Protein AF-0000000083552993 (afdb_homodimer)

Secondary structure (DSSP, 8-state):
--HHHHHHHHHHHHHHHHHHHHS-SB-TTS-BHHHHHHHHHHHHHHHHHHT--HHHHHHHHHHH---HHHHHHHHHHHHHHHHHHHHHHHH-S-GGG----TT-----BSHHHHHHHHHHHHHHHHHTS-HHHHHHHHHHTBTHHHHHHHHHHHHHHHHHHHHHHHHHHTGGG-B--BHHHHHHHHHHHHHHHHHHHHHHHHHHHH----PPPTTSPPHHHHHHHHHHHHHHHHHHT-S--SHHHHHHHHHHHHHHTT-S-S--TTTTTSTT-------SSS-HHHHHHHHHHHHHHHHHHHHT----BPPPGGGHHHHHHHHHHHHHHHHHTTS-IIIIIIIIHHTTBHHHHHHHHHHHHHHHHHHHHHHHHHH-/--HHHHHHHHHHHHHHHHHHHHS-SB-TTS-BHHHHHHHHHHHHHHHHHHT--HHHHHHHHHHH---HHHHHHHHHHHHHHHHHHHHHHHH-S-GGG----TT----EE-HHHHHHHHHHHHHHHHHTS-HHHHHHHHHHTBTHHHHHHHHHHHHHHHHHHHHHHHHHHTGGG-EE-BHHHHHHHHHHHHHHHHHHHHHHHHHHHH----PPPTTSPPHHHHHHHHHHHHHHHHHHT-S--SHHHHHHHHHHHHHHTT-S-S--TTTTTSGGG------SSS-HHHHHHHHHHHHHHHHHHHHT----BPPPGGGHHHHHHHHHHHHHHHHHTTS-IIIIIIIIHHTTBHHHHHHHHHHHHHHHHHHHHHHHHHH-

Foldseek 3Di:
DPPQLQVVLVVLVVVLVVCLVPDDQADPVRFGQSLLLVLLLLLLLLCLQAVQFPLVQLVCCVPALANQNVLLQLLLLLLLLVLLLVVCCVVPVDVQVVDDPFQFQFAFDKVLLLVLLLLLLLLCLLQVGALLSLLLVVLLQECLSVLLLVLLLLLLLVLQACQQVCCVVMRVPTDGDFPCNPLNSVGLSVVLVVVSVVVVVVSVVRGDDHDRPPLGDRSNVSSNSSSVSQSVCCVRPHGDAQCLVSSLVSVLVCVVVVNHDPDRPCQCVPRNLPSPNPPDPRDSNVSSSVSSSSSSNSSSSNSVSRDNDDDDPVSSVSSSNSSSSNNNSQNSSSGTLRRQQRSVSSSRHPSNVSSVVSSSNSNSVSSVVVVVVVVD/DDPQLQVQLVVLVVVLVVCLVPDDQADPVRFGQSLLLVLLLLLLLLCLQAVQFPLVQLVCCVPALANQNVLLQLLLLLLLLVLLLVVCCVVPVDVQVVDDPFQFQFAFDKPLLLVLLLLLLLLCLLQVGALLSLLLVVLLQECLSVLLLVLLLLLLLVLQACQQVCCVPMRVPTDGDFPCNPQNSVGLSVVLVVVSVVVVVVSVVRGDDHDRPPLGDRSNVSSNSSSVSQSVCCVRPHGDAQCLVSSLVSVLVCVVVVNHDPDRPCQCVSRHLNSDNDPDPRDSNVSSSVSSSSSSNSSSSNSVSRDNDDDDPVSSVSSSNSSSSNNNSQNSSSGTLRRQQRSVSSSRHPSNVSSVVSSSNSNSVSSVVVVVVVVD

pLDDT: mean 86.7, std 13.78, range [40.47, 98.44]

Structure (mmCIF, N/CA/C/O backbone):
data_AF-0000000083552993-model_v1
#
loop_
_entity.id
_entity.type
_entity.pdbx_description
1 polymer 'YeeE/YedE family protein'
#
loop_
_atom_site.group_PDB
_atom_site.id
_atom_site.type_symbol
_atom_site.label_atom_id
_atom_site.label_alt_id
_atom_site.label_comp_id
_atom_site.label_asym_id
_atom_site.label_entity_id
_atom_site.label_seq_id
_atom_site.pdbx_PDB_ins_code
_atom_site.Cartn_x
_atom_site.Cartn_y
_atom_site.Cartn_z
_atom_site.occupancy
_atom_site.B_iso_or_equiv
_atom_site.auth_seq_id
_atom_site.auth_comp_id
_atom_site.auth_asym_id
_atom_site.auth_atom_id
_atom_site.pdbx_PDB_model_num
ATOM 1 N N . MET A 1 1 ? 22.203 -5.152 15.93 1 49.41 1 MET A N 1
ATOM 2 C CA . MET A 1 1 ? 21.5 -4.219 16.812 1 49.41 1 MET A CA 1
ATOM 3 C C . MET A 1 1 ? 21.891 -4.441 18.266 1 49.41 1 MET A C 1
ATOM 5 O O . MET A 1 1 ? 21.844 -5.57 18.75 1 49.41 1 MET A O 1
ATOM 9 N N . THR A 1 2 ? 22.656 -3.592 18.859 1 56.62 2 THR A N 1
ATOM 10 C CA . THR A 1 2 ? 23.156 -3.744 20.219 1 56.62 2 THR A CA 1
ATOM 11 C C . THR A 1 2 ? 22 -3.754 21.219 1 56.62 2 THR A C 1
ATOM 13 O O . THR A 1 2 ? 20.922 -3.207 20.953 1 56.62 2 THR A O 1
ATOM 16 N N . PHE A 1 3 ? 22 -4.641 22.172 1 57.53 3 PHE A N 1
ATOM 17 C CA . PHE A 1 3 ? 21.062 -4.836 23.266 1 57.53 3 PHE A CA 1
ATOM 18 C C . PHE A 1 3 ? 20.5 -3.498 23.734 1 57.53 3 PHE A C 1
ATOM 20 O O . PHE A 1 3 ? 19.328 -3.393 24.078 1 57.53 3 PHE A O 1
ATOM 27 N N . ASN A 1 4 ? 21.297 -2.412 23.688 1 67.12 4 ASN A N 1
ATOM 28 C CA . ASN A 1 4 ? 20.922 -1.107 24.219 1 67.12 4 ASN A CA 1
ATOM 29 C C . ASN A 1 4 ? 19.891 -0.41 23.328 1 67.12 4 ASN A C 1
ATOM 31 O O . ASN A 1 4 ? 19.109 0.415 23.812 1 67.12 4 ASN A O 1
ATOM 35 N N . ARG A 1 5 ? 19.812 -0.873 22.141 1 77.5 5 ARG A N 1
ATOM 36 C CA . ARG A 1 5 ? 18.875 -0.252 21.203 1 77.5 5 ARG A CA 1
ATOM 37 C C . ARG A 1 5 ? 17.562 -1.022 21.156 1 77.5 5 ARG A C 1
ATOM 39 O O . ARG A 1 5 ? 16.5 -0.428 21 1 77.5 5 ARG A O 1
ATOM 46 N N . ILE A 1 6 ? 17.625 -2.229 21.547 1 80.38 6 ILE A N 1
ATOM 47 C CA . ILE A 1 6 ? 16.484 -3.121 21.344 1 80.38 6 ILE A CA 1
ATOM 48 C C . ILE A 1 6 ? 15.523 -2.994 22.516 1 80.38 6 ILE A C 1
ATOM 50 O O . ILE A 1 6 ? 14.305 -3.039 22.328 1 80.38 6 ILE A O 1
ATOM 54 N N . LEU A 1 7 ? 16.031 -2.682 23.672 1 84.44 7 LEU A N 1
ATOM 55 C CA . LEU A 1 7 ? 15.18 -2.682 24.859 1 84.44 7 LEU A CA 1
ATOM 56 C C . LEU A 1 7 ? 14.195 -1.518 24.828 1 84.44 7 LEU A C 1
ATOM 58 O O . LEU A 1 7 ? 12.984 -1.721 24.953 1 84.44 7 LEU A O 1
ATOM 62 N N . PRO A 1 8 ? 14.703 -0.339 24.609 1 87.62 8 PRO A N 1
ATOM 63 C CA . PRO A 1 8 ? 13.727 0.751 24.578 1 87.62 8 PRO A CA 1
ATOM 64 C C . PRO A 1 8 ? 12.727 0.599 23.422 1 87.62 8 PRO A C 1
ATOM 66 O O . PRO A 1 8 ? 11.547 0.928 23.594 1 87.62 8 PRO A O 1
ATOM 69 N N . ALA A 1 9 ? 13.156 0.231 22.344 1 90.69 9 ALA A N 1
ATOM 70 C CA . ALA A 1 9 ? 12.242 -0.012 21.219 1 90.69 9 ALA A CA 1
ATOM 71 C C . ALA A 1 9 ? 11.156 -1.012 21.609 1 90.69 9 ALA A C 1
ATOM 73 O O . ALA A 1 9 ? 9.984 -0.819 21.281 1 90.69 9 ALA A O 1
ATOM 74 N N . ALA A 1 10 ? 11.562 -2.043 22.359 1 89.69 10 ALA A N 1
ATOM 75 C CA . ALA A 1 10 ? 10.625 -3.066 22.828 1 89.69 10 ALA A CA 1
ATOM 76 C C . ALA A 1 10 ? 9.633 -2.492 23.828 1 89.69 10 ALA A C 1
ATOM 78 O O . ALA A 1 10 ? 8.469 -2.889 23.859 1 89.69 10 ALA A O 1
ATOM 79 N N . VAL A 1 11 ? 10.109 -1.596 24.609 1 90.94 11 VAL A N 1
ATOM 80 C CA . VAL A 1 11 ? 9.258 -0.967 25.609 1 90.94 11 VAL A CA 1
ATOM 81 C C . VAL A 1 11 ? 8.172 -0.148 24.922 1 90.94 11 VAL A C 1
ATOM 83 O O . VAL A 1 11 ? 6.996 -0.224 25.297 1 90.94 11 VAL A O 1
ATOM 86 N N . PHE A 1 12 ? 8.555 0.623 23.953 1 92.5 12 PHE A N 1
ATOM 87 C CA . PHE A 1 12 ? 7.574 1.43 23.234 1 92.5 12 PHE A CA 1
ATOM 88 C C . PHE A 1 12 ? 6.598 0.544 22.469 1 92.5 12 PHE A C 1
ATOM 90 O O . PHE A 1 12 ? 5.402 0.832 22.406 1 92.5 12 PHE A O 1
ATOM 97 N N . LEU A 1 13 ? 7.094 -0.48 21.891 1 89.88 13 LEU A N 1
ATOM 98 C CA . LEU A 1 13 ? 6.223 -1.424 21.203 1 89.88 13 LEU A CA 1
ATOM 99 C C . LEU A 1 13 ? 5.285 -2.119 22.172 1 89.88 13 LEU A C 1
ATOM 101 O O . LEU A 1 13 ? 4.117 -2.348 21.875 1 89.88 13 LEU A O 1
ATOM 105 N N . GLY A 1 14 ? 5.879 -2.504 23.344 1 89.62 14 GLY A N 1
ATOM 106 C CA . GLY A 1 14 ? 5.051 -3.07 24.406 1 89.62 14 GLY A CA 1
ATOM 107 C C . GLY A 1 14 ? 3.951 -2.133 24.875 1 89.62 14 GLY A C 1
ATOM 108 O O . GLY A 1 14 ? 2.812 -2.557 25.078 1 89.62 14 GLY A O 1
ATOM 109 N N . ALA A 1 15 ? 4.297 -0.86 24.984 1 91.5 15 ALA A N 1
ATOM 110 C CA . ALA A 1 15 ? 3.309 0.146 25.375 1 91.5 15 ALA A CA 1
ATOM 111 C C . ALA A 1 15 ? 2.197 0.248 24.328 1 91.5 15 ALA A C 1
ATOM 113 O O . ALA A 1 15 ? 1.023 0.399 24.672 1 91.5 15 ALA A O 1
ATOM 114 N N . LEU A 1 16 ? 2.557 0.187 23.125 1 91.94 16 LEU A N 1
ATOM 115 C CA . LEU A 1 16 ? 1.582 0.237 22.031 1 91.94 16 LEU A CA 1
ATOM 116 C C . LEU A 1 16 ? 0.647 -0.966 22.094 1 91.94 16 LEU A C 1
ATOM 118 O O . LEU A 1 16 ? -0.562 -0.828 21.891 1 91.94 16 LEU A O 1
ATOM 122 N N . ILE A 1 17 ? 1.209 -2.086 22.406 1 89.69 17 ILE A N 1
ATOM 123 C CA . ILE A 1 17 ? 0.422 -3.312 22.484 1 89.69 17 ILE A CA 1
ATOM 124 C C . ILE A 1 17 ? -0.546 -3.236 23.656 1 89.69 17 ILE A C 1
ATOM 126 O O . ILE A 1 17 ? -1.725 -3.574 23.531 1 89.69 17 ILE A O 1
ATOM 130 N N . VAL A 1 18 ? -0.042 -2.762 24.781 1 90.62 18 VAL A N 1
ATOM 131 C CA . VAL A 1 18 ? -0.875 -2.629 25.969 1 90.62 18 VAL A CA 1
ATOM 132 C C . VAL A 1 18 ? -2.006 -1.639 25.703 1 90.62 18 VAL A C 1
ATOM 134 O O . VAL A 1 18 ? -3.16 -1.896 26.062 1 90.62 18 VAL A O 1
ATOM 137 N N . LEU A 1 19 ? -1.648 -0.551 25.078 1 90.56 19 LEU A N 1
ATOM 138 C CA . LEU A 1 19 ? -2.656 0.451 24.75 1 90.56 19 LEU A CA 1
ATOM 139 C C . LEU A 1 19 ? -3.682 -0.111 23.766 1 90.56 19 LEU A C 1
ATOM 141 O O . LEU A 1 19 ? -4.879 0.158 23.891 1 90.56 19 LEU A O 1
ATOM 145 N N . PHE A 1 20 ? -3.213 -0.885 22.859 1 90.31 20 PHE A N 1
ATOM 146 C CA . PHE A 1 20 ? -4.07 -1.515 21.859 1 90.31 20 PHE A CA 1
ATOM 147 C C . PHE A 1 20 ? -5.086 -2.436 22.516 1 90.31 20 PHE A C 1
ATOM 149 O O . PHE A 1 20 ? -6.266 -2.428 22.156 1 90.31 20 PHE A O 1
ATOM 156 N N . LEU A 1 21 ? -4.648 -3.158 23.516 1 88.88 21 LEU A N 1
ATOM 157 C CA . LEU A 1 21 ? -5.504 -4.125 24.188 1 88.88 21 LEU A CA 1
ATOM 158 C C . LEU A 1 21 ? -6.418 -3.436 25.203 1 88.88 21 LEU A C 1
ATOM 160 O O . LEU A 1 21 ? -7.52 -3.918 25.484 1 88.88 21 LEU A O 1
ATOM 164 N N . ALA A 1 22 ? -6.02 -2.279 25.688 1 89 22 ALA A N 1
ATOM 165 C CA . ALA A 1 22 ? -6.75 -1.594 26.75 1 89 22 ALA A CA 1
ATOM 166 C C . ALA A 1 22 ? -7.809 -0.661 26.172 1 89 22 ALA A C 1
ATOM 168 O O . ALA A 1 22 ? -8.773 -0.309 26.844 1 89 22 ALA A O 1
ATOM 169 N N . LEU A 1 23 ? -7.676 -0.293 24.938 1 88.69 23 LEU A N 1
ATOM 170 C CA . LEU A 1 23 ? -8.586 0.675 24.328 1 88.69 23 LEU A CA 1
ATOM 171 C C . LEU A 1 23 ? -9.938 0.039 24.031 1 88.69 23 LEU A C 1
ATOM 173 O O . LEU A 1 23 ? -10.008 -1.124 23.625 1 88.69 23 LEU A O 1
ATOM 177 N N . PRO A 1 24 ? -10.961 0.871 24.328 1 83.62 24 PRO A N 1
ATOM 178 C CA . PRO A 1 24 ? -12.273 0.393 23.875 1 83.62 24 PRO A CA 1
ATOM 179 C C . PRO A 1 24 ? -12.328 0.165 22.375 1 83.62 24 PRO A C 1
ATOM 181 O O . PRO A 1 24 ? -11.617 0.835 21.609 1 83.62 24 PRO A O 1
ATOM 184 N N . ALA A 1 25 ? -13.195 -0.701 21.953 1 78.62 25 ALA A N 1
ATOM 185 C CA . ALA A 1 25 ? -13.258 -1.134 20.547 1 78.62 25 ALA A CA 1
ATOM 186 C C . ALA A 1 25 ? -13.688 0.014 19.641 1 78.62 25 ALA A C 1
ATOM 188 O O . ALA A 1 25 ? -13.227 0.114 18.5 1 78.62 25 ALA A O 1
ATOM 189 N N . ARG A 1 26 ? -14.578 0.811 20.234 1 79.81 26 ARG A N 1
ATOM 190 C CA . ARG A 1 26 ? -15.109 1.887 19.406 1 79.81 26 ARG A CA 1
ATOM 191 C C . ARG A 1 26 ? -15.266 3.172 20.203 1 79.81 26 ARG A C 1
ATOM 193 O O . ARG A 1 26 ? -15.438 3.129 21.422 1 79.81 26 ARG A O 1
ATOM 200 N N . ASP A 1 27 ? -15.031 4.254 19.453 1 76.19 27 ASP A N 1
ATOM 201 C CA . ASP A 1 27 ? -15.312 5.543 20.078 1 76.19 27 ASP A CA 1
ATOM 202 C C . ASP A 1 27 ? -16.812 5.859 20.016 1 76.19 27 ASP A C 1
ATOM 204 O O . ASP A 1 27 ? -17.609 5.051 19.547 1 76.19 27 ASP A O 1
ATOM 208 N N . PRO A 1 28 ? -17.188 6.934 20.641 1 69.12 28 PRO A N 1
ATOM 209 C CA . PRO A 1 28 ? -18.609 7.266 20.656 1 69.12 28 PRO A CA 1
ATOM 210 C C . PRO A 1 28 ? -19.188 7.41 19.25 1 69.12 28 PRO A C 1
ATOM 212 O O . PRO A 1 28 ? -20.406 7.246 19.062 1 69.12 28 PRO A O 1
ATOM 215 N N . LEU A 1 29 ? -18.328 7.668 18.266 1 68.75 29 LEU A N 1
ATOM 216 C CA . LEU A 1 29 ? -18.797 7.816 16.891 1 68.75 29 LEU A CA 1
ATOM 217 C C . LEU A 1 29 ? -18.703 6.488 16.156 1 68.75 29 LEU A C 1
ATOM 219 O O . LEU A 1 29 ? -18.938 6.438 14.938 1 68.75 29 LEU A O 1
ATOM 223 N N . GLY A 1 30 ? -18.328 5.418 16.859 1 72.75 30 GLY A N 1
ATOM 224 C CA . GLY A 1 30 ? -18.312 4.082 16.281 1 72.75 30 GLY A CA 1
ATOM 225 C C . GLY A 1 30 ? -17.016 3.754 15.562 1 72.75 30 GLY A C 1
ATOM 226 O O . GLY A 1 30 ? -16.922 2.734 14.875 1 72.75 30 GLY A O 1
ATOM 227 N N . ARG A 1 31 ? -16.062 4.59 15.664 1 78.94 31 ARG A N 1
ATOM 228 C CA . ARG A 1 31 ? -14.789 4.359 14.977 1 78.94 31 ARG A CA 1
ATOM 229 C C . ARG A 1 31 ? -13.875 3.463 15.812 1 78.94 31 ARG A C 1
ATOM 231 O O . ARG A 1 31 ? -13.797 3.604 17.031 1 78.94 31 ARG A O 1
ATOM 238 N N . PRO A 1 32 ? -13.25 2.523 15.164 1 87.88 32 PRO A N 1
ATOM 239 C CA . PRO A 1 32 ? -12.406 1.586 15.906 1 87.88 32 PRO A CA 1
ATOM 240 C C . PRO A 1 32 ? -11.117 2.23 16.422 1 87.88 32 PRO A C 1
ATOM 242 O O . PRO A 1 32 ? -10.195 2.484 15.648 1 87.88 32 PRO A O 1
ATOM 245 N N . LEU A 1 33 ? -11.016 2.402 17.703 1 90.25 33 LEU A N 1
ATOM 246 C CA . LEU A 1 33 ? -9.906 3.113 18.328 1 90.25 33 LEU A CA 1
ATOM 247 C C . LEU A 1 33 ? -8.609 2.32 18.203 1 90.25 33 LEU A C 1
ATOM 249 O O . LEU A 1 33 ? -7.559 2.889 17.922 1 90.25 33 LEU A O 1
ATOM 253 N N . PRO A 1 34 ? -8.695 0.976 18.375 1 91.12 34 PRO A N 1
ATOM 254 C CA . PRO A 1 34 ? -7.445 0.22 18.234 1 91.12 34 PRO A CA 1
ATOM 255 C C . PRO A 1 34 ? -6.855 0.3 16.828 1 91.12 34 PRO A C 1
ATOM 257 O O . PRO A 1 34 ? -5.633 0.342 16.672 1 91.12 34 PRO A O 1
ATOM 260 N N . VAL A 1 35 ? -7.727 0.372 15.867 1 91.31 35 VAL A N 1
ATOM 261 C CA . VAL A 1 35 ? -7.262 0.488 14.492 1 91.31 35 VAL A CA 1
ATOM 262 C C . VAL A 1 35 ? -6.613 1.854 14.281 1 91.31 35 VAL A C 1
ATOM 264 O O . VAL A 1 35 ? -5.598 1.966 13.594 1 91.31 35 VAL A O 1
ATOM 267 N N . ALA A 1 36 ? -7.219 2.867 14.883 1 92 36 ALA A N 1
ATOM 268 C CA . ALA A 1 36 ? -6.648 4.207 14.789 1 92 36 ALA A CA 1
ATOM 269 C C . ALA A 1 36 ? -5.258 4.258 15.414 1 92 36 ALA A C 1
ATOM 271 O O . ALA A 1 36 ? -4.34 4.863 14.859 1 92 36 ALA A O 1
ATOM 272 N N . LEU A 1 37 ? -5.102 3.623 16.516 1 93.75 37 LEU A N 1
ATOM 273 C CA . LEU A 1 37 ? -3.814 3.561 17.188 1 93.75 37 LEU A CA 1
ATOM 274 C C . LEU A 1 37 ? -2.781 2.836 16.328 1 93.75 37 LEU A C 1
ATOM 276 O O . LEU A 1 37 ? -1.645 3.295 16.203 1 93.75 37 LEU A O 1
ATOM 280 N N . ALA A 1 38 ? -3.188 1.698 15.766 1 94.19 38 ALA A N 1
ATOM 281 C CA . ALA A 1 38 ? -2.283 0.888 14.953 1 94.19 38 ALA A CA 1
ATOM 282 C C . ALA A 1 38 ? -1.846 1.643 13.703 1 94.19 38 ALA A C 1
ATOM 284 O O . ALA A 1 38 ? -0.672 1.602 13.32 1 94.19 38 ALA A O 1
ATOM 285 N N . LEU A 1 39 ? -2.768 2.287 13.086 1 94.44 39 LEU A N 1
ATOM 286 C CA . LEU A 1 39 ? -2.455 3.049 11.883 1 94.44 39 LEU A CA 1
ATOM 287 C C . LEU A 1 39 ? -1.597 4.266 12.211 1 94.44 39 LEU A C 1
ATOM 289 O O . LEU A 1 39 ? -0.705 4.629 11.445 1 94.44 39 LEU A O 1
ATOM 293 N N . GLY A 1 40 ? -1.871 4.879 13.359 1 95.25 40 GLY A N 1
ATOM 294 C CA . GLY A 1 40 ? -1.015 5.961 13.812 1 95.25 40 GLY A CA 1
ATOM 295 C C . GLY A 1 40 ? 0.413 5.523 14.086 1 95.25 40 GLY A C 1
ATOM 296 O O . GLY A 1 40 ? 1.361 6.211 13.703 1 95.25 40 GLY A O 1
ATOM 297 N N . ALA A 1 41 ? 0.521 4.398 14.703 1 96.19 41 ALA A N 1
ATOM 298 C CA . ALA A 1 41 ? 1.845 3.848 14.977 1 96.19 41 ALA A CA 1
ATOM 299 C C . ALA A 1 41 ? 2.594 3.541 13.688 1 96.19 41 ALA A C 1
ATOM 301 O O . ALA A 1 41 ? 3.779 3.857 13.555 1 96.19 41 ALA A O 1
ATOM 302 N N . ALA A 1 42 ? 1.885 2.938 12.766 1 96.19 42 ALA A N 1
ATOM 303 C CA . ALA A 1 42 ? 2.492 2.639 11.469 1 96.19 42 ALA A CA 1
ATOM 304 C C . ALA A 1 42 ? 2.918 3.916 10.758 1 96.19 42 ALA A C 1
ATOM 306 O O . ALA A 1 42 ? 3.996 3.973 10.156 1 96.19 42 ALA A O 1
ATOM 307 N N . PHE A 1 43 ? 2.072 4.895 10.828 1 96.38 43 PHE A N 1
ATOM 308 C CA . PHE A 1 43 ? 2.363 6.188 10.211 1 96.38 43 PHE A CA 1
ATOM 309 C C . PHE A 1 43 ? 3.613 6.805 10.82 1 96.38 43 PHE A C 1
ATOM 311 O O . PHE A 1 43 ? 4.5 7.27 10.102 1 96.38 43 PHE A O 1
ATOM 318 N N . GLY A 1 44 ? 3.695 6.754 12.102 1 96.94 44 GLY A N 1
ATOM 319 C CA . GLY A 1 44 ? 4.852 7.289 12.805 1 96.94 44 GLY A CA 1
ATOM 320 C C . GLY A 1 44 ? 6.141 6.566 12.461 1 96.94 44 GLY A C 1
ATOM 321 O O . GLY A 1 44 ? 7.184 7.199 12.281 1 96.94 44 GLY A O 1
ATOM 322 N N . ILE A 1 45 ? 6.078 5.281 12.367 1 96.38 45 ILE A N 1
ATOM 323 C CA . ILE A 1 45 ? 7.242 4.477 12.016 1 96.38 45 ILE A CA 1
ATOM 324 C C . ILE A 1 45 ? 7.727 4.855 10.617 1 96.38 45 ILE A C 1
ATOM 326 O O . ILE A 1 45 ? 8.922 5.07 10.406 1 96.38 45 ILE A O 1
ATOM 330 N N . VAL A 1 46 ? 6.801 4.996 9.695 1 96.62 46 VAL A N 1
ATOM 331 C CA . VAL A 1 46 ? 7.156 5.277 8.312 1 96.62 46 VAL A CA 1
ATOM 332 C C . VAL A 1 46 ? 7.73 6.688 8.203 1 96.62 46 VAL A C 1
ATOM 334 O O . VAL A 1 46 ? 8.727 6.906 7.508 1 96.62 46 VAL A O 1
ATOM 337 N N . LEU A 1 47 ? 7.059 7.625 8.883 1 95.94 47 LEU A N 1
ATOM 338 C CA . LEU A 1 47 ? 7.574 8.992 8.852 1 95.94 47 LEU A CA 1
ATOM 339 C C . LEU A 1 47 ? 9.008 9.039 9.375 1 95.94 47 LEU A C 1
ATOM 341 O O . LEU A 1 47 ? 9.875 9.672 8.766 1 95.94 47 LEU A O 1
ATOM 345 N N . GLN A 1 48 ? 9.25 8.359 10.469 1 94.75 48 GLN A N 1
ATOM 346 C CA . GLN A 1 48 ? 10.562 8.375 11.109 1 94.75 48 GLN A CA 1
ATOM 347 C C . GLN A 1 48 ? 11.609 7.676 10.242 1 94.75 48 GLN A C 1
ATOM 349 O O . GLN A 1 48 ? 12.711 8.188 10.047 1 94.75 48 GLN A O 1
ATOM 354 N N . ARG A 1 49 ? 11.25 6.586 9.664 1 94.12 49 ARG A N 1
ATOM 355 C CA . ARG A 1 49 ? 12.211 5.773 8.938 1 94.12 49 ARG A CA 1
ATOM 356 C C . ARG A 1 49 ? 12.508 6.371 7.566 1 94.12 49 ARG A C 1
ATOM 358 O O . ARG A 1 49 ? 13.578 6.137 7 1 94.12 49 ARG A O 1
ATOM 365 N N . SER A 1 50 ? 11.664 7.145 7.031 1 93.38 50 SER A N 1
ATOM 366 C CA . SER A 1 50 ? 11.867 7.715 5.699 1 93.38 50 SER A CA 1
ATOM 367 C C . SER A 1 50 ? 12.188 9.203 5.777 1 93.38 50 SER A C 1
ATOM 369 O O . SER A 1 50 ? 12.398 9.852 4.75 1 93.38 50 SER A O 1
ATOM 371 N N . ARG A 1 51 ? 12.188 9.766 6.949 1 91.06 51 ARG A N 1
ATOM 372 C CA . ARG A 1 51 ? 12.375 11.203 7.129 1 91.06 51 ARG A CA 1
ATOM 373 C C . ARG A 1 51 ? 11.383 11.992 6.285 1 91.06 51 ARG A C 1
ATOM 375 O O . ARG A 1 51 ? 11.781 12.859 5.504 1 91.06 51 ARG A O 1
ATOM 382 N N . PHE A 1 52 ? 10.125 11.508 6.395 1 92.81 52 PHE A N 1
ATOM 383 C CA . PHE A 1 52 ? 9.07 12.156 5.621 1 92.81 52 PHE A CA 1
ATOM 384 C C . PHE A 1 52 ? 8.617 13.445 6.293 1 92.81 52 PHE A C 1
ATOM 386 O O . PHE A 1 52 ? 7.859 13.414 7.266 1 92.81 52 PHE A O 1
ATOM 393 N N . CYS A 1 53 ? 9.047 14.523 5.875 1 93.44 53 CYS A N 1
ATOM 394 C CA . CYS A 1 53 ? 8.797 15.875 6.355 1 93.44 53 CYS A CA 1
ATOM 395 C C . CYS A 1 53 ? 8.672 16.844 5.191 1 93.44 53 CYS A C 1
ATOM 397 O O . CYS A 1 53 ? 9.602 17 4.395 1 93.44 53 CYS A O 1
ATOM 399 N N . PHE A 1 54 ? 7.551 17.516 5.137 1 95.12 54 PHE A N 1
ATOM 400 C CA . PHE A 1 54 ? 7.266 18.359 3.988 1 95.12 54 PHE A CA 1
ATOM 401 C C . PHE A 1 54 ? 8.281 19.484 3.887 1 95.12 54 PHE A C 1
ATOM 403 O O . PHE A 1 54 ? 8.727 19.828 2.789 1 95.12 54 PHE A O 1
ATOM 410 N N . TRP A 1 55 ? 8.656 20.016 5.02 1 95.19 55 TRP A N 1
ATOM 411 C CA . TRP A 1 55 ? 9.656 21.078 4.984 1 95.19 55 TRP A CA 1
ATOM 412 C C . TRP A 1 55 ? 11.016 20.516 4.566 1 95.19 55 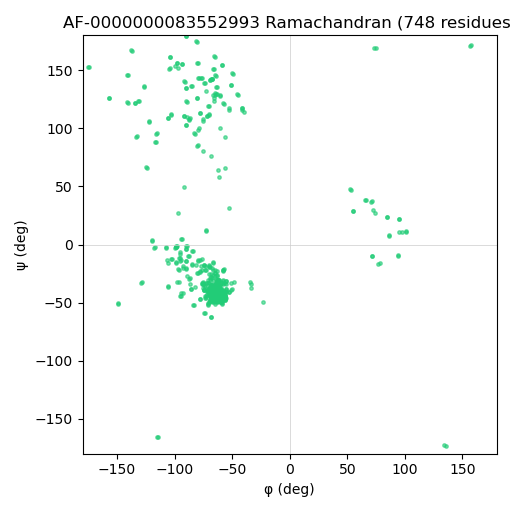TRP A C 1
ATOM 414 O O . TRP A 1 55 ? 11.672 21.078 3.682 1 95.19 55 TRP A O 1
ATOM 424 N N . CYS A 1 56 ? 11.43 19.422 5.199 1 93.5 56 CYS A N 1
ATOM 425 C CA . CYS A 1 56 ? 12.742 18.859 4.906 1 93.5 56 CYS A CA 1
ATOM 426 C C . CYS A 1 56 ? 12.859 18.5 3.428 1 93.5 56 CYS A C 1
ATOM 428 O O . CYS A 1 56 ? 13.898 18.75 2.807 1 93.5 56 CYS A O 1
ATOM 430 N N . ASN A 1 57 ? 11.867 17.969 2.932 1 93.5 57 ASN A N 1
ATOM 431 C CA . ASN A 1 57 ? 11.875 17.578 1.527 1 93.5 57 ASN A CA 1
ATOM 432 C C . ASN A 1 57 ? 11.906 18.781 0.602 1 93.5 57 ASN A C 1
ATOM 434 O O . ASN A 1 57 ? 12.617 18.781 -0.405 1 93.5 57 ASN A O 1
ATOM 438 N N . ALA A 1 58 ? 11.117 19.828 0.957 1 95.19 58 ALA A N 1
ATOM 439 C CA . ALA A 1 58 ? 11.141 21.047 0.168 1 95.19 58 ALA A CA 1
ATOM 440 C C . ALA A 1 58 ? 12.492 21.75 0.27 1 95.19 58 ALA A C 1
ATOM 442 O O . ALA A 1 58 ? 13.031 22.234 -0.733 1 95.19 58 ALA A O 1
ATOM 443 N N . ALA A 1 59 ? 13.008 21.797 1.444 1 94.62 59 ALA A N 1
ATOM 444 C CA . ALA A 1 59 ? 14.289 22.453 1.685 1 94.62 59 ALA A CA 1
ATOM 445 C C . ALA A 1 59 ? 15.414 21.766 0.901 1 94.62 59 ALA A C 1
ATOM 447 O O . ALA A 1 59 ? 16.312 22.438 0.386 1 94.62 59 ALA A O 1
ATOM 448 N N . ASP A 1 60 ? 15.383 20.438 0.874 1 92.88 60 ASP A N 1
ATOM 449 C CA . ASP A 1 60 ? 16.375 19.688 0.098 1 92.88 60 ASP A CA 1
ATOM 450 C C . ASP A 1 60 ? 16.312 20.094 -1.376 1 92.88 60 ASP A C 1
ATOM 452 O O . ASP A 1 60 ? 17.359 20.141 -2.045 1 92.88 60 ASP A O 1
ATOM 456 N N . TRP A 1 61 ? 15.125 20.281 -1.806 1 93.5 61 TRP A N 1
ATOM 457 C CA . TRP A 1 61 ? 14.961 20.719 -3.189 1 93.5 61 TRP A CA 1
ATOM 458 C C . TRP A 1 61 ? 15.469 22.141 -3.377 1 93.5 61 TRP A C 1
ATOM 460 O O . TRP A 1 61 ? 16.172 22.438 -4.348 1 93.5 61 TRP A O 1
ATOM 470 N N . PHE A 1 62 ? 15.164 23.062 -2.43 1 94.12 62 PHE A N 1
ATOM 471 C CA . PHE A 1 62 ? 15.57 24.453 -2.527 1 94.12 62 PHE A CA 1
ATOM 472 C C . PHE A 1 62 ? 17.078 24.594 -2.445 1 94.12 62 PHE A C 1
ATOM 474 O O . PHE A 1 62 ? 17.688 25.375 -3.18 1 94.12 62 PHE A O 1
ATOM 481 N N . ARG A 1 63 ? 17.641 23.828 -1.629 1 91.12 63 ARG A N 1
ATOM 482 C CA . ARG A 1 63 ? 19.062 23.969 -1.344 1 91.12 63 ARG A CA 1
ATOM 483 C C . ARG A 1 63 ? 19.906 23.234 -2.387 1 91.12 63 ARG A C 1
ATOM 485 O O . ARG A 1 63 ? 20.859 23.797 -2.922 1 91.12 63 ARG A O 1
ATOM 492 N N . ASP A 1 64 ? 19.594 21.938 -2.623 1 91.88 64 ASP A N 1
ATOM 493 C CA . ASP A 1 64 ? 20.484 21.078 -3.393 1 91.88 64 ASP A CA 1
ATOM 494 C C . ASP A 1 64 ? 19.797 20.547 -4.652 1 91.88 64 ASP A C 1
ATOM 496 O O . ASP A 1 64 ? 20.359 19.734 -5.375 1 91.88 64 ASP A O 1
ATOM 500 N N . ARG A 1 65 ? 18.594 20.984 -4.879 1 93.81 65 ARG A N 1
ATOM 501 C CA . ARG A 1 65 ? 17.812 20.469 -6 1 93.81 65 ARG A CA 1
ATOM 502 C C . ARG A 1 65 ? 17.703 18.953 -5.941 1 93.81 65 ARG A C 1
ATOM 504 O O . ARG A 1 65 ? 17.75 18.281 -6.973 1 93.81 65 ARG A O 1
ATOM 511 N N . ASN A 1 66 ? 17.75 18.516 -4.758 1 93.25 66 ASN A N 1
ATOM 512 C CA . ASN A 1 66 ? 17.516 17.094 -4.555 1 93.25 66 ASN A CA 1
ATOM 513 C C . ASN A 1 66 ? 16.016 16.766 -4.625 1 93.25 66 ASN A C 1
ATOM 515 O O . ASN A 1 66 ? 15.258 17.109 -3.727 1 93.25 66 ASN A O 1
ATOM 519 N N . PRO A 1 67 ? 15.562 16.031 -5.605 1 94.06 67 PRO A N 1
ATOM 520 C CA . PRO A 1 67 ? 14.125 15.828 -5.785 1 94.06 67 PRO A CA 1
ATOM 521 C C . PRO A 1 67 ? 13.609 14.609 -5.023 1 94.06 67 PRO A C 1
ATOM 523 O O . PRO A 1 67 ? 12.406 14.328 -5.043 1 94.06 67 PRO A O 1
ATOM 526 N N . SER A 1 68 ? 14.453 13.844 -4.312 1 92.25 68 SER A N 1
ATOM 527 C CA . SER A 1 68 ? 14.094 12.562 -3.715 1 92.25 68 SER A CA 1
ATOM 528 C C . SER A 1 68 ? 12.898 12.703 -2.781 1 92.25 68 SER A C 1
ATOM 530 O O . SER A 1 68 ? 11.969 11.898 -2.832 1 92.25 68 SER A O 1
ATOM 532 N N . GLY A 1 69 ? 12.922 13.742 -1.972 1 93.5 69 GLY A N 1
ATOM 533 C CA . GLY A 1 69 ? 11.828 13.945 -1.027 1 93.5 69 GLY A CA 1
ATOM 534 C C . GLY A 1 69 ? 10.523 14.32 -1.696 1 93.5 69 GLY A C 1
ATOM 535 O O . GLY A 1 69 ? 9.461 13.836 -1.305 1 93.5 69 GLY A O 1
ATOM 536 N N . LEU A 1 70 ? 10.578 15.148 -2.658 1 95.56 70 LEU A N 1
ATOM 537 C CA . LEU A 1 70 ? 9.383 15.555 -3.383 1 95.56 70 LEU A CA 1
ATOM 538 C C . LEU A 1 70 ? 8.797 14.391 -4.168 1 95.56 70 LEU A C 1
ATOM 540 O O . LEU A 1 70 ? 7.57 14.258 -4.277 1 95.56 70 LEU A O 1
ATOM 544 N N . ILE A 1 71 ? 9.672 13.586 -4.699 1 95.12 71 ILE A N 1
ATOM 545 C CA . ILE A 1 71 ? 9.219 12.398 -5.418 1 95.12 71 ILE A CA 1
ATOM 546 C C . ILE A 1 71 ? 8.539 11.438 -4.449 1 95.12 71 ILE A C 1
ATOM 548 O O . ILE A 1 71 ? 7.555 10.781 -4.805 1 95.12 71 ILE A O 1
ATOM 552 N N . ALA A 1 72 ? 9.031 11.367 -3.238 1 95.44 72 ALA A N 1
ATOM 553 C CA . ALA A 1 72 ? 8.391 10.555 -2.209 1 95.44 72 ALA A CA 1
ATOM 554 C C . ALA A 1 72 ? 6.961 11.023 -1.95 1 95.44 72 ALA A C 1
ATOM 556 O O . ALA A 1 72 ? 6.051 10.211 -1.789 1 95.44 72 ALA A O 1
ATOM 557 N N . ILE A 1 73 ? 6.746 12.305 -1.933 1 97.06 73 ILE A N 1
ATOM 558 C CA . ILE A 1 73 ? 5.426 12.875 -1.715 1 97.06 73 ILE A CA 1
ATOM 559 C C . ILE A 1 73 ? 4.512 12.531 -2.889 1 97.06 73 ILE A C 1
ATOM 561 O O . ILE A 1 73 ? 3.355 12.148 -2.693 1 97.06 73 ILE A O 1
ATOM 565 N N . LEU A 1 74 ? 5.07 12.648 -4.098 1 97.75 74 LEU A N 1
ATOM 566 C CA . LEU A 1 74 ? 4.297 12.297 -5.285 1 97.75 74 LEU A CA 1
ATOM 567 C C . LEU A 1 74 ? 3.906 10.828 -5.262 1 97.75 74 LEU A C 1
ATOM 569 O O . LEU A 1 74 ? 2.795 10.469 -5.66 1 97.75 74 LEU A O 1
ATOM 573 N N . ALA A 1 75 ? 4.828 9.992 -4.797 1 96.75 75 ALA A N 1
ATOM 574 C CA . ALA A 1 75 ? 4.539 8.57 -4.688 1 96.75 75 ALA A CA 1
ATOM 575 C C . ALA A 1 75 ? 3.408 8.312 -3.695 1 96.75 75 ALA A C 1
ATOM 577 O O . ALA A 1 75 ? 2.545 7.461 -3.93 1 96.75 75 ALA A O 1
ATOM 578 N N . ALA A 1 76 ? 3.428 9.008 -2.609 1 97.81 76 ALA A N 1
ATOM 579 C CA . ALA A 1 76 ? 2.355 8.906 -1.622 1 97.81 76 ALA A CA 1
ATOM 580 C C . ALA A 1 76 ? 1.012 9.297 -2.227 1 97.81 76 ALA A C 1
ATOM 582 O O . ALA A 1 76 ? 0.009 8.609 -2.035 1 97.81 76 ALA A O 1
ATOM 583 N N . LEU A 1 77 ? 1.03 10.391 -2.953 1 98 77 LEU A N 1
ATOM 584 C CA . LEU A 1 77 ? -0.189 10.906 -3.566 1 98 77 LEU A CA 1
ATOM 585 C C . LEU A 1 77 ? -0.731 9.922 -4.605 1 98 77 LEU A C 1
ATOM 587 O O . LEU A 1 77 ? -1.938 9.672 -4.656 1 98 77 LEU A O 1
ATOM 591 N N . ALA A 1 78 ? 0.155 9.367 -5.391 1 97.38 78 ALA A N 1
ATOM 592 C CA . ALA A 1 78 ? -0.257 8.43 -6.43 1 97.38 78 ALA A CA 1
ATOM 593 C C . ALA A 1 78 ? -0.867 7.168 -5.82 1 97.38 78 ALA A C 1
ATOM 595 O O . ALA A 1 78 ? -1.949 6.734 -6.223 1 97.38 78 ALA A O 1
ATOM 596 N N . ALA A 1 79 ? -0.154 6.621 -4.859 1 96.75 79 ALA A N 1
ATOM 597 C CA . ALA A 1 79 ? -0.64 5.41 -4.203 1 96.75 79 ALA A CA 1
ATOM 598 C C . ALA A 1 79 ? -1.968 5.668 -3.496 1 96.75 79 ALA A C 1
ATOM 600 O O . ALA A 1 79 ? -2.898 4.863 -3.602 1 96.75 79 ALA A O 1
ATOM 601 N N . GLY A 1 80 ? -2.031 6.762 -2.816 1 96.75 80 GLY A N 1
ATOM 602 C CA . GLY A 1 80 ? -3.262 7.094 -2.117 1 96.75 80 GLY A CA 1
ATOM 603 C C . GLY A 1 80 ? -4.422 7.375 -3.053 1 96.75 80 GLY A C 1
ATOM 604 O O . GLY A 1 80 ? -5.566 7.012 -2.758 1 96.75 80 GLY A O 1
ATOM 605 N N . ALA A 1 81 ? -4.125 8.055 -4.148 1 96.38 81 ALA A N 1
ATOM 606 C CA . ALA A 1 81 ? -5.168 8.359 -5.125 1 96.38 81 ALA A CA 1
ATOM 607 C C . ALA A 1 81 ? -5.762 7.082 -5.711 1 96.38 81 ALA A C 1
ATOM 609 O O . ALA A 1 81 ? -6.977 6.969 -5.875 1 96.38 81 ALA A O 1
ATOM 610 N N . VAL A 1 82 ? -4.918 6.148 -5.992 1 94.81 82 VAL A N 1
ATOM 611 C CA . VAL A 1 82 ? -5.375 4.867 -6.531 1 94.81 82 VAL A CA 1
ATOM 612 C C . VAL A 1 82 ? -6.211 4.137 -5.484 1 94.81 82 VAL A C 1
ATOM 614 O O . VAL A 1 82 ? -7.27 3.592 -5.797 1 94.81 82 VAL A O 1
ATOM 617 N N . GLY A 1 83 ? -5.695 4.09 -4.301 1 94 83 GLY A N 1
ATOM 618 C CA . GLY A 1 83 ? -6.449 3.463 -3.227 1 94 83 GLY A CA 1
ATOM 619 C C . GLY A 1 83 ? -7.828 4.066 -3.031 1 94 83 GLY A C 1
ATOM 620 O O . GLY A 1 83 ? -8.812 3.34 -2.891 1 94 83 GLY A O 1
ATOM 621 N N . HIS A 1 84 ? -7.863 5.367 -3.025 1 91.38 84 HIS A N 1
ATOM 622 C CA . HIS A 1 84 ? -9.141 6.043 -2.842 1 91.38 84 HIS A CA 1
ATOM 623 C C . HIS A 1 84 ? -10.078 5.773 -4.012 1 91.38 84 HIS A C 1
ATOM 625 O O . HIS A 1 84 ? -11.289 5.645 -3.824 1 91.38 84 HIS A O 1
ATOM 631 N N . TRP A 1 85 ? -9.531 5.766 -5.199 1 91.44 85 TRP A N 1
ATOM 632 C CA . TRP A 1 85 ? -10.328 5.469 -6.387 1 91.44 85 TRP A CA 1
ATOM 633 C C . TRP A 1 85 ? -10.984 4.098 -6.273 1 91.44 85 TRP A C 1
ATOM 635 O O . TRP A 1 85 ? -12.172 3.951 -6.559 1 91.44 85 TRP A O 1
ATOM 645 N N . VAL A 1 86 ? -10.289 3.131 -5.805 1 89.56 86 VAL A N 1
ATOM 646 C CA . VAL A 1 86 ? -10.797 1.768 -5.699 1 89.56 86 VAL A CA 1
ATOM 647 C C . VAL A 1 86 ? -11.891 1.701 -4.629 1 89.56 86 VAL A C 1
ATOM 649 O O . VAL A 1 86 ? -12.922 1.056 -4.824 1 89.56 86 VAL A O 1
ATOM 652 N N . ILE A 1 87 ? -11.703 2.375 -3.543 1 85.12 87 ILE A N 1
ATOM 653 C CA . ILE A 1 87 ? -12.656 2.35 -2.439 1 85.12 87 ILE A CA 1
ATOM 654 C C . ILE A 1 87 ? -13.898 3.146 -2.816 1 85.12 87 ILE A C 1
ATOM 656 O O . ILE A 1 87 ? -15.023 2.691 -2.6 1 85.12 87 ILE A O 1
ATOM 660 N N . ALA A 1 88 ? -13.688 4.305 -3.396 1 82.12 88 ALA A N 1
ATOM 661 C CA . ALA A 1 88 ? -14.797 5.184 -3.756 1 82.12 88 ALA A CA 1
ATOM 662 C C . ALA A 1 88 ? -15.703 4.52 -4.789 1 82.12 88 ALA A C 1
ATOM 664 O O . ALA A 1 88 ? -16.922 4.703 -4.762 1 82.12 88 ALA A O 1
ATOM 665 N N . GLY A 1 89 ? -15.109 3.734 -5.68 1 76.25 89 GLY A N 1
ATOM 666 C CA . GLY A 1 89 ? -15.906 3.039 -6.68 1 76.25 89 GLY A CA 1
ATOM 667 C C . GLY A 1 89 ? -16.875 2.035 -6.078 1 76.25 89 GLY A C 1
ATOM 668 O O . GLY A 1 89 ? -17.906 1.716 -6.684 1 76.25 89 GLY A O 1
ATOM 669 N N . ALA A 1 90 ? -16.5 1.549 -4.922 1 73.56 90 ALA A N 1
ATOM 670 C CA . ALA A 1 90 ? -17.359 0.581 -4.258 1 73.56 90 ALA A CA 1
ATOM 671 C C . ALA A 1 90 ? -18.422 1.282 -3.422 1 73.56 90 ALA A C 1
ATOM 673 O O . ALA A 1 90 ? -19.578 0.821 -3.346 1 73.56 90 ALA A O 1
ATOM 674 N N . TRP A 1 91 ? -18.109 2.326 -2.801 1 65.19 91 TRP A N 1
ATOM 675 C CA . TRP A 1 91 ? -18.984 2.951 -1.816 1 65.19 91 TRP A CA 1
ATOM 676 C C . TRP A 1 91 ? -19.828 4.043 -2.459 1 65.19 91 TRP A C 1
ATOM 678 O O . TRP A 1 91 ? -20.984 4.266 -2.057 1 65.19 91 TRP A O 1
ATOM 688 N N . LEU A 1 92 ? -19.281 4.879 -3.352 1 61.09 92 LEU A N 1
ATOM 689 C CA . LEU A 1 92 ? -19.984 6.039 -3.891 1 61.09 92 LEU A CA 1
ATOM 690 C C . LEU A 1 92 ? -20.031 5.984 -5.414 1 61.09 92 LEU A C 1
ATOM 692 O O . LEU A 1 92 ? -19.375 6.781 -6.09 1 61.09 92 LEU A O 1
ATOM 696 N N . PRO A 1 93 ? -20.703 5.039 -5.938 1 52.59 93 PRO A N 1
ATOM 697 C CA . PRO A 1 93 ? -20.578 4.852 -7.383 1 52.59 93 PRO A CA 1
ATOM 698 C C . PRO A 1 93 ? -21.078 6.051 -8.18 1 52.59 93 PRO A C 1
ATOM 700 O O . PRO A 1 93 ? -20.625 6.289 -9.305 1 52.59 93 PRO A O 1
ATOM 703 N N . ASP A 1 94 ? -21.938 6.832 -7.559 1 52.09 94 ASP A N 1
ATOM 704 C CA . ASP A 1 94 ? -22.438 7.945 -8.359 1 52.09 94 ASP A CA 1
ATOM 705 C C . ASP A 1 94 ? -22.031 9.289 -7.75 1 52.09 94 ASP A C 1
ATOM 707 O O . ASP A 1 94 ? -22.703 9.797 -6.848 1 52.09 94 ASP A O 1
ATOM 711 N N . PRO A 1 95 ? -20.844 9.75 -8.156 1 52.25 95 PRO A N 1
ATOM 712 C CA . PRO A 1 95 ? -20.344 11 -7.594 1 52.25 95 PRO A CA 1
ATOM 713 C C . PRO A 1 95 ? -21.188 12.211 -7.996 1 52.25 95 PRO A C 1
ATOM 715 O O . PRO A 1 95 ? -21.031 13.297 -7.43 1 52.25 95 PRO A O 1
ATOM 718 N N . SER A 1 96 ? -22.078 12.07 -9.047 1 44.94 96 SER A N 1
ATOM 719 C CA . SER A 1 96 ? -22.812 13.219 -9.562 1 44.94 96 SER A CA 1
ATOM 720 C C . SER A 1 96 ? -23.859 13.703 -8.562 1 44.94 96 SER A C 1
ATOM 722 O O . SER A 1 96 ? -24.422 14.781 -8.719 1 44.94 96 SER A O 1
ATOM 724 N N . THR A 1 97 ? -24.172 12.844 -7.695 1 41.66 97 THR A N 1
ATOM 725 C CA . THR A 1 97 ? -25.297 13.266 -6.887 1 41.66 97 THR A CA 1
ATOM 726 C C . THR A 1 97 ? -24.891 14.375 -5.914 1 41.66 97 THR A C 1
ATOM 728 O O . THR A 1 97 ? -25.734 14.945 -5.223 1 41.66 97 THR A O 1
ATOM 731 N N . GLY A 1 98 ? -23.781 14.922 -6.098 1 44.41 98 GLY A N 1
ATOM 732 C CA . GLY A 1 98 ? -23.344 16.016 -5.242 1 44.41 98 GLY A CA 1
ATOM 733 C C . GLY A 1 98 ? -22.984 15.562 -3.838 1 44.41 98 GLY A C 1
ATOM 734 O O . GLY A 1 98 ? -22.578 16.375 -3.008 1 44.41 98 GLY A O 1
ATOM 735 N N . ARG A 1 99 ? -23.344 14.211 -3.562 1 41.88 99 ARG A N 1
ATOM 736 C CA . ARG A 1 99 ? -23.094 13.75 -2.199 1 41.88 99 ARG A CA 1
ATOM 737 C C . ARG A 1 99 ? -21.609 13.5 -1.972 1 41.88 99 ARG A C 1
ATOM 739 O O . ARG A 1 99 ? -20.984 12.719 -2.695 1 41.88 99 ARG A O 1
ATOM 746 N N . LEU A 1 100 ? -21.016 14.445 -1.216 1 43.38 100 LEU A N 1
ATOM 747 C CA . LEU A 1 100 ? -19.609 14.297 -0.856 1 43.38 100 LEU A CA 1
ATOM 748 C C . LEU A 1 100 ? -19.406 13.086 0.043 1 43.38 100 LEU A C 1
ATOM 750 O O . LEU A 1 100 ? -20.281 12.75 0.85 1 43.38 100 LEU A O 1
ATOM 754 N N . PRO A 1 101 ? -18.422 12.141 -0.314 1 49.06 101 PRO A N 1
ATOM 755 C CA . PRO A 1 101 ? -18.188 11.031 0.618 1 49.06 101 PRO A CA 1
ATOM 756 C C . PRO A 1 101 ? -18.094 11.492 2.07 1 49.06 101 PRO A C 1
ATOM 758 O O . PRO A 1 101 ? -17.531 12.555 2.35 1 49.06 101 PRO A O 1
ATOM 761 N N . PRO A 1 102 ? -18.891 10.828 2.949 1 46.16 102 PRO A N 1
ATOM 762 C CA . PRO A 1 102 ? -18.766 11.156 4.371 1 46.16 102 PRO A CA 1
ATOM 763 C C . PRO A 1 102 ? -17.328 11.07 4.867 1 46.16 102 PRO A C 1
ATOM 765 O O . PRO A 1 102 ? -16.578 10.195 4.43 1 46.16 102 PRO A O 1
ATOM 768 N N . ASP A 1 103 ? -16.688 12.242 5.312 1 54.59 103 ASP A N 1
ATOM 769 C CA . ASP A 1 103 ? -15.445 12.297 6.082 1 54.59 103 ASP A CA 1
ATOM 770 C C . ASP A 1 103 ? -14.242 12.547 5.172 1 54.59 103 ASP A C 1
ATOM 772 O O . ASP A 1 103 ? -13.102 12.281 5.555 1 54.59 103 ASP A O 1
ATOM 776 N N . ALA A 1 104 ? -14.656 12.914 3.848 1 53.34 104 ALA A N 1
ATOM 777 C CA . ALA A 1 104 ? -13.531 13.258 2.977 1 53.34 104 ALA A CA 1
ATOM 778 C C . ALA A 1 104 ? -13.047 14.68 3.236 1 53.34 104 ALA A C 1
ATOM 780 O O . ALA A 1 104 ? -13.836 15.555 3.594 1 53.34 104 ALA A O 1
ATOM 781 N N . HIS A 1 105 ? -11.805 14.828 3.148 1 64.5 105 HIS A N 1
ATOM 782 C CA . HIS A 1 105 ? -11.219 16.156 3.32 1 64.5 105 HIS A CA 1
ATOM 783 C C . HIS A 1 105 ? -11.352 16.984 2.053 1 64.5 105 HIS A C 1
ATOM 785 O O . HIS A 1 105 ? -10.5 16.922 1.164 1 64.5 105 HIS A O 1
ATOM 791 N N . ILE A 1 106 ? -12.508 17.641 1.908 1 65.69 106 ILE A N 1
ATOM 792 C CA . ILE A 1 106 ? -12.773 18.531 0.778 1 65.69 106 ILE A CA 1
ATOM 793 C C . ILE A 1 106 ? -13.102 19.922 1.287 1 65.69 106 ILE A C 1
ATOM 795 O O . ILE A 1 106 ? -14.133 20.141 1.93 1 65.69 106 ILE A O 1
ATOM 799 N N . GLY A 1 107 ? -12.109 20.812 1.114 1 71.12 107 GLY A N 1
ATOM 800 C CA . GLY A 1 107 ? -12.289 22.156 1.627 1 71.12 107 GLY A CA 1
ATOM 801 C C . GLY A 1 107 ? -12.602 23.172 0.543 1 71.12 107 GLY A C 1
ATOM 802 O O . GLY A 1 107 ? -12.438 22.891 -0.646 1 71.12 107 GLY A O 1
ATOM 803 N N . PRO A 1 108 ? -13.125 24.266 0.938 1 79.44 108 PRO A N 1
ATOM 804 C CA . PRO A 1 108 ? -13.406 25.359 -0.002 1 79.44 108 PRO A CA 1
ATOM 805 C C . PRO A 1 108 ? -12.141 25.984 -0.572 1 79.44 108 PRO A C 1
ATOM 807 O O . PRO A 1 108 ? -11.141 26.125 0.136 1 79.44 108 PRO A O 1
ATOM 810 N N . VAL A 1 109 ? -12.219 26.328 -1.832 1 89.44 109 VAL A N 1
ATOM 811 C CA . VAL A 1 109 ? -11.117 27.031 -2.473 1 89.44 109 VAL A CA 1
ATOM 812 C C . VAL A 1 109 ? -11.312 28.531 -2.322 1 89.44 109 VAL A C 1
ATOM 814 O O . VAL A 1 109 ? -12.148 29.141 -3.006 1 89.44 109 VAL A O 1
ATOM 817 N N . SER A 1 110 ? -10.617 29.156 -1.451 1 92.56 110 SER A N 1
ATOM 818 C CA . SER A 1 110 ? -10.766 30.562 -1.124 1 92.56 110 SER A CA 1
ATOM 819 C C . SER A 1 110 ? -9.406 31.234 -0.959 1 92.56 110 SER A C 1
ATOM 821 O O . SER A 1 110 ? -8.367 30.562 -0.984 1 92.56 110 SER A O 1
ATOM 823 N N . LEU A 1 111 ? -9.461 32.5 -0.919 1 94.56 111 LEU A N 1
ATOM 824 C CA . LEU A 1 111 ? -8.242 33.25 -0.61 1 94.56 111 LEU A CA 1
ATOM 825 C C . LEU A 1 111 ? -7.746 32.906 0.793 1 94.56 111 LEU A C 1
ATOM 827 O O . LEU A 1 111 ? -6.539 32.906 1.043 1 94.56 111 LEU A O 1
ATOM 831 N N . THR A 1 112 ? -8.711 32.594 1.644 1 94.81 112 THR A N 1
ATOM 832 C CA . THR A 1 112 ? -8.375 32.188 3.004 1 94.81 112 THR A CA 1
ATOM 833 C C . THR A 1 112 ? -7.562 30.906 2.996 1 94.81 112 THR A C 1
ATOM 835 O O . THR A 1 112 ? -6.598 30.766 3.752 1 94.81 112 THR A O 1
ATOM 838 N N . LEU A 1 113 ? -7.941 29.969 2.145 1 94.69 113 LEU A N 1
ATOM 839 C CA . LEU A 1 113 ? -7.191 28.734 1.991 1 94.69 113 LEU A CA 1
ATOM 840 C C . LEU A 1 113 ? -5.766 29 1.529 1 94.69 113 LEU A C 1
ATOM 842 O O . LEU A 1 113 ? -4.809 28.484 2.104 1 94.69 113 LEU A O 1
ATOM 846 N N . ALA A 1 114 ? -5.66 29.844 0.524 1 97.12 114 ALA A N 1
ATOM 847 C CA . ALA A 1 114 ? -4.348 30.172 -0.035 1 97.12 114 ALA A CA 1
ATOM 848 C C . ALA A 1 114 ? -3.48 30.906 0.981 1 97.12 114 ALA A C 1
ATOM 850 O O . ALA A 1 114 ? -2.293 30.609 1.125 1 97.12 114 ALA A O 1
ATOM 851 N N . ALA A 1 115 ? -4.094 31.828 1.657 1 97.12 115 ALA A N 1
ATOM 852 C CA . ALA A 1 115 ? -3.369 32.594 2.664 1 97.12 115 ALA A CA 1
ATOM 853 C C . ALA A 1 115 ? -2.936 31.719 3.828 1 97.12 115 ALA A C 1
ATOM 855 O O . ALA A 1 115 ? -1.804 31.828 4.305 1 97.12 115 ALA A O 1
ATOM 856 N N . GLY A 1 116 ? -3.91 30.922 4.312 1 97 116 GLY A N 1
ATOM 857 C CA . GLY A 1 116 ? -3.57 29.984 5.367 1 97 116 GLY A CA 1
ATOM 858 C C . GLY A 1 116 ? -2.457 29.016 4.98 1 97 116 GLY A C 1
ATOM 859 O O . GLY A 1 116 ? -1.541 28.781 5.77 1 97 116 GLY A O 1
ATOM 860 N N . ALA A 1 117 ? -2.535 28.5 3.768 1 97.75 117 ALA A N 1
ATOM 861 C CA . ALA A 1 117 ? -1.52 27.578 3.266 1 97.75 117 ALA A CA 1
ATOM 862 C C . ALA A 1 117 ? -0.162 28.266 3.148 1 97.75 117 ALA A C 1
ATOM 864 O O . ALA A 1 117 ? 0.871 27.672 3.465 1 97.75 117 ALA A O 1
ATOM 865 N N . PHE A 1 118 ? -0.18 29.469 2.668 1 98.31 118 PHE A N 1
ATOM 866 C CA . PHE A 1 118 ? 1.045 30.25 2.537 1 98.31 118 PHE A CA 1
ATOM 867 C C . PHE A 1 118 ? 1.699 30.453 3.896 1 98.31 118 PHE A C 1
ATOM 869 O O . PHE A 1 118 ? 2.906 30.266 4.047 1 98.31 118 PHE A O 1
ATOM 876 N N . VAL A 1 119 ? 0.914 30.844 4.879 1 98.38 119 VAL A N 1
ATOM 877 C CA . VAL A 1 119 ? 1.418 31.078 6.23 1 98.38 119 VAL A CA 1
ATOM 878 C C . VAL A 1 119 ? 1.91 29.766 6.836 1 98.38 119 VAL A C 1
ATOM 880 O O . VAL A 1 119 ? 2.916 29.75 7.547 1 98.38 119 VAL A O 1
ATOM 883 N N . PHE A 1 120 ? 1.172 28.719 6.582 1 97.81 120 PHE A N 1
ATOM 884 C CA . PHE A 1 120 ? 1.612 27.406 7.027 1 97.81 120 PHE A CA 1
ATOM 885 C C . PHE A 1 120 ? 2.998 27.094 6.48 1 97.81 120 PHE A C 1
ATOM 887 O O . PHE A 1 120 ? 3.869 26.625 7.219 1 97.81 120 PHE A O 1
ATOM 894 N N . GLY A 1 121 ? 3.203 27.328 5.152 1 98.12 121 GLY A N 1
ATOM 895 C CA . GLY A 1 121 ? 4.5 27.109 4.527 1 98.12 121 GLY A CA 1
ATOM 896 C C . GLY A 1 121 ? 5.605 27.953 5.141 1 98.12 121 GLY A C 1
ATOM 897 O O . GLY A 1 121 ? 6.719 27.469 5.344 1 98.12 121 GLY A O 1
ATOM 898 N N . LEU A 1 122 ? 5.258 29.234 5.422 1 97.69 122 LEU A N 1
ATOM 899 C CA . LEU A 1 122 ? 6.207 30.109 6.105 1 97.69 122 LEU A CA 1
ATOM 900 C C . LEU A 1 122 ? 6.566 29.547 7.477 1 97.69 122 LEU A C 1
ATOM 902 O O . LEU A 1 122 ? 7.73 29.594 7.883 1 97.69 122 LEU A O 1
ATOM 906 N N . GLY A 1 123 ? 5.527 29.094 8.164 1 97.88 123 GLY A N 1
ATOM 907 C CA . GLY A 1 123 ? 5.754 28.484 9.469 1 97.88 123 GLY A CA 1
ATOM 908 C C . GLY A 1 123 ? 6.652 27.266 9.414 1 97.88 123 GLY A C 1
ATOM 909 O O . GLY A 1 123 ? 7.465 27.047 10.312 1 97.88 123 GLY A O 1
ATOM 910 N N . MET A 1 124 ? 6.488 26.453 8.359 1 97.06 124 MET A N 1
ATOM 911 C CA . MET A 1 124 ? 7.367 25.312 8.164 1 97.06 124 MET A CA 1
ATOM 912 C C . MET A 1 124 ? 8.828 25.75 8.078 1 97.06 124 MET A C 1
ATOM 914 O O . MET A 1 124 ? 9.695 25.141 8.695 1 97.06 124 MET A O 1
ATOM 918 N N . ALA A 1 125 ? 9.047 26.766 7.34 1 96.88 125 ALA A N 1
ATOM 919 C CA . ALA A 1 125 ? 10.406 27.25 7.141 1 96.88 125 ALA A CA 1
ATOM 920 C C . ALA A 1 125 ? 10.992 27.797 8.445 1 96.88 125 ALA A C 1
ATOM 922 O O . ALA A 1 125 ? 12.164 27.578 8.742 1 96.88 125 ALA A O 1
ATOM 923 N N . VAL A 1 126 ? 10.164 28.469 9.203 1 96.19 126 VAL A N 1
ATOM 924 C CA . VAL A 1 126 ? 10.617 29.109 10.43 1 96.19 126 VAL A CA 1
ATOM 925 C C . VAL A 1 126 ? 10.883 28.047 11.5 1 96.19 126 VAL A C 1
ATOM 927 O O . VAL A 1 126 ? 11.922 28.094 12.172 1 96.19 126 VAL A O 1
ATOM 930 N N . SER A 1 127 ? 10 27.156 11.648 1 95.44 127 SER A N 1
ATOM 931 C CA . SER A 1 127 ? 10.156 26.125 12.672 1 95.44 127 SER A CA 1
ATOM 932 C C . SER A 1 127 ? 11 24.953 12.172 1 95.44 127 SER A C 1
ATOM 934 O O . SER A 1 127 ? 11.43 24.109 12.953 1 95.44 127 SER A O 1
ATOM 936 N N . ARG A 1 128 ? 11.18 24.812 10.891 1 94.62 128 ARG A N 1
ATOM 937 C CA . ARG A 1 128 ? 12 23.812 10.211 1 94.62 128 ARG A CA 1
ATOM 938 C C . ARG A 1 128 ? 11.367 22.438 10.305 1 94.62 128 ARG A C 1
ATOM 940 O O . ARG A 1 128 ? 12.062 21.438 10.547 1 94.62 128 ARG A O 1
ATOM 947 N N . SER A 1 129 ? 10.07 22.438 10.219 1 95.5 129 SER A N 1
ATOM 948 C CA . SER A 1 129 ? 9.305 21.203 10.258 1 95.5 129 SER A CA 1
ATOM 949 C C . SER A 1 129 ? 7.82 21.469 10.016 1 95.5 129 SER A C 1
ATOM 951 O O . SER A 1 129 ? 7.34 22.578 10.234 1 95.5 129 SER A O 1
ATOM 953 N N . CYS A 1 130 ? 7.148 20.547 9.523 1 93.56 130 CYS A N 1
ATOM 954 C CA . CYS A 1 130 ? 5.695 20.641 9.547 1 93.56 130 CYS A CA 1
ATOM 955 C C . CYS A 1 130 ? 5.133 20.016 10.82 1 93.56 130 CYS A C 1
ATOM 957 O O . CYS A 1 130 ? 5.887 19.516 11.656 1 93.56 130 CYS A O 1
ATOM 959 N N . ILE A 1 131 ? 3.836 20.031 11.008 1 93.38 131 ILE A N 1
ATOM 960 C CA . ILE A 1 131 ? 3.242 19.625 12.273 1 93.38 131 ILE A CA 1
ATOM 961 C C . ILE A 1 131 ? 3.422 18.125 12.469 1 93.38 131 ILE A C 1
ATOM 963 O O . ILE A 1 131 ? 3.805 17.672 13.547 1 93.38 131 ILE A O 1
ATOM 967 N N . SER A 1 132 ? 3.184 17.359 11.445 1 93.12 132 SER A N 1
ATOM 968 C CA . SER A 1 132 ? 3.357 15.914 11.547 1 93.12 132 SER A CA 1
ATOM 969 C C . SER A 1 132 ? 4.809 15.555 11.844 1 93.12 132 SER A C 1
ATOM 971 O O . SER A 1 132 ? 5.078 14.602 12.586 1 93.12 132 SER A O 1
ATOM 973 N N . ALA A 1 133 ? 5.656 16.312 11.312 1 94.25 133 ALA A N 1
ATOM 974 C CA . ALA A 1 133 ? 7.07 16.062 11.57 1 94.25 133 ALA A CA 1
ATOM 975 C C . ALA A 1 133 ? 7.441 16.438 13 1 94.25 133 ALA A C 1
ATOM 977 O O . ALA A 1 133 ? 8.281 15.773 13.625 1 94.25 133 ALA A O 1
ATOM 978 N N . HIS A 1 134 ? 6.898 17.5 13.469 1 95.56 134 HIS A N 1
ATOM 979 C CA . HIS A 1 134 ? 7.145 17.828 14.867 1 95.56 134 HIS A CA 1
ATOM 980 C C . HIS A 1 134 ? 6.695 16.688 15.789 1 95.56 134 HIS A C 1
ATOM 982 O O . HIS A 1 134 ? 7.324 16.438 16.812 1 95.56 134 HIS A O 1
ATOM 988 N N . PHE A 1 135 ? 5.672 16.016 15.422 1 94.31 135 PHE A N 1
ATOM 989 C CA . PHE A 1 135 ? 5.188 14.898 16.234 1 94.31 135 PHE A CA 1
ATOM 990 C C . PHE A 1 135 ? 6.152 13.727 16.188 1 94.31 135 PHE A C 1
ATOM 992 O O . PHE A 1 135 ? 6.469 13.125 17.219 1 94.31 135 PHE A O 1
ATOM 999 N N . TYR A 1 136 ? 6.59 13.297 14.93 1 94 136 TYR A N 1
ATOM 1000 C CA . TYR A 1 136 ? 7.457 12.125 14.93 1 94 136 TYR A CA 1
ATOM 1001 C C . TYR A 1 136 ? 8.852 12.477 15.445 1 94 136 TYR A C 1
ATOM 1003 O O . TYR A 1 136 ? 9.562 11.617 15.969 1 94 136 TYR A O 1
ATOM 1011 N N . ARG A 1 137 ? 9.242 13.781 15.383 1 94.56 137 ARG A N 1
ATOM 1012 C CA . ARG A 1 137 ? 10.523 14.203 15.938 1 94.56 137 ARG A CA 1
ATOM 1013 C C . ARG A 1 137 ? 10.5 14.156 17.469 1 94.56 137 ARG A C 1
ATOM 1015 O O . ARG A 1 137 ? 11.531 13.938 18.094 1 94.56 137 ARG A O 1
ATOM 1022 N N . LEU A 1 138 ? 9.344 14.438 17.938 1 94 138 LEU A N 1
ATOM 1023 C CA . LEU A 1 138 ? 9.203 14.25 19.391 1 94 138 LEU A CA 1
ATOM 1024 C C . LEU A 1 138 ? 9.578 12.82 19.781 1 94 138 LEU A C 1
ATOM 1026 O O . LEU A 1 138 ? 10.219 12.602 20.812 1 94 138 LEU A O 1
ATOM 1030 N N . GLY A 1 139 ? 9.203 11.867 18.953 1 92.31 139 GLY A N 1
ATOM 1031 C CA . GLY A 1 139 ? 9.555 10.469 19.188 1 92.31 139 GLY A CA 1
ATOM 1032 C C . GLY A 1 139 ? 11.047 10.203 19.062 1 92.31 139 GLY A C 1
ATOM 1033 O O . GLY A 1 139 ? 11.555 9.242 19.641 1 92.31 139 GLY A O 1
ATOM 1034 N N . GLU A 1 140 ? 11.688 11.117 18.375 1 93.69 140 GLU A N 1
ATOM 1035 C CA . GLU A 1 140 ? 13.133 10.992 18.203 1 93.69 140 GLU A CA 1
ATOM 1036 C C . GLU A 1 140 ? 13.891 11.664 19.344 1 93.69 140 GLU A C 1
ATOM 1038 O O . GLU A 1 140 ? 15.117 11.57 19.438 1 93.69 140 GLU A O 1
ATOM 1043 N N . GLY A 1 141 ? 13.172 12.391 20.156 1 93.25 141 GLY A N 1
ATOM 1044 C CA . GLY A 1 141 ? 13.805 13.062 21.281 1 93.25 141 GLY A CA 1
ATOM 1045 C C . GLY A 1 141 ? 14.055 14.539 21.016 1 93.25 141 GLY A C 1
ATOM 1046 O O . GLY A 1 141 ? 14.773 15.195 21.781 1 93.25 141 GLY A O 1
ATOM 1047 N N . ALA A 1 142 ? 13.516 15.07 20 1 94.19 142 ALA A N 1
ATOM 1048 C CA . ALA A 1 142 ? 13.648 16.5 19.719 1 94.19 142 ALA A CA 1
ATOM 1049 C C . ALA A 1 142 ? 12.633 17.312 20.516 1 94.19 142 ALA A C 1
ATOM 1051 O O . ALA A 1 142 ? 11.602 17.719 19.984 1 94.19 142 ALA A O 1
ATOM 1052 N N . TYR A 1 143 ? 13.055 17.781 21.594 1 94 143 TYR A N 1
ATOM 1053 C CA . TYR A 1 143 ? 12.117 18.375 22.531 1 94 143 TYR A CA 1
ATOM 1054 C C . TYR A 1 143 ? 11.75 19.797 22.109 1 94 143 TYR A C 1
ATOM 1056 O O . TYR A 1 143 ? 10.797 20.375 22.625 1 94 143 TYR A O 1
ATOM 1064 N N . GLY A 1 144 ? 12.508 20.344 21.203 1 94.31 144 GLY A N 1
ATOM 1065 C CA . GLY A 1 144 ? 12.094 21.609 20.609 1 94.31 144 GLY A CA 1
ATOM 1066 C C . GLY A 1 144 ? 10.734 21.547 19.938 1 94.31 144 GLY A C 1
ATOM 1067 O O . GLY A 1 144 ? 10.047 22.562 19.828 1 94.31 144 GLY A O 1
ATOM 1068 N N . SER A 1 145 ? 10.383 20.359 19.609 1 95.75 145 SER A N 1
ATOM 1069 C CA . SER A 1 145 ? 9.102 20.156 18.938 1 95.75 145 SER A CA 1
ATOM 1070 C C . SER A 1 145 ? 7.934 20.453 19.891 1 95.75 145 SER A C 1
ATOM 1072 O O . SER A 1 145 ? 6.844 20.812 19.438 1 95.75 145 SER A O 1
ATOM 1074 N N . VAL A 1 146 ? 8.172 20.328 21.141 1 96.19 146 VAL A N 1
ATOM 1075 C CA . VAL A 1 146 ? 7.129 20.641 22.109 1 96.19 146 VAL A CA 1
ATOM 1076 C C . VAL A 1 146 ? 6.793 22.125 22.062 1 96.19 146 VAL A C 1
ATOM 1078 O O . VAL A 1 146 ? 5.625 22.516 22.141 1 96.19 146 VAL A O 1
ATOM 1081 N N . ILE A 1 147 ? 7.82 22.922 21.938 1 96.81 147 ILE A N 1
ATOM 1082 C CA . ILE A 1 147 ? 7.648 24.375 21.859 1 96.81 147 ILE A CA 1
ATOM 1083 C C . ILE A 1 147 ? 6.898 24.75 20.578 1 96.81 147 ILE A C 1
ATOM 1085 O O . ILE A 1 147 ? 5.988 25.578 20.609 1 96.81 147 ILE A O 1
ATOM 1089 N N . ALA A 1 148 ? 7.277 24.125 19.516 1 97.06 148 ALA A N 1
ATOM 1090 C CA . ALA A 1 148 ? 6.613 24.375 18.25 1 97.06 148 ALA A CA 1
ATOM 1091 C C . ALA A 1 148 ? 5.148 23.953 18.297 1 97.06 148 ALA A C 1
ATOM 1093 O O . ALA A 1 148 ? 4.277 24.656 17.766 1 97.06 148 ALA A O 1
ATOM 1094 N N . LEU A 1 149 ? 4.887 22.828 18.922 1 96.75 149 LEU A N 1
ATOM 1095 C CA . LEU A 1 149 ? 3.52 22.328 19.031 1 96.75 149 LEU A CA 1
ATOM 1096 C C . LEU A 1 149 ? 2.684 23.203 19.953 1 96.75 149 LEU A C 1
ATOM 1098 O O . LEU A 1 149 ? 1.491 23.406 19.703 1 96.75 149 LEU A O 1
ATOM 1102 N N . ALA A 1 150 ? 3.295 23.672 21 1 96.69 150 ALA A N 1
ATOM 1103 C CA . ALA A 1 150 ? 2.617 24.656 21.859 1 96.69 150 ALA A CA 1
ATOM 1104 C C . ALA A 1 150 ? 2.277 25.922 21.078 1 96.69 150 ALA A C 1
ATOM 1106 O O . ALA A 1 150 ? 1.193 26.484 21.234 1 96.69 150 ALA A O 1
ATOM 1107 N N . GLY A 1 151 ? 3.268 26.375 20.312 1 97.75 151 GLY A N 1
ATOM 1108 C CA . GLY A 1 151 ? 2.992 27.484 19.422 1 97.75 151 GLY A CA 1
ATOM 1109 C C . GLY A 1 151 ? 1.858 27.203 18.453 1 97.75 151 GLY A C 1
ATOM 1110 O O . GLY A 1 151 ? 1.026 28.078 18.203 1 97.75 151 GLY A O 1
ATOM 1111 N N . ALA A 1 152 ? 1.864 26.031 17.922 1 97.19 152 ALA A N 1
ATOM 1112 C CA . ALA A 1 152 ? 0.796 25.641 17 1 97.19 152 ALA A CA 1
ATOM 1113 C C . ALA A 1 152 ? -0.566 25.703 17.688 1 97.19 152 ALA A C 1
ATOM 1115 O O . ALA A 1 152 ? -1.562 26.094 17.078 1 97.19 152 ALA A O 1
ATOM 1116 N N . ALA A 1 153 ? -0.633 25.266 18.938 1 95.69 153 ALA A N 1
ATOM 1117 C CA . ALA A 1 153 ? -1.878 25.344 19.703 1 95.69 153 ALA A CA 1
ATOM 1118 C C . ALA A 1 153 ? -2.369 26.781 19.812 1 95.69 153 ALA A C 1
ATOM 1120 O O . ALA A 1 153 ? -3.559 27.062 19.625 1 95.69 153 ALA A O 1
ATOM 1121 N N . VAL A 1 154 ? -1.452 27.641 20.125 1 96.94 154 VAL A N 1
ATOM 1122 C CA . VAL A 1 154 ? -1.791 29.047 20.203 1 96.94 154 VAL A CA 1
ATOM 1123 C C . VAL A 1 154 ? -2.242 29.547 18.828 1 96.94 154 VAL A C 1
ATOM 1125 O O . VAL A 1 154 ? -3.184 30.344 18.719 1 96.94 154 VAL A O 1
ATOM 1128 N N . GLY A 1 155 ? -1.526 29.094 17.812 1 97.31 155 GLY A N 1
ATOM 1129 C CA . GLY A 1 155 ? -1.921 29.438 16.453 1 97.31 155 GLY A CA 1
ATOM 1130 C C . GLY A 1 155 ? -3.33 29 16.109 1 97.31 155 GLY A C 1
ATOM 1131 O O . GLY A 1 155 ? -4.066 29.719 15.438 1 97.31 155 GLY A O 1
ATOM 1132 N N . PHE A 1 156 ? -3.66 27.844 16.531 1 95 156 PHE A N 1
ATOM 1133 C CA . PHE A 1 156 ? -5.02 27.344 16.328 1 95 156 PHE A CA 1
ATOM 1134 C C . PHE A 1 156 ? -6.031 28.281 16.984 1 95 156 PHE A C 1
ATOM 1136 O O . PHE A 1 156 ? -7.055 28.625 16.375 1 95 156 PHE A O 1
ATOM 1143 N N . VAL A 1 157 ? -5.789 28.656 18.219 1 94.56 157 VAL A N 1
ATOM 1144 C CA . VAL A 1 157 ? -6.691 29.531 18.938 1 94.56 157 VAL A CA 1
ATOM 1145 C C . VAL A 1 157 ? -6.848 30.859 18.188 1 94.56 157 VAL A C 1
ATOM 1147 O O . VAL A 1 157 ? -7.961 31.359 18.016 1 94.56 157 VAL A O 1
ATOM 1150 N N . LEU A 1 158 ? -5.719 31.375 17.688 1 95.81 158 LEU A N 1
ATOM 1151 C CA . LEU A 1 158 ? -5.773 32.594 16.906 1 95.81 158 LEU A CA 1
ATOM 1152 C C . LEU A 1 158 ? -6.57 32.406 15.625 1 95.81 158 LEU A C 1
ATOM 1154 O O . LEU A 1 158 ? -7.25 33.312 15.156 1 95.81 158 LEU A O 1
ATOM 1158 N N . GLY A 1 159 ? -6.395 31.219 15.055 1 94.19 159 GLY A N 1
ATOM 1159 C CA . GLY A 1 159 ? -7.188 30.875 13.883 1 94.19 159 GLY A CA 1
ATOM 1160 C C . GLY A 1 159 ? -8.68 30.859 14.164 1 94.19 159 GLY A C 1
ATOM 1161 O O . GLY A 1 159 ? -9.469 31.375 13.367 1 94.19 159 GLY A O 1
ATOM 1162 N N . PHE A 1 160 ? -9.086 30.312 15.305 1 91.44 160 PHE A N 1
ATOM 1163 C CA . PHE A 1 160 ? -10.492 30.297 15.688 1 91.44 160 PHE A CA 1
ATOM 1164 C C . PHE A 1 160 ? -11.008 31.703 15.906 1 91.44 160 PHE A C 1
ATOM 1166 O O . PHE A 1 160 ? -12.133 32.031 15.523 1 91.44 160 PHE A O 1
ATOM 1173 N N . LEU A 1 161 ? -10.219 32.5 16.469 1 92.5 161 LEU A N 1
ATOM 1174 C CA . LEU A 1 161 ? -10.617 33.875 16.766 1 92.5 161 LEU A CA 1
ATOM 1175 C C . LEU A 1 161 ? -10.797 34.688 15.484 1 92.5 161 LEU A C 1
ATOM 1177 O O . LEU A 1 161 ? -11.633 35.594 15.422 1 92.5 161 LEU A O 1
ATOM 1181 N N . SER A 1 162 ? -10.078 34.344 14.461 1 93.12 162 SER A N 1
ATOM 1182 C CA . SER A 1 162 ? -10.164 35.094 13.203 1 93.12 162 SER A CA 1
ATOM 1183 C C . SER A 1 162 ? -11.148 34.438 12.242 1 93.12 162 SER A C 1
ATOM 1185 O O . SER A 1 162 ? -11.453 34.969 11.18 1 93.12 162 SER A O 1
ATOM 1187 N N . TRP A 1 163 ? -11.617 33.312 12.57 1 90.62 163 TRP A N 1
ATOM 1188 C CA . TRP A 1 163 ? -12.359 32.469 11.656 1 90.62 163 TRP A CA 1
ATOM 1189 C C . TRP A 1 163 ? -13.648 33.156 11.203 1 90.62 163 TRP A C 1
ATOM 1191 O O . TRP A 1 163 ? -13.961 33.188 10.008 1 90.62 163 TRP A O 1
ATOM 1201 N N . ASN A 1 164 ? -14.453 33.688 12.18 1 89.62 164 ASN A N 1
ATOM 1202 C CA . ASN A 1 164 ? -15.734 34.281 11.828 1 89.62 164 ASN A CA 1
ATOM 1203 C C . ASN A 1 164 ? -15.57 35.438 10.836 1 89.62 164 ASN A C 1
ATOM 1205 O O . ASN A 1 164 ? -16.375 35.594 9.906 1 89.62 164 ASN A O 1
ATOM 1209 N N . TRP A 1 165 ? -14.578 36.188 11.094 1 91.38 165 TRP A N 1
ATOM 1210 C CA . TRP A 1 165 ? -14.305 37.281 10.156 1 91.38 165 TRP A CA 1
ATOM 1211 C C . TRP A 1 165 ? -13.914 36.75 8.789 1 91.38 165 TRP A C 1
ATOM 1213 O O . TRP A 1 165 ? -14.375 37.25 7.762 1 91.38 165 TRP A O 1
ATOM 1223 N N . LEU A 1 166 ? -13.078 35.781 8.703 1 91.19 166 LEU A N 1
ATOM 1224 C CA . LEU A 1 166 ? -12.625 35.156 7.453 1 91.19 166 LEU A CA 1
ATOM 1225 C C . LEU A 1 166 ? -13.773 34.469 6.746 1 91.19 166 LEU A C 1
ATOM 1227 O O . LEU A 1 166 ? -13.883 34.5 5.52 1 91.19 166 LEU A O 1
ATOM 1231 N N . TRP A 1 167 ? -14.523 33.812 7.531 1 87.94 167 TRP A N 1
ATOM 1232 C CA . TRP A 1 167 ? -15.68 33.094 6.984 1 87.94 167 TRP A CA 1
ATOM 1233 C C . TRP A 1 167 ? -16.625 34.062 6.277 1 87.94 167 TRP A C 1
ATOM 1235 O O . TRP A 1 167 ? -17.016 33.844 5.137 1 87.94 167 TRP A O 1
ATOM 1245 N N . LEU A 1 168 ? -17 35.156 6.945 1 89 168 LEU A N 1
ATOM 1246 C CA . LEU A 1 168 ? -18 36.125 6.449 1 89 168 LEU A CA 1
ATOM 1247 C C . LEU A 1 168 ? -17.453 36.875 5.25 1 89 168 LEU A C 1
ATOM 1249 O O . LEU A 1 168 ? -18.219 37.25 4.344 1 89 168 LEU A O 1
ATOM 1253 N N . ASN A 1 169 ? -16.219 37 5.188 1 90.94 169 ASN A N 1
ATOM 1254 C CA . ASN A 1 169 ? -15.68 37.906 4.164 1 90.94 169 ASN A CA 1
ATOM 1255 C C . ASN A 1 169 ? -15.125 37.094 2.979 1 90.94 169 ASN A C 1
ATOM 1257 O O . ASN A 1 169 ? -14.883 37.656 1.911 1 90.94 169 ASN A O 1
ATOM 1261 N N . ASP A 1 170 ? -14.938 35.75 3.066 1 90.44 170 ASP A N 1
ATOM 1262 C CA . ASP A 1 170 ? -14.273 35.062 1.968 1 90.44 170 ASP A CA 1
ATOM 1263 C C . ASP A 1 170 ? -14.789 33.625 1.835 1 90.44 170 ASP A C 1
ATOM 1265 O O . ASP A 1 170 ? -15.273 33.25 0.771 1 90.44 170 ASP A O 1
ATOM 1269 N N . VAL A 1 171 ? -14.82 32.906 2.854 1 87 171 VAL A N 1
ATOM 1270 C CA . VAL A 1 171 ? -15.016 31.453 2.807 1 87 171 VAL A CA 1
ATOM 1271 C C . VAL A 1 171 ? -16.469 31.141 2.447 1 87 171 VAL A C 1
ATOM 1273 O O . VAL A 1 171 ? -16.734 30.188 1.73 1 87 171 VAL A O 1
ATOM 1276 N N . ILE A 1 172 ? -17.406 31.969 2.871 1 82.81 172 ILE A N 1
ATOM 1277 C CA . ILE A 1 172 ? -18.828 31.703 2.68 1 82.81 172 ILE A CA 1
ATOM 1278 C C . ILE A 1 172 ? -19.141 31.688 1.188 1 82.81 172 ILE A C 1
ATOM 1280 O O . ILE A 1 172 ? -20.016 30.938 0.748 1 82.81 172 ILE A O 1
ATOM 1284 N N . SER A 1 173 ? -18.422 32.406 0.458 1 85.5 173 SER A N 1
ATOM 1285 C CA . SER A 1 173 ? -18.703 32.5 -0.97 1 85.5 173 SER A CA 1
ATOM 1286 C C . SER A 1 173 ? -17.812 31.578 -1.775 1 85.5 173 SER A C 1
ATOM 1288 O O . SER A 1 173 ? -17.938 31.469 -2.996 1 85.5 173 SER A O 1
ATOM 1290 N N . ALA A 1 174 ? -16.953 30.891 -1.086 1 87.44 174 ALA A N 1
ATOM 1291 C CA . ALA A 1 174 ? -15.977 30.031 -1.771 1 87.44 174 ALA A CA 1
ATOM 1292 C C . ALA A 1 174 ? -16.625 28.734 -2.258 1 87.44 174 ALA A C 1
ATOM 1294 O O . ALA A 1 174 ? -17.594 28.25 -1.654 1 87.44 174 ALA A O 1
ATOM 1295 N N . ARG A 1 175 ? -16.234 28.219 -3.422 1 84.31 175 ARG A N 1
ATOM 1296 C CA . ARG A 1 175 ? -16.797 27 -3.994 1 84.31 175 ARG A CA 1
ATOM 1297 C C . ARG A 1 175 ? -16.016 25.781 -3.531 1 84.31 175 ARG A C 1
ATOM 1299 O O . ARG A 1 175 ? -14.781 25.828 -3.404 1 84.31 175 ARG A O 1
ATOM 1306 N N . VAL A 1 176 ? -16.672 24.797 -3.152 1 81.81 176 VAL A N 1
ATOM 1307 C CA . VAL A 1 176 ? -16.094 23.5 -2.848 1 81.81 176 VAL A CA 1
ATOM 1308 C C . VAL A 1 176 ? -16.016 22.656 -4.121 1 81.81 176 VAL A C 1
ATOM 1310 O O . VAL A 1 176 ? -17.047 22.234 -4.656 1 81.81 176 VAL A O 1
ATOM 1313 N N . ILE A 1 177 ? -14.82 22.469 -4.625 1 85.44 177 ILE A N 1
ATOM 1314 C CA . ILE A 1 177 ? -14.641 21.797 -5.906 1 85.44 177 ILE A CA 1
ATOM 1315 C C . ILE A 1 177 ? -14.102 20.375 -5.68 1 85.44 177 ILE A C 1
ATOM 1317 O O . ILE A 1 177 ? -12.961 20.203 -5.254 1 85.44 177 ILE A O 1
ATOM 1321 N N . TRP A 1 178 ? -14.883 19.484 -5.898 1 86.44 178 TRP A N 1
ATOM 1322 C CA . TRP A 1 178 ? -14.562 18.062 -5.891 1 86.44 178 TRP A CA 1
ATOM 1323 C C . TRP A 1 178 ? -14.453 17.531 -7.312 1 86.44 178 TRP A C 1
ATOM 1325 O O . TRP A 1 178 ? -15.461 17.406 -8.016 1 86.44 178 TRP A O 1
ATOM 1335 N N . LEU A 1 179 ? -13.344 17.188 -7.703 1 88.25 179 LEU A N 1
ATOM 1336 C CA . LEU A 1 179 ? -13.031 16.891 -9.094 1 88.25 179 LEU A CA 1
ATOM 1337 C C . LEU A 1 179 ? -13.883 15.742 -9.617 1 88.25 179 LEU A C 1
ATOM 1339 O O . LEU A 1 179 ? -14.328 15.773 -10.773 1 88.25 179 LEU A O 1
ATOM 1343 N N . PRO A 1 180 ? -14.156 14.742 -8.805 1 86.19 180 PRO A N 1
ATOM 1344 C CA . PRO A 1 180 ? -14.953 13.625 -9.32 1 86.19 180 PRO A CA 1
ATOM 1345 C C . PRO A 1 180 ? -16.375 14.031 -9.688 1 86.19 180 PRO A C 1
ATOM 1347 O O . PRO A 1 180 ? -17.031 13.344 -10.484 1 86.19 180 PRO A O 1
ATOM 1350 N N . THR A 1 181 ? -16.859 15.086 -9.086 1 82.12 181 THR A N 1
ATOM 1351 C CA . THR A 1 181 ? -18.188 15.562 -9.43 1 82.12 181 THR A CA 1
ATOM 1352 C C . THR A 1 181 ? -18.25 15.977 -10.898 1 82.12 181 THR A C 1
ATOM 1354 O O . THR A 1 181 ? -19.297 15.812 -11.547 1 82.12 181 THR A O 1
ATOM 1357 N N . PHE A 1 182 ? -17.141 16.469 -11.43 1 84.56 182 PHE A N 1
ATOM 1358 C CA . PHE A 1 182 ? -17.109 16.984 -12.789 1 84.56 182 PHE A CA 1
ATOM 1359 C C . PHE A 1 182 ? -16.609 15.938 -13.766 1 84.56 182 PHE A C 1
ATOM 1361 O O . PHE A 1 182 ? -17.047 15.875 -14.914 1 84.56 182 PHE A O 1
ATOM 1368 N N . LEU A 1 183 ? -15.703 15.07 -13.312 1 89.5 183 LEU A N 1
ATOM 1369 C CA . LEU A 1 183 ? -14.992 14.18 -14.227 1 89.5 183 LEU A CA 1
ATOM 1370 C C . LEU A 1 183 ? -15.312 12.719 -13.914 1 89.5 183 LEU A C 1
ATOM 1372 O O . LEU A 1 183 ? -14.906 11.82 -14.656 1 89.5 183 LEU A O 1
ATOM 1376 N N . GLY A 1 184 ? -16.109 12.531 -12.891 1 86.31 184 GLY A N 1
ATOM 1377 C CA . GLY A 1 184 ? -16.25 11.164 -12.414 1 86.31 184 GLY A CA 1
ATOM 1378 C C . GLY A 1 184 ? -15.016 10.664 -11.672 1 86.31 184 GLY A C 1
ATOM 1379 O O . GLY A 1 184 ? -13.977 11.32 -11.672 1 86.31 184 GLY A O 1
ATOM 1380 N N . HIS A 1 185 ? -15.164 9.57 -11.055 1 87.12 185 HIS A N 1
ATOM 1381 C CA . HIS A 1 185 ? -14.047 9.008 -10.305 1 87.12 185 HIS A CA 1
ATOM 1382 C C . HIS A 1 185 ? -12.891 8.633 -11.234 1 87.12 185 HIS A C 1
ATOM 1384 O O . HIS A 1 185 ? -11.727 8.875 -10.906 1 87.12 185 HIS A O 1
ATOM 1390 N N . ASP A 1 186 ? -13.188 8.023 -12.383 1 88.75 186 ASP A N 1
ATOM 1391 C CA . ASP A 1 186 ? -12.148 7.605 -13.328 1 88.75 186 ASP A CA 1
ATOM 1392 C C . ASP A 1 186 ? -11.406 8.812 -13.898 1 88.75 186 ASP A C 1
ATOM 1394 O O . ASP A 1 186 ? -10.18 8.82 -13.953 1 88.75 186 ASP A O 1
ATOM 1398 N N . GLY A 1 187 ? -12.188 9.766 -14.336 1 90.75 187 GLY A N 1
ATOM 1399 C CA . GLY A 1 187 ? -11.578 10.969 -14.883 1 90.75 187 GLY A CA 1
ATOM 1400 C C . GLY A 1 187 ? -10.727 11.719 -13.867 1 90.75 187 GLY A C 1
ATOM 1401 O O . GLY A 1 187 ? -9.656 12.234 -14.211 1 90.75 187 GLY A O 1
ATOM 1402 N N . ALA A 1 188 ? -11.211 11.859 -12.641 1 92.62 188 ALA A N 1
ATOM 1403 C CA . ALA A 1 188 ? -10.469 12.539 -11.578 1 92.62 188 ALA A CA 1
ATOM 1404 C C . ALA A 1 188 ? -9.141 11.828 -11.305 1 92.62 188 ALA A C 1
ATOM 1406 O O . ALA A 1 188 ? -8.125 12.477 -11.07 1 92.62 188 ALA A O 1
ATOM 1407 N N . LEU A 1 189 ? -9.164 10.508 -11.328 1 93.38 189 LEU A N 1
ATOM 1408 C CA . LEU A 1 189 ? -7.941 9.742 -11.102 1 93.38 189 LEU A CA 1
ATOM 1409 C C . LEU A 1 189 ? -6.938 9.977 -12.227 1 93.38 189 LEU A C 1
ATOM 1411 O O . LEU A 1 189 ? -5.75 10.188 -11.969 1 93.38 189 LEU A O 1
ATOM 1415 N N . VAL A 1 190 ? -7.406 9.945 -13.438 1 92.56 190 VAL A N 1
ATOM 1416 C CA . VAL A 1 190 ? -6.531 10.141 -14.586 1 92.56 190 VAL A CA 1
ATOM 1417 C C . VAL A 1 190 ? -5.891 11.523 -14.531 1 92.56 190 VAL A C 1
ATOM 1419 O O . VAL A 1 190 ? -4.688 11.664 -14.758 1 92.56 190 VAL A O 1
ATOM 1422 N N . LEU A 1 191 ? -6.699 12.477 -14.242 1 94.12 191 LEU A N 1
ATOM 1423 C CA . LEU A 1 191 ? -6.172 13.828 -14.141 1 94.12 191 LEU A CA 1
ATOM 1424 C C . LEU A 1 191 ? -5.125 13.93 -13.031 1 94.12 191 LEU A C 1
ATOM 1426 O O . LEU A 1 191 ? -4.055 14.508 -13.234 1 94.12 191 LEU A O 1
ATOM 1430 N N . THR A 1 192 ? -5.441 13.414 -11.891 1 96.19 192 THR A N 1
ATOM 1431 C CA . THR A 1 192 ? -4.523 13.453 -10.758 1 96.19 192 THR A CA 1
ATOM 1432 C C . THR A 1 192 ? -3.215 12.75 -11.094 1 96.19 192 THR A C 1
ATOM 1434 O O . THR A 1 192 ? -2.131 13.289 -10.852 1 96.19 192 THR A O 1
ATOM 1437 N N . LEU A 1 193 ? -3.287 11.555 -11.711 1 95.19 193 LEU A N 1
ATOM 1438 C CA . LEU A 1 193 ? -2.09 10.797 -12.055 1 95.19 193 LEU A CA 1
ATOM 1439 C C . LEU A 1 193 ? -1.295 11.492 -13.148 1 95.19 193 LEU A C 1
ATOM 1441 O O . LEU A 1 193 ? -0.064 11.43 -13.164 1 95.19 193 LEU A O 1
ATOM 1445 N N . THR A 1 194 ? -2.002 12.133 -14.062 1 94.25 194 THR A N 1
ATOM 1446 C CA . THR A 1 194 ? -1.327 12.875 -15.117 1 94.25 194 THR A CA 1
ATOM 1447 C C . THR A 1 194 ? -0.547 14.055 -14.539 1 94.25 194 THR A C 1
ATOM 1449 O O . THR A 1 194 ? 0.604 14.281 -14.914 1 94.25 194 THR A O 1
ATOM 1452 N N . LEU A 1 195 ? -1.176 14.758 -13.602 1 96.5 195 LEU A N 1
ATOM 1453 C CA . LEU A 1 195 ? -0.508 15.883 -12.961 1 96.5 195 LEU A CA 1
ATOM 1454 C C . LEU A 1 195 ? 0.688 15.414 -12.141 1 96.5 195 LEU A C 1
ATOM 1456 O O . LEU A 1 195 ? 1.749 16.047 -12.164 1 96.5 195 LEU A O 1
ATOM 1460 N N . ILE A 1 196 ? 0.529 14.328 -11.445 1 97.38 196 ILE A N 1
ATOM 1461 C CA . ILE A 1 196 ? 1.619 13.75 -10.672 1 97.38 1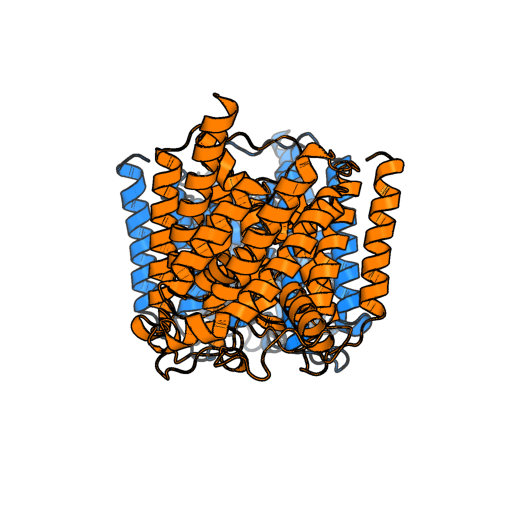96 ILE A CA 1
ATOM 1462 C C . ILE A 1 196 ? 2.742 13.312 -11.609 1 97.38 196 ILE A C 1
ATOM 1464 O O . ILE A 1 196 ? 3.92 13.555 -11.328 1 97.38 196 ILE A O 1
ATOM 1468 N N . GLY A 1 197 ? 2.373 12.641 -12.711 1 94.88 197 GLY A N 1
ATOM 1469 C CA . GLY A 1 197 ? 3.363 12.234 -13.695 1 94.88 197 GLY A CA 1
ATOM 1470 C C . GLY A 1 197 ? 4.125 13.398 -14.297 1 94.88 197 GLY A C 1
ATOM 1471 O O . GLY A 1 197 ? 5.344 13.328 -14.461 1 94.88 197 GLY A O 1
ATOM 1472 N N . ALA A 1 198 ? 3.406 14.445 -14.578 1 95.44 198 ALA A N 1
ATOM 1473 C CA . ALA A 1 198 ? 4.043 15.648 -15.125 1 95.44 198 ALA A CA 1
ATOM 1474 C C . ALA A 1 198 ? 5.016 16.25 -14.117 1 95.44 198 ALA A C 1
ATOM 1476 O O . ALA A 1 198 ? 6.133 16.641 -14.477 1 95.44 198 ALA A O 1
ATOM 1477 N N . LEU A 1 199 ? 4.59 16.359 -12.859 1 96.56 199 LEU A N 1
ATOM 1478 C CA . LEU A 1 199 ? 5.453 16.906 -11.82 1 96.56 199 LEU A CA 1
ATOM 1479 C C . LEU A 1 199 ? 6.68 16.016 -11.609 1 96.56 199 LEU A C 1
ATOM 1481 O O . LEU A 1 199 ? 7.785 16.516 -11.383 1 96.56 199 LEU A O 1
ATOM 1485 N N . TRP A 1 200 ? 6.453 14.75 -11.633 1 95.19 200 TRP A N 1
ATOM 1486 C CA . TRP A 1 200 ? 7.559 13.805 -11.516 1 95.19 200 TRP A CA 1
ATOM 1487 C C . TRP A 1 200 ? 8.578 14.023 -12.625 1 95.19 200 TRP A C 1
ATOM 1489 O O . TRP A 1 200 ? 9.789 14.031 -12.375 1 95.19 200 TRP A O 1
ATOM 1499 N N . LEU A 1 201 ? 8.133 14.195 -13.867 1 93 201 LEU A N 1
ATOM 1500 C CA . LEU A 1 201 ? 9.016 14.414 -15.008 1 93 201 LEU A CA 1
ATOM 1501 C C . LEU A 1 201 ? 9.797 15.719 -14.844 1 93 201 LEU A C 1
ATOM 1503 O O . LEU A 1 201 ? 10.992 15.773 -15.141 1 93 201 LEU A O 1
ATOM 1507 N N . ILE A 1 202 ? 9.133 16.703 -14.359 1 94.56 202 ILE A N 1
ATOM 1508 C CA . ILE A 1 202 ? 9.773 18 -14.148 1 94.56 202 ILE A CA 1
ATOM 1509 C C . ILE A 1 202 ? 10.859 17.875 -13.078 1 94.56 202 ILE A C 1
ATOM 1511 O O . ILE A 1 202 ? 11.977 18.359 -13.258 1 94.56 202 ILE A O 1
ATOM 1515 N N . LEU A 1 203 ? 10.523 17.203 -11.977 1 94.19 203 LEU A N 1
ATOM 1516 C CA . LEU A 1 203 ? 11.477 17.031 -10.883 1 94.19 203 LEU A CA 1
ATOM 1517 C C . LEU A 1 203 ? 12.672 16.203 -11.32 1 94.19 203 LEU A C 1
ATOM 1519 O O . LEU A 1 203 ? 13.805 16.469 -10.922 1 94.19 203 LEU A O 1
ATOM 1523 N N . ARG A 1 204 ? 12.453 15.234 -12.141 1 89.75 204 ARG A N 1
ATOM 1524 C CA . ARG A 1 204 ? 13.531 14.375 -12.617 1 89.75 204 ARG A CA 1
ATOM 1525 C C . ARG A 1 204 ? 14.453 15.133 -13.562 1 89.75 204 ARG A C 1
ATOM 1527 O O . ARG A 1 204 ? 15.672 14.922 -13.555 1 89.75 204 ARG A O 1
ATOM 1534 N N . GLN A 1 205 ? 13.891 15.969 -14.352 1 91.31 205 GLN A N 1
ATOM 1535 C CA . GLN A 1 205 ? 14.672 16.719 -15.336 1 91.31 205 GLN A CA 1
ATOM 1536 C C . GLN A 1 205 ? 15.461 17.844 -14.68 1 91.31 205 GLN A C 1
ATOM 1538 O O . GLN A 1 205 ? 16.594 18.125 -15.07 1 91.31 205 GLN A O 1
ATOM 1543 N N . ARG A 1 206 ? 14.875 18.375 -13.688 1 92 206 ARG A N 1
ATOM 1544 C CA . ARG A 1 206 ? 15.484 19.562 -13.102 1 92 206 ARG A CA 1
ATOM 1545 C C . ARG A 1 206 ? 16.297 19.203 -11.859 1 92 206 ARG A C 1
ATOM 1547 O O . ARG A 1 206 ? 17.062 20.031 -11.352 1 92 206 ARG A O 1
ATOM 1554 N N . GLY A 1 207 ? 16.047 18.016 -11.391 1 90.44 207 GLY A N 1
ATOM 1555 C CA . GLY A 1 207 ? 16.703 17.609 -10.164 1 90.44 207 GLY A CA 1
ATOM 1556 C C . GLY A 1 207 ? 18.125 17.141 -10.383 1 90.44 207 GLY A C 1
ATOM 1557 O O . GLY A 1 207 ? 18.516 16.797 -11.508 1 90.44 207 GLY A O 1
ATOM 1558 N N . ALA A 1 208 ? 18.859 17.266 -9.273 1 82.44 208 ALA A N 1
ATOM 1559 C CA . ALA A 1 208 ? 20.234 16.766 -9.266 1 82.44 208 ALA A CA 1
ATOM 1560 C C . ALA A 1 208 ? 20.297 15.336 -8.727 1 82.44 208 ALA A C 1
ATOM 1562 O O . ALA A 1 208 ? 19.297 14.812 -8.227 1 82.44 208 ALA A O 1
ATOM 1563 N N . GLY A 1 209 ? 21.359 14.516 -9.102 1 67.06 209 GLY A N 1
ATOM 1564 C CA . GLY A 1 209 ? 21.547 13.141 -8.656 1 67.06 209 GLY A CA 1
ATOM 1565 C C . GLY A 1 209 ? 21.234 12.953 -7.184 1 67.06 209 GLY A C 1
ATOM 1566 O O . GLY A 1 209 ? 21.453 13.859 -6.375 1 67.06 209 GLY A O 1
ATOM 1567 N N . ALA A 1 210 ? 20.156 12.07 -6.844 1 65.62 210 ALA A N 1
ATOM 1568 C CA . ALA A 1 210 ? 19.516 11.914 -5.535 1 65.62 210 ALA A CA 1
ATOM 1569 C C . ALA A 1 210 ? 20.234 10.852 -4.703 1 65.62 210 ALA A C 1
ATOM 1571 O O . ALA A 1 210 ? 20.531 9.758 -5.199 1 65.62 210 ALA A O 1
ATOM 1572 N N . SER A 1 211 ? 21.016 11.289 -3.537 1 62.75 211 SER A N 1
ATOM 1573 C CA . SER A 1 211 ? 21.547 10.289 -2.613 1 62.75 211 SER A CA 1
ATOM 1574 C C . SER A 1 211 ? 20.547 10 -1.495 1 62.75 211 SER A C 1
ATOM 1576 O O . SER A 1 211 ? 19.828 10.898 -1.053 1 62.75 211 SER A O 1
ATOM 1578 N N . THR A 1 212 ? 20.156 8.742 -1.331 1 62.69 212 THR A N 1
ATOM 1579 C CA . THR A 1 212 ? 19.438 8.375 -0.12 1 62.69 212 THR A CA 1
ATOM 1580 C C . THR A 1 212 ? 20.359 8.406 1.094 1 62.69 212 THR A C 1
ATOM 1582 O O . THR A 1 212 ? 21.469 7.871 1.047 1 62.69 212 THR A O 1
ATOM 1585 N N . PRO A 1 213 ? 19.953 9.312 2.062 1 60.69 213 PRO A N 1
ATOM 1586 C CA . PRO A 1 213 ? 20.812 9.289 3.248 1 60.69 213 PRO A CA 1
ATOM 1587 C C . PRO A 1 213 ? 21.031 7.883 3.793 1 60.69 213 PRO A C 1
ATOM 1589 O O . PRO A 1 213 ? 20.125 7.035 3.705 1 60.69 213 PRO A O 1
ATOM 1592 N N . ALA A 1 214 ? 22.156 7.641 4.34 1 64.56 214 ALA A N 1
ATOM 1593 C CA . ALA A 1 214 ? 22.547 6.336 4.855 1 64.56 214 ALA A CA 1
ATOM 1594 C C . ALA A 1 214 ? 21.609 5.871 5.965 1 64.56 214 ALA A C 1
ATOM 1596 O O . ALA A 1 214 ? 21.219 6.66 6.828 1 64.56 214 ALA A O 1
ATOM 1597 N N . GLY A 1 215 ? 21.062 4.738 5.93 1 70.56 215 GLY A N 1
ATOM 1598 C CA . GLY A 1 215 ? 20.328 4.094 7 1 70.56 215 GLY A CA 1
ATOM 1599 C C . GLY A 1 215 ? 18.828 4.336 6.922 1 70.56 215 GLY A C 1
ATOM 1600 O O . GLY A 1 215 ? 18.062 3.771 7.699 1 70.56 215 GLY A O 1
ATOM 1601 N N . ARG A 1 216 ? 18.406 5.195 6.078 1 81.19 216 ARG A N 1
ATOM 1602 C CA . ARG A 1 216 ? 16.984 5.473 5.953 1 81.19 216 ARG A CA 1
ATOM 1603 C C . ARG A 1 216 ? 16.375 4.695 4.789 1 81.19 216 ARG A C 1
ATOM 1605 O O . ARG A 1 216 ? 17.109 4.188 3.93 1 81.19 216 ARG A O 1
ATOM 1612 N N . TRP A 1 217 ? 15.078 4.531 4.973 1 88.25 217 TRP A N 1
ATOM 1613 C CA . TRP A 1 217 ? 14.352 3.904 3.871 1 88.25 217 TRP A CA 1
ATOM 1614 C C . TRP A 1 217 ? 14.328 4.816 2.648 1 88.25 217 TRP A C 1
ATOM 1616 O O . TRP A 1 217 ? 14.367 6.043 2.779 1 88.25 217 TRP A O 1
ATOM 1626 N N . PRO A 1 218 ? 14.438 4.234 1.447 1 88.56 218 PRO A N 1
ATOM 1627 C CA . PRO A 1 218 ? 14.242 5.07 0.26 1 88.56 218 PRO A CA 1
ATOM 1628 C C . PRO A 1 218 ? 12.953 5.879 0.314 1 88.56 218 PRO A C 1
ATOM 1630 O O . PRO A 1 218 ? 11.93 5.387 0.798 1 88.56 218 PRO A O 1
ATOM 1633 N N . GLY A 1 219 ? 13.008 7.129 -0.083 1 90.56 219 GLY A N 1
ATOM 1634 C CA . GLY A 1 219 ? 11.875 8.039 -0.02 1 90.56 219 GLY A CA 1
ATOM 1635 C C . GLY A 1 219 ? 10.625 7.484 -0.677 1 90.56 219 GLY A C 1
ATOM 1636 O O . GLY A 1 219 ? 9.531 7.59 -0.126 1 90.56 219 GLY A O 1
ATOM 1637 N N . VAL A 1 220 ? 10.797 6.844 -1.808 1 92.88 220 VAL A N 1
ATOM 1638 C CA . VAL A 1 220 ? 9.664 6.34 -2.572 1 92.88 220 VAL A CA 1
ATOM 1639 C C . VAL A 1 220 ? 8.961 5.23 -1.791 1 92.88 220 VAL A C 1
ATOM 1641 O O . VAL A 1 220 ? 7.734 5.117 -1.822 1 92.88 220 VAL A O 1
ATOM 1644 N N . LEU A 1 221 ? 9.75 4.414 -1.074 1 94.44 221 LEU A N 1
ATOM 1645 C CA . LEU A 1 221 ? 9.172 3.379 -0.228 1 94.44 221 LEU A CA 1
ATOM 1646 C C . LEU A 1 221 ? 8.305 3.998 0.87 1 94.44 221 LEU A C 1
ATOM 1648 O O . LEU A 1 221 ? 7.188 3.547 1.113 1 94.44 221 LEU A O 1
ATOM 1652 N N . GLY A 1 222 ? 8.859 5.039 1.489 1 95.56 222 GLY A N 1
ATOM 1653 C CA . GLY A 1 222 ? 8.078 5.754 2.488 1 95.56 222 GLY A CA 1
ATOM 1654 C C . GLY A 1 222 ? 6.801 6.352 1.931 1 95.56 222 GLY A C 1
ATOM 1655 O O . GLY A 1 222 ? 5.742 6.258 2.555 1 95.56 222 GLY A O 1
ATOM 1656 N N . GLY A 1 223 ? 6.898 6.93 0.75 1 96.88 223 GLY A N 1
ATOM 1657 C CA . GLY A 1 223 ? 5.738 7.516 0.099 1 96.88 223 GLY A CA 1
ATOM 1658 C C . GLY A 1 223 ? 4.645 6.504 -0.19 1 96.88 223 GLY A C 1
ATOM 1659 O O . GLY A 1 223 ? 3.479 6.727 0.145 1 96.88 223 GLY A O 1
ATOM 1660 N N . VAL A 1 224 ? 5 5.371 -0.736 1 96.81 224 VAL A N 1
ATOM 1661 C CA . VAL A 1 224 ? 4.039 4.332 -1.087 1 96.81 224 VAL A CA 1
ATOM 1662 C C . VAL A 1 224 ? 3.375 3.795 0.18 1 96.81 224 VAL A C 1
ATOM 1664 O O . VAL A 1 224 ? 2.168 3.549 0.198 1 96.81 224 VAL A O 1
ATOM 1667 N N . LEU A 1 225 ? 4.168 3.635 1.248 1 97.56 225 LEU A N 1
ATOM 1668 C CA . LEU A 1 225 ? 3.633 3.148 2.514 1 97.56 225 LEU A CA 1
ATOM 1669 C C . LEU A 1 225 ? 2.643 4.148 3.104 1 97.56 225 LEU A C 1
ATOM 1671 O O . LEU A 1 225 ? 1.615 3.756 3.662 1 97.56 225 LEU A O 1
ATOM 1675 N N . ILE A 1 226 ? 2.969 5.398 2.926 1 97.25 226 ILE A N 1
ATOM 1676 C CA . ILE A 1 226 ? 2.064 6.438 3.406 1 97.25 226 ILE A CA 1
ATOM 1677 C C . ILE A 1 226 ? 0.754 6.383 2.625 1 97.25 226 ILE A C 1
ATOM 1679 O O . ILE A 1 226 ? -0.328 6.48 3.207 1 97.25 226 ILE A O 1
ATOM 1683 N N . GLY A 1 227 ? 0.869 6.262 1.27 1 97.19 227 GLY A N 1
ATOM 1684 C CA . GLY A 1 227 ? -0.334 6.098 0.469 1 97.19 227 GLY A CA 1
ATOM 1685 C C . GLY A 1 227 ? -1.163 4.895 0.878 1 97.19 227 GLY A C 1
ATOM 1686 O O . GLY A 1 227 ? -2.393 4.969 0.921 1 97.19 227 GLY A O 1
ATOM 1687 N N . PHE A 1 228 ? -0.464 3.803 1.191 1 97 228 PHE A N 1
ATOM 1688 C CA . PHE A 1 228 ? -1.121 2.584 1.647 1 97 228 PHE A CA 1
ATOM 1689 C C . PHE A 1 228 ? -1.839 2.82 2.971 1 97 228 PHE A C 1
ATOM 1691 O O . PHE A 1 228 ? -3.006 2.453 3.123 1 97 228 PHE A O 1
ATOM 1698 N N . ILE A 1 229 ? -1.185 3.463 3.941 1 96.31 229 ILE A N 1
ATOM 1699 C CA . ILE A 1 229 ? -1.754 3.758 5.25 1 96.31 229 ILE A CA 1
ATOM 1700 C C . ILE A 1 229 ? -2.953 4.688 5.094 1 96.31 229 ILE A C 1
ATOM 1702 O O . ILE A 1 229 ? -3.986 4.496 5.738 1 96.31 229 ILE A O 1
ATOM 1706 N N . ALA A 1 230 ? -2.785 5.66 4.188 1 95.38 230 ALA A N 1
ATOM 1707 C CA . ALA A 1 230 ? -3.871 6.605 3.943 1 95.38 230 ALA A CA 1
ATOM 1708 C C . ALA A 1 230 ? -5.113 5.895 3.414 1 95.38 230 ALA A C 1
ATOM 1710 O O . ALA A 1 230 ? -6.234 6.215 3.803 1 95.38 230 ALA A O 1
ATOM 1711 N N . THR A 1 231 ? -4.879 4.934 2.559 1 94.25 231 THR A N 1
ATOM 1712 C CA . THR A 1 231 ? -5.973 4.164 1.976 1 94.25 231 THR A CA 1
ATOM 1713 C C . THR A 1 231 ? -6.711 3.371 3.051 1 94.25 231 THR A C 1
ATOM 1715 O O . THR A 1 231 ? -7.941 3.396 3.117 1 94.25 231 THR A O 1
ATOM 1718 N N . LEU A 1 232 ? -5.977 2.734 3.916 1 93.5 232 LEU A N 1
ATOM 1719 C CA . LEU A 1 232 ? -6.574 1.921 4.973 1 93.5 232 LEU A CA 1
ATOM 1720 C C . LEU A 1 232 ? -7.297 2.797 5.988 1 93.5 232 LEU A C 1
ATOM 1722 O O . LEU A 1 232 ? -8.359 2.428 6.484 1 93.5 232 LEU A O 1
ATOM 1726 N N . ALA A 1 233 ? -6.66 3.92 6.25 1 90.88 233 ALA A N 1
ATOM 1727 C CA . ALA A 1 233 ? -7.266 4.848 7.203 1 90.88 233 ALA A CA 1
ATOM 1728 C C . ALA A 1 233 ? -8.594 5.391 6.672 1 90.88 233 ALA A C 1
ATOM 1730 O O . ALA A 1 233 ? -9.586 5.449 7.402 1 90.88 233 ALA A O 1
ATOM 1731 N N . TRP A 1 234 ? -8.547 5.738 5.461 1 87.19 234 TRP A N 1
ATOM 1732 C CA . TRP A 1 234 ? -9.766 6.27 4.855 1 87.19 234 TRP A CA 1
ATOM 1733 C C . TRP A 1 234 ? -10.891 5.234 4.887 1 87.19 234 TRP A C 1
ATOM 1735 O O . TRP A 1 234 ? -12.055 5.578 5.082 1 87.19 234 TRP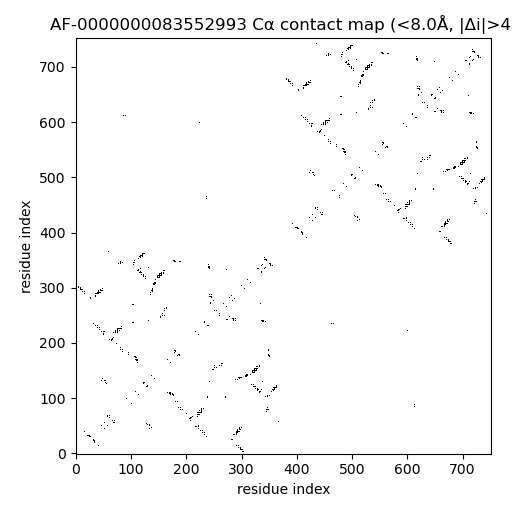 A O 1
ATOM 1745 N N . PHE A 1 235 ? -10.578 4.02 4.738 1 85.75 235 PHE A N 1
ATOM 1746 C CA . PHE A 1 235 ? -11.547 2.932 4.715 1 85.75 235 PHE A CA 1
ATOM 1747 C C . PHE A 1 235 ? -12.148 2.713 6.098 1 85.75 235 PHE A C 1
ATOM 1749 O O . PHE A 1 235 ? -13.352 2.457 6.227 1 85.75 235 PHE A O 1
ATOM 1756 N N . ARG A 1 236 ? -11.312 2.814 7.105 1 85.44 236 ARG A N 1
ATOM 1757 C CA . ARG A 1 236 ? -11.75 2.35 8.414 1 85.44 236 ARG A CA 1
ATOM 1758 C C . ARG A 1 236 ? -12.062 3.523 9.336 1 85.44 236 ARG A C 1
ATOM 1760 O O . ARG A 1 236 ? -12.938 3.42 10.203 1 85.44 236 ARG A O 1
ATOM 1767 N N . ILE A 1 237 ? -11.352 4.582 9.25 1 82 237 ILE A N 1
ATOM 1768 C CA . ILE A 1 237 ? -11.461 5.594 10.297 1 82 237 ILE A CA 1
ATOM 1769 C C . ILE A 1 237 ? -11.711 6.961 9.664 1 82 237 ILE A C 1
ATOM 1771 O O . ILE A 1 237 ? -12.398 7.805 10.242 1 82 237 ILE A O 1
ATOM 1775 N N . GLY A 1 238 ? -11.188 7.234 8.516 1 81.5 238 GLY A N 1
ATOM 1776 C CA . GLY A 1 238 ? -11.305 8.539 7.891 1 81.5 238 GLY A CA 1
ATOM 1777 C C . GLY A 1 238 ? -10 9.039 7.305 1 81.5 238 GLY A C 1
ATOM 1778 O O . GLY A 1 238 ? -9.023 8.289 7.23 1 81.5 238 GLY A O 1
ATOM 1779 N N . PRO A 1 239 ? -10.055 10.25 6.871 1 81.75 239 PRO A N 1
ATOM 1780 C CA . PRO A 1 239 ? -8.844 10.805 6.262 1 81.75 239 PRO A CA 1
ATOM 1781 C C . PRO A 1 239 ? -7.699 10.961 7.262 1 81.75 239 PRO A C 1
ATOM 1783 O O . PRO A 1 239 ? -7.941 11.125 8.461 1 81.75 239 PRO A O 1
ATOM 1786 N N . LEU A 1 240 ? -6.512 10.852 6.66 1 83.62 240 LEU A N 1
ATOM 1787 C CA . LEU A 1 240 ? -5.355 11.117 7.508 1 83.62 240 LEU A CA 1
ATOM 1788 C C . LEU A 1 240 ? -5.355 12.57 7.988 1 83.62 240 LEU A C 1
ATOM 1790 O O . LEU A 1 240 ? -5.684 13.477 7.23 1 83.62 240 LEU A O 1
ATOM 1794 N N . GLY A 1 241 ? -5.199 12.742 9.273 1 79.38 241 GLY A N 1
ATOM 1795 C CA . GLY A 1 241 ? -5.113 14.07 9.859 1 79.38 241 GLY A CA 1
ATOM 1796 C C . GLY A 1 241 ? -4.402 14.086 11.195 1 79.38 241 GLY A C 1
ATOM 1797 O O . GLY A 1 241 ? -4.688 13.266 12.07 1 79.38 241 GLY A O 1
ATOM 1798 N N . VAL A 1 242 ? -3.443 14.906 11.234 1 78.94 242 VAL A N 1
ATOM 1799 C CA . VAL A 1 242 ? -2.668 14.945 12.469 1 78.94 242 VAL A CA 1
ATOM 1800 C C . VAL A 1 242 ? -3.014 16.203 13.258 1 78.94 242 VAL A C 1
ATOM 1802 O O . VAL A 1 242 ? -2.781 16.266 14.469 1 78.94 242 VAL A O 1
ATOM 1805 N N . THR A 1 243 ? -3.646 17.141 12.602 1 82.5 243 THR A N 1
ATOM 1806 C CA . THR A 1 243 ? -3.861 18.438 13.234 1 82.5 243 THR A CA 1
ATOM 1807 C C . THR A 1 243 ? -5.234 18.484 13.906 1 82.5 243 THR A C 1
ATOM 1809 O O . THR A 1 243 ? -5.496 19.359 14.727 1 82.5 243 THR A O 1
ATOM 1812 N N . ALA A 1 244 ? -6.035 17.5 13.547 1 79.06 244 ALA A N 1
ATOM 1813 C CA . ALA A 1 244 ? -7.395 17.516 14.086 1 79.06 244 ALA A CA 1
ATOM 1814 C C . ALA A 1 244 ? -7.379 17.453 15.609 1 79.06 244 ALA A C 1
ATOM 1816 O O . ALA A 1 244 ? -8.148 18.156 16.266 1 79.06 244 ALA A O 1
ATOM 1817 N N . GLU A 1 245 ? -6.512 16.656 16.078 1 79.38 245 GLU A N 1
ATOM 1818 C CA . GLU A 1 245 ? -6.445 16.516 17.531 1 79.38 245 GLU A CA 1
ATOM 1819 C C . GLU A 1 245 ? -5.934 17.797 18.188 1 79.38 245 GLU A C 1
ATOM 1821 O O . GLU A 1 245 ? -6.492 18.266 19.188 1 79.38 245 GLU A O 1
ATOM 1826 N N . LEU A 1 246 ? -4.934 18.328 17.641 1 83.88 246 LEU A N 1
ATOM 1827 C CA . LEU A 1 246 ? -4.363 19.547 18.172 1 83.88 246 LEU A CA 1
ATOM 1828 C C . LEU A 1 246 ? -5.363 20.703 18.094 1 83.88 246 LEU A C 1
ATOM 1830 O O . LEU A 1 246 ? -5.465 21.516 19.016 1 83.88 246 LEU A O 1
ATOM 1834 N N . GLY A 1 247 ? -6.023 20.734 17.031 1 85.44 247 GLY A N 1
ATOM 1835 C CA . GLY A 1 247 ? -7.066 21.734 16.875 1 85.44 247 GLY A CA 1
ATOM 1836 C C . GLY A 1 247 ? -8.188 21.594 17.891 1 85.44 247 GLY A C 1
ATOM 1837 O O . GLY A 1 247 ? -8.633 22.594 18.469 1 85.44 247 GLY A O 1
ATOM 1838 N N . SER A 1 248 ? -8.609 20.391 18.109 1 83.75 248 SER A N 1
ATOM 1839 C CA . SER A 1 248 ? -9.688 20.125 19.047 1 83.75 248 SER A CA 1
ATOM 1840 C C . SER A 1 248 ? -9.266 20.469 20.484 1 83.75 248 SER A C 1
ATOM 1842 O O . SER A 1 248 ? -10.047 21.031 21.25 1 83.75 248 SER A O 1
ATOM 1844 N N . LEU A 1 249 ? -8.102 20.109 20.797 1 85.81 249 LEU A N 1
ATOM 1845 C CA . LEU A 1 249 ? -7.566 20.422 22.125 1 85.81 249 LEU A CA 1
ATOM 1846 C C . LEU A 1 249 ? -7.469 21.938 22.312 1 85.81 249 LEU A C 1
ATOM 1848 O O . LEU A 1 249 ? -7.781 22.453 23.391 1 85.81 249 LEU A O 1
ATOM 1852 N N . SER A 1 250 ? -7.008 22.578 21.328 1 88.19 250 SER A N 1
ATOM 1853 C CA . SER A 1 250 ? -6.871 24.031 21.391 1 88.19 250 SER A CA 1
ATOM 1854 C C . SER A 1 250 ? -8.234 24.703 21.5 1 88.19 250 SER A C 1
ATOM 1856 O O . SER A 1 250 ? -8.383 25.672 22.25 1 88.19 250 SER A O 1
ATOM 1858 N N . ARG A 1 251 ? -9.117 24.188 20.703 1 85.88 251 ARG A N 1
ATOM 1859 C CA . ARG A 1 251 ? -10.461 24.75 20.75 1 85.88 251 ARG A CA 1
ATOM 1860 C C . ARG A 1 251 ? -11.078 24.578 22.141 1 85.88 251 ARG A C 1
ATOM 1862 O O . ARG A 1 251 ? -11.656 25.516 22.688 1 85.88 251 ARG A O 1
ATOM 1869 N N . THR A 1 252 ? -11 23.406 22.672 1 85.06 252 THR A N 1
ATOM 1870 C CA . THR A 1 252 ? -11.547 23.109 24 1 85.06 252 THR A CA 1
ATOM 1871 C C . THR A 1 252 ? -10.906 23.984 25.062 1 85.06 252 THR A C 1
ATOM 1873 O O . THR A 1 252 ? -11.602 24.547 25.906 1 85.06 252 THR A O 1
ATOM 1876 N N . ALA A 1 253 ? -9.672 24.094 25 1 87.69 253 ALA A N 1
ATOM 1877 C CA . ALA A 1 253 ? -8.953 24.922 25.969 1 87.69 253 ALA A CA 1
ATOM 1878 C C . ALA A 1 253 ? -9.391 26.391 25.844 1 87.69 253 ALA A C 1
ATOM 1880 O O . ALA A 1 253 ? -9.555 27.078 26.859 1 87.69 253 ALA A O 1
ATOM 1881 N N . ALA A 1 254 ? -9.523 26.859 24.672 1 89.31 254 ALA A N 1
ATOM 1882 C CA . ALA A 1 254 ? -9.906 28.25 24.438 1 89.31 254 ALA A CA 1
ATOM 1883 C C . ALA A 1 254 ? -11.336 28.516 24.891 1 89.31 254 ALA A C 1
ATOM 1885 O O . ALA A 1 254 ? -11.641 29.594 25.406 1 89.31 254 ALA A O 1
ATOM 1886 N N . VAL A 1 255 ? -12.195 27.547 24.688 1 85.38 255 VAL A N 1
ATOM 1887 C CA . VAL A 1 255 ? -13.578 27.672 25.141 1 85.38 255 VAL A CA 1
ATOM 1888 C C . VAL A 1 255 ? -13.617 27.688 26.672 1 85.38 255 VAL A C 1
ATOM 1890 O O . VAL A 1 255 ? -14.32 28.516 27.266 1 85.38 255 VAL A O 1
ATOM 1893 N N . ASP A 1 256 ? -12.914 26.781 27.234 1 88 256 ASP A N 1
ATOM 1894 C CA . ASP A 1 256 ? -12.859 26.703 28.688 1 88 256 ASP A CA 1
ATOM 1895 C C . ASP A 1 256 ? -12.344 28.016 29.297 1 88 256 ASP A C 1
ATOM 1897 O O . ASP A 1 256 ? -12.758 28.406 30.391 1 88 256 ASP A O 1
ATOM 1901 N N . LEU A 1 257 ? -11.516 28.672 28.594 1 91.38 257 LEU A N 1
ATOM 1902 C CA . LEU A 1 257 ? -10.93 29.922 29.078 1 91.38 257 LEU A CA 1
ATOM 1903 C C . LEU A 1 257 ? -11.797 31.109 28.672 1 91.38 257 LEU A C 1
ATOM 1905 O O . LEU A 1 257 ? -11.492 32.25 29.031 1 91.38 257 LEU A O 1
ATOM 1909 N N . GLY A 1 258 ? -12.859 30.828 27.906 1 87.69 258 GLY A N 1
ATOM 1910 C CA . GLY A 1 258 ? -13.781 31.875 27.5 1 87.69 258 GLY A CA 1
ATOM 1911 C C . GLY A 1 258 ? -13.219 32.781 26.438 1 87.69 258 GLY A C 1
ATOM 1912 O O . GLY A 1 258 ? -13.594 33.969 26.359 1 87.69 258 GLY A O 1
ATOM 1913 N N . LEU A 1 259 ? -12.336 32.25 25.672 1 88.81 259 LEU A N 1
ATOM 1914 C CA . LEU A 1 259 ? -11.641 33.094 24.703 1 88.81 259 LEU A CA 1
ATOM 1915 C C . LEU A 1 259 ? -12.359 33.062 23.359 1 88.81 259 LEU A C 1
ATOM 1917 O O . LEU A 1 259 ? -12.125 33.938 22.516 1 88.81 259 LEU A O 1
ATOM 1921 N N . LEU A 1 260 ? -13.188 32.094 23.109 1 86.19 260 LEU A N 1
ATOM 1922 C CA . LEU A 1 260 ? -13.781 31.922 21.781 1 86.19 260 LEU A CA 1
ATOM 1923 C C . LEU A 1 260 ? -15.242 32.375 21.781 1 86.19 260 LEU A C 1
ATOM 1925 O O . LEU A 1 260 ? -15.914 32.312 22.812 1 86.19 260 LEU A O 1
ATOM 1929 N N . PRO A 1 261 ? -15.609 32.812 20.562 1 80 261 PRO A N 1
ATOM 1930 C CA . PRO A 1 261 ? -17.047 33.094 20.453 1 80 261 PRO A CA 1
ATOM 1931 C C . PRO A 1 261 ? -17.906 31.844 20.578 1 80 261 PRO A C 1
ATOM 1933 O O . PRO A 1 261 ? -17.406 30.734 20.422 1 80 261 PRO A O 1
ATOM 1936 N N . ASP A 1 262 ? -19.109 32.062 20.844 1 71.06 262 ASP A N 1
ATOM 1937 C CA . ASP A 1 262 ? -20.047 30.969 21.109 1 71.06 262 ASP A CA 1
ATOM 1938 C C . ASP A 1 262 ? -20.219 30.094 19.875 1 71.06 262 ASP A C 1
ATOM 1940 O O . ASP A 1 262 ? -20.406 28.875 20 1 71.06 262 ASP A O 1
ATOM 1944 N N . THR A 1 263 ? -20.125 30.828 18.734 1 78 263 THR A N 1
ATOM 1945 C CA . THR A 1 263 ? -20.375 30.062 17.516 1 78 263 THR A CA 1
ATOM 1946 C C . THR A 1 263 ? -19.297 30.328 16.469 1 78 263 THR A C 1
ATOM 1948 O O . THR A 1 263 ? -18.875 31.469 16.266 1 78 263 THR A O 1
ATOM 1951 N N . LEU A 1 264 ? -18.734 29.344 16.094 1 79 264 LEU A N 1
ATOM 1952 C CA . LEU A 1 264 ? -17.859 29.406 14.93 1 79 264 LEU A CA 1
ATOM 1953 C C . LEU A 1 264 ? -18.641 29.062 13.656 1 79 264 LEU A C 1
ATOM 1955 O O . LEU A 1 264 ? -19 27.891 13.445 1 79 264 LEU A O 1
ATOM 1959 N N . LEU A 1 265 ? -18.797 30.078 12.883 1 74.25 265 LEU A N 1
ATOM 1960 C CA . LEU A 1 265 ? -19.719 30 11.75 1 74.25 265 LEU A CA 1
ATOM 1961 C C . LEU A 1 265 ? -19.219 28.984 10.727 1 74.25 265 LEU A C 1
ATOM 1963 O O . LEU A 1 265 ? -18.078 29.047 10.289 1 74.25 265 LEU A O 1
ATOM 1967 N N . GLY A 1 266 ? -20.062 28.016 10.359 1 70.81 266 GLY A N 1
ATOM 1968 C CA . GLY A 1 266 ? -19.812 27.109 9.242 1 70.81 266 GLY A CA 1
ATOM 1969 C C . GLY A 1 266 ? -18.812 26.031 9.57 1 70.81 266 GLY A C 1
ATOM 1970 O O . GLY A 1 266 ? -18.688 25.047 8.828 1 70.81 266 GLY A O 1
ATOM 1971 N N . LEU A 1 267 ? -18.094 26.234 10.594 1 73.12 267 LEU A N 1
ATOM 1972 C CA . LEU A 1 267 ? -16.984 25.328 10.898 1 73.12 267 LEU A CA 1
ATOM 1973 C C . LEU A 1 267 ? -17.516 23.938 11.25 1 73.12 267 LEU A C 1
ATOM 1975 O O . LEU A 1 267 ? -16.969 22.922 10.805 1 73.12 267 LEU A O 1
ATOM 1979 N N . ASP A 1 268 ? -18.547 23.875 11.852 1 66 268 ASP A N 1
ATOM 1980 C CA . ASP A 1 268 ? -19.094 22.594 12.297 1 66 268 ASP A CA 1
ATOM 1981 C C . ASP A 1 268 ? -19.734 21.828 11.133 1 66 268 ASP A C 1
ATOM 1983 O O . ASP A 1 268 ? -19.875 20.609 11.188 1 66 268 ASP A O 1
ATOM 1987 N N . GLY A 1 269 ? -20.062 22.562 10.164 1 58.94 269 GLY A N 1
ATOM 1988 C CA . GLY A 1 269 ? -20.656 21.953 8.992 1 58.94 269 GLY A CA 1
ATOM 1989 C C . GLY A 1 269 ? -19.641 21.453 7.988 1 58.94 269 GLY A C 1
ATOM 1990 O O . GLY A 1 269 ? -19.953 20.641 7.121 1 58.94 269 GLY A O 1
ATOM 1991 N N . LEU A 1 270 ? -18.688 22.203 8.023 1 55.75 270 LEU A N 1
ATOM 1992 C CA . LEU A 1 270 ? -17.688 21.797 7.039 1 55.75 270 LEU A CA 1
ATOM 1993 C C . LEU A 1 270 ? -17.047 20.469 7.418 1 55.75 270 LEU A C 1
ATOM 1995 O O . LEU A 1 270 ? -16.562 20.297 8.547 1 55.75 270 LEU A O 1
ATOM 1999 N N . ARG A 1 271 ? -17.703 19.438 7.23 1 48.22 271 ARG A N 1
ATOM 2000 C CA . ARG A 1 271 ? -17.531 18.016 7.516 1 48.22 271 ARG A CA 1
ATOM 2001 C C . ARG A 1 271 ? -16.047 17.672 7.668 1 48.22 271 ARG A C 1
ATOM 2003 O O . ARG A 1 271 ? -15.695 16.766 8.438 1 48.22 271 ARG A O 1
ATOM 2010 N N . GLY A 1 272 ? -15.297 17.953 6.969 1 44.09 272 GLY A N 1
ATOM 2011 C CA . GLY A 1 272 ? -13.938 17.422 6.984 1 44.09 272 GLY A CA 1
ATOM 2012 C C . GLY A 1 272 ? -13.109 17.938 8.148 1 44.09 272 GLY A C 1
ATOM 2013 O O . GLY A 1 272 ? -12.031 17.406 8.43 1 44.09 272 GLY A O 1
ATOM 2014 N N . CYS A 1 273 ? -13.414 19.141 8.555 1 46.06 273 CYS A N 1
ATOM 2015 C CA . CYS A 1 273 ? -12.562 19.781 9.547 1 46.06 273 CYS A CA 1
ATOM 2016 C C . CYS A 1 273 ? -13.07 19.5 10.961 1 46.06 273 CYS A C 1
ATOM 2018 O O . CYS A 1 273 ? -13.852 20.281 11.508 1 46.06 273 CYS A O 1
ATOM 2020 N N . ALA A 1 274 ? -13.328 18.281 11.242 1 46.53 274 ALA A N 1
ATOM 2021 C CA . ALA A 1 274 ? -14.023 17.766 12.422 1 46.53 274 ALA A CA 1
ATOM 2022 C C . ALA A 1 274 ? -13.398 18.297 13.711 1 46.53 274 ALA A C 1
ATOM 2024 O O . ALA A 1 274 ? -12.539 17.656 14.305 1 46.53 274 ALA A O 1
ATOM 2025 N N . THR A 1 275 ? -12.805 19.562 13.727 1 45.91 275 THR A N 1
ATOM 2026 C CA . THR A 1 275 ? -12.406 19.875 15.094 1 45.91 275 THR A CA 1
ATOM 2027 C C . THR A 1 275 ? -13.625 19.922 16.016 1 45.91 275 THR A C 1
ATOM 2029 O O . THR A 1 275 ? -14.391 20.891 15.977 1 45.91 275 THR A O 1
ATOM 2032 N N . VAL A 1 276 ? -14.312 18.781 16.016 1 46.09 276 VAL A N 1
ATOM 2033 C CA . VAL A 1 276 ? -15.453 18.781 16.922 1 46.09 276 VAL A CA 1
ATOM 2034 C C . VAL A 1 276 ? -14.977 18.891 18.359 1 46.09 276 VAL A C 1
ATOM 2036 O O . VAL A 1 276 ? -13.891 18.406 18.703 1 46.09 276 VAL A O 1
ATOM 2039 N N . VAL A 1 277 ? -15.625 19.844 19.016 1 41.28 277 VAL A N 1
ATOM 2040 C CA . VAL A 1 277 ? -15.383 19.938 20.453 1 41.28 277 VAL A CA 1
ATOM 2041 C C . VAL A 1 277 ? -15.289 18.547 21.078 1 41.28 277 VAL A C 1
ATOM 2043 O O . VAL A 1 277 ? -16.109 17.688 20.781 1 41.28 277 VAL A O 1
ATOM 2046 N N . LYS A 1 278 ? -14.062 18.25 21.562 1 50.88 278 LYS A N 1
ATOM 2047 C CA . LYS A 1 278 ? -13.734 16.938 22.141 1 50.88 278 LYS A CA 1
ATOM 2048 C C . LYS A 1 278 ? -14.688 16.594 23.297 1 50.88 278 LYS A C 1
ATOM 2050 O O . LYS A 1 278 ? -14.82 17.359 24.25 1 50.88 278 LYS A O 1
ATOM 2055 N N . GLU A 1 279 ? -15.727 15.953 23.125 1 44.38 279 GLU A N 1
ATOM 2056 C CA . GLU A 1 279 ? -16.453 15.492 24.297 1 44.38 279 GLU A CA 1
ATOM 2057 C C . GLU A 1 279 ? -15.75 14.312 24.953 1 44.38 279 GLU A C 1
ATOM 2059 O O . GLU A 1 279 ? -16.078 13.945 26.094 1 44.38 279 GLU A O 1
ATOM 2064 N N . ALA A 1 280 ? -14.844 13.633 24.266 1 50 280 ALA A N 1
ATOM 2065 C CA . ALA A 1 280 ? -14.281 12.469 24.953 1 50 280 ALA A CA 1
ATOM 2066 C C . ALA A 1 280 ? -12.75 12.539 24.969 1 50 280 ALA A C 1
ATOM 2068 O O . ALA A 1 280 ? -12.133 13.094 24.062 1 50 280 ALA A O 1
ATOM 2069 N N . LEU A 1 281 ? -12.109 12.234 26.172 1 50.66 281 LEU A N 1
ATOM 2070 C CA . LEU A 1 281 ? -10.672 12.219 26.438 1 50.66 281 LEU A CA 1
ATOM 2071 C C . LEU A 1 281 ? -9.922 11.438 25.375 1 50.66 281 LEU A C 1
ATOM 2073 O O . LEU A 1 281 ? -8.812 11.812 24.984 1 50.66 281 LEU A O 1
ATOM 2077 N N . LEU A 1 282 ? -10.656 10.328 24.812 1 64.44 282 LEU A N 1
ATOM 2078 C CA . LEU A 1 282 ? -9.984 9.5 23.828 1 64.44 282 LEU A CA 1
ATOM 2079 C C . LEU A 1 282 ? -10.68 9.594 22.469 1 64.44 282 LEU A C 1
ATOM 2081 O O . LEU A 1 282 ? -11.797 9.102 22.312 1 64.44 282 LEU A O 1
ATOM 2085 N N . SER A 1 283 ? -10.188 10.469 21.625 1 78.5 283 SER A N 1
ATOM 2086 C CA . SER A 1 283 ? -10.703 10.609 20.281 1 78.5 283 SER A CA 1
ATOM 2087 C C . SER A 1 283 ? -9.859 9.836 19.266 1 78.5 283 SER A C 1
ATOM 2089 O O . SER A 1 283 ? -8.719 9.469 19.562 1 78.5 283 SER A O 1
ATOM 2091 N N . ARG A 1 284 ? -10.461 9.43 18.234 1 79.81 284 ARG A N 1
ATOM 2092 C CA . ARG A 1 284 ? -9.773 8.695 17.172 1 79.81 284 ARG A CA 1
ATOM 2093 C C . ARG A 1 284 ? -8.508 9.414 16.734 1 79.81 284 ARG A C 1
ATOM 2095 O O . ARG A 1 284 ? -7.457 8.789 16.562 1 79.81 284 ARG A O 1
ATOM 2102 N N . ASN A 1 285 ? -8.656 10.695 16.703 1 82.5 285 ASN A N 1
ATOM 2103 C CA . ASN A 1 285 ? -7.5 11.477 16.281 1 82.5 285 ASN A CA 1
ATOM 2104 C C . ASN A 1 285 ? -6.422 11.516 17.359 1 82.5 285 ASN A C 1
ATOM 2106 O O . ASN A 1 285 ? -5.227 11.484 17.047 1 82.5 285 ASN A O 1
ATOM 2110 N N . GLY A 1 286 ? -6.863 11.57 18.578 1 86.69 286 GLY A N 1
ATOM 2111 C CA . GLY A 1 286 ? -5.914 11.547 19.672 1 86.69 286 GLY A CA 1
ATOM 2112 C C . GLY A 1 286 ? -5.129 10.25 19.75 1 86.69 286 GLY A C 1
ATOM 2113 O O . GLY A 1 286 ? -3.906 10.266 19.906 1 86.69 286 GLY A O 1
ATOM 2114 N N . VAL A 1 287 ? -5.852 9.227 19.625 1 90.56 287 VAL A N 1
ATOM 2115 C CA . VAL A 1 287 ? -5.23 7.91 19.688 1 90.56 287 VAL A CA 1
ATOM 2116 C C . VAL A 1 287 ? -4.305 7.719 18.5 1 90.56 287 VAL A C 1
ATOM 2118 O O . VAL A 1 287 ? -3.26 7.074 18.609 1 90.56 287 VAL A O 1
ATOM 2121 N N . PHE A 1 288 ? -4.672 8.25 17.359 1 91.62 288 PHE A N 1
ATOM 2122 C CA . PHE A 1 288 ? -3.84 8.195 16.156 1 91.62 288 PHE A CA 1
ATOM 2123 C C . PHE A 1 288 ? -2.523 8.93 16.375 1 91.62 288 PHE A C 1
ATOM 2125 O O . PHE A 1 288 ? -1.454 8.406 16.047 1 91.62 288 PHE A O 1
ATOM 2132 N N . VAL A 1 289 ? -2.598 10.102 16.984 1 93.19 289 VAL A N 1
ATOM 2133 C CA . VAL A 1 289 ? -1.408 10.914 17.203 1 93.19 289 VAL A CA 1
ATOM 2134 C C . VAL A 1 289 ? -0.522 10.258 18.25 1 93.19 289 VAL A C 1
ATOM 2136 O O . VAL A 1 289 ? 0.706 10.273 18.141 1 93.19 289 VAL A O 1
ATOM 2139 N N . LEU A 1 290 ? -1.155 9.773 19.266 1 93.5 290 LEU A N 1
ATOM 2140 C CA . LEU A 1 290 ? -0.399 9.039 20.266 1 93.5 290 LEU A CA 1
ATOM 2141 C C . LEU A 1 290 ? 0.358 7.871 19.641 1 93.5 290 LEU A C 1
ATOM 2143 O O . LEU A 1 290 ? 1.526 7.641 19.969 1 93.5 290 LEU A O 1
ATOM 2147 N N . GLY A 1 291 ? -0.334 7.133 18.828 1 95.38 291 GLY A N 1
ATOM 2148 C CA . GLY A 1 291 ? 0.315 6.062 18.078 1 95.38 291 GLY A CA 1
ATOM 2149 C C . GLY A 1 291 ? 1.463 6.543 17.219 1 95.38 291 GLY A C 1
ATOM 2150 O O . GLY A 1 291 ? 2.512 5.898 17.156 1 95.38 291 GLY A O 1
ATOM 2151 N N . LEU A 1 292 ? 1.212 7.645 16.562 1 95.81 292 LEU A N 1
ATOM 2152 C CA . LEU A 1 292 ? 2.229 8.242 15.711 1 95.81 292 LEU A CA 1
ATOM 2153 C C . LEU A 1 292 ? 3.506 8.523 16.484 1 95.81 292 LEU A C 1
ATOM 2155 O O . LEU A 1 292 ? 4.598 8.133 16.078 1 95.81 292 LEU A O 1
ATOM 2159 N N . VAL A 1 293 ? 3.402 9.117 17.625 1 95.94 293 VAL A N 1
ATOM 2160 C CA . VAL A 1 293 ? 4.551 9.508 18.438 1 95.94 293 VAL A CA 1
ATOM 2161 C C . VAL A 1 293 ? 5.242 8.258 18.984 1 95.94 293 VAL A C 1
ATOM 2163 O O . VAL A 1 293 ? 6.465 8.133 18.906 1 95.94 293 VAL A O 1
ATOM 2166 N N . LEU A 1 294 ? 4.465 7.34 19.531 1 96.25 294 LEU A N 1
ATOM 2167 C CA . LEU A 1 294 ? 5.027 6.125 20.094 1 96.25 294 LEU A CA 1
ATOM 2168 C C . LEU A 1 294 ? 5.664 5.258 19.016 1 96.25 294 LEU A C 1
ATOM 2170 O O . LEU A 1 294 ? 6.699 4.629 19.25 1 96.25 294 LEU A O 1
ATOM 2174 N N . GLY A 1 295 ? 4.973 5.176 17.875 1 96.56 295 GLY A N 1
ATOM 2175 C CA . GLY A 1 295 ? 5.559 4.449 16.766 1 96.56 295 GLY A CA 1
ATOM 2176 C C . GLY A 1 295 ? 6.875 5.035 16.297 1 96.56 295 GLY A C 1
ATOM 2177 O O . GLY A 1 295 ? 7.828 4.305 16.031 1 96.56 295 GLY A O 1
ATOM 2178 N N . ALA A 1 296 ? 6.871 6.324 16.172 1 97 296 ALA A N 1
ATOM 2179 C CA . ALA A 1 296 ? 8.102 7.012 15.781 1 97 296 ALA A CA 1
ATOM 2180 C C . ALA A 1 296 ? 9.211 6.773 16.812 1 97 296 ALA A C 1
ATOM 2182 O O . ALA A 1 296 ? 10.375 6.598 16.453 1 97 296 ALA A O 1
ATOM 2183 N N . ALA A 1 297 ? 8.867 6.816 18.078 1 96.56 297 ALA A N 1
ATOM 2184 C CA . ALA A 1 297 ? 9.836 6.566 19.141 1 96.56 297 ALA A CA 1
ATOM 2185 C C . ALA A 1 297 ? 10.406 5.156 19.031 1 96.56 297 ALA A C 1
ATOM 2187 O O . ALA A 1 297 ? 11.617 4.965 19.172 1 96.56 297 ALA A O 1
ATOM 2188 N N . ALA A 1 298 ? 9.539 4.199 18.859 1 95.56 298 ALA A N 1
ATOM 2189 C CA . ALA A 1 298 ? 9.992 2.816 18.703 1 95.56 298 ALA A CA 1
ATOM 2190 C C . ALA A 1 298 ? 10.953 2.676 17.531 1 95.56 298 ALA A C 1
ATOM 2192 O O . ALA A 1 298 ? 12 2.033 17.641 1 95.56 298 ALA A O 1
ATOM 2193 N N . ALA A 1 299 ? 10.602 3.275 16.453 1 94.75 299 ALA A N 1
ATOM 2194 C CA . ALA A 1 299 ? 11.438 3.211 15.258 1 94.75 299 ALA A CA 1
ATOM 2195 C C . ALA A 1 299 ? 12.766 3.92 15.477 1 94.75 299 ALA A C 1
ATOM 2197 O O . ALA A 1 299 ? 13.812 3.436 15.039 1 94.75 299 ALA A O 1
ATOM 2198 N N . ALA A 1 300 ? 12.727 5.043 16.094 1 94.56 300 ALA A N 1
ATOM 2199 C CA . ALA A 1 300 ? 13.938 5.824 16.344 1 94.56 300 ALA A CA 1
ATOM 2200 C C . ALA A 1 300 ? 14.922 5.055 17.219 1 94.56 300 ALA A C 1
ATOM 2202 O O . ALA A 1 300 ? 16.125 5.051 16.953 1 94.56 300 ALA A O 1
ATOM 2203 N N . HIS A 1 301 ? 14.406 4.453 18.266 1 93.88 301 HIS A N 1
ATOM 2204 C CA . HIS A 1 301 ? 15.266 3.686 19.156 1 93.88 301 HIS A CA 1
ATOM 2205 C C . HIS A 1 301 ? 15.812 2.445 18.453 1 93.88 301 HIS A C 1
ATOM 2207 O O . HIS A 1 301 ? 17 2.109 18.609 1 93.88 301 HIS A O 1
ATOM 2213 N N . ALA A 1 302 ? 15.016 1.793 17.719 1 89.44 302 ALA A N 1
ATOM 2214 C CA . ALA A 1 302 ? 15.438 0.589 17 1 89.44 302 ALA A CA 1
ATOM 2215 C C . ALA A 1 302 ? 16.516 0.911 15.977 1 89.44 302 ALA A C 1
ATOM 2217 O O . ALA A 1 302 ? 17.422 0.107 15.75 1 89.44 302 ALA A O 1
ATOM 2218 N N . ALA A 1 303 ? 16.469 2.061 15.359 1 90.19 303 ALA A N 1
ATOM 2219 C CA . ALA A 1 303 ? 17.406 2.447 14.297 1 90.19 303 ALA A CA 1
ATOM 2220 C C . ALA A 1 303 ? 18.625 3.152 14.875 1 90.19 303 ALA A C 1
ATOM 2222 O O . ALA A 1 303 ? 19.609 3.361 14.18 1 90.19 303 ALA A O 1
ATOM 2223 N N . GLY A 1 304 ? 18.562 3.557 16.094 1 89.38 304 GLY A N 1
ATOM 2224 C CA . GLY A 1 304 ? 19.656 4.297 16.703 1 89.38 304 GLY A CA 1
ATOM 2225 C C . GLY A 1 304 ? 19.609 5.785 16.422 1 89.38 304 GLY A C 1
ATOM 2226 O O . GLY A 1 304 ? 20.641 6.465 16.469 1 89.38 304 GLY A O 1
ATOM 2227 N N . ASP A 1 305 ? 18.406 6.219 16.125 1 90.12 305 ASP A N 1
ATOM 2228 C CA . ASP A 1 305 ? 18.234 7.613 15.734 1 90.12 305 ASP A CA 1
ATOM 2229 C C . ASP A 1 305 ? 17.734 8.461 16.906 1 90.12 305 ASP A C 1
ATOM 2231 O O . ASP A 1 305 ? 17.562 9.672 16.766 1 90.12 305 ASP A O 1
ATOM 2235 N N . TRP A 1 306 ? 17.484 7.852 18.031 1 91.94 306 TRP A N 1
ATOM 2236 C CA . TRP A 1 306 ? 17.031 8.609 19.188 1 91.94 306 TRP A CA 1
ATOM 2237 C C . TRP A 1 306 ? 18.141 9.484 19.75 1 91.94 306 TRP A C 1
ATOM 2239 O O . TRP A 1 306 ? 19.172 8.977 20.188 1 91.94 306 TRP A O 1
ATOM 2249 N N . LYS A 1 307 ? 18.047 10.766 19.641 1 91.81 307 LYS A N 1
ATOM 2250 C CA . LYS A 1 307 ? 19 11.75 20.141 1 91.81 307 LYS A CA 1
ATOM 2251 C C . LYS A 1 307 ? 18.281 12.875 20.891 1 91.81 307 LYS A C 1
ATOM 2253 O O . LYS A 1 307 ? 17.922 13.891 20.297 1 91.81 307 LYS A O 1
ATOM 2258 N N . PRO A 1 308 ? 18.188 12.664 22.219 1 92.44 308 PRO A N 1
ATOM 2259 C CA . PRO A 1 308 ? 17.547 13.727 22.984 1 92.44 308 PRO A CA 1
ATOM 2260 C C . PRO A 1 308 ? 18.219 15.078 22.812 1 92.44 308 PRO A C 1
ATOM 2262 O O . PRO A 1 308 ? 19.438 15.188 22.969 1 92.44 308 PRO A O 1
ATOM 2265 N N . ALA A 1 309 ? 17.5 16.016 22.359 1 92.31 309 ALA A N 1
ATOM 2266 C CA . ALA A 1 309 ? 18.031 17.344 22.109 1 92.31 309 ALA A CA 1
ATOM 2267 C C . ALA A 1 309 ? 17.094 18.422 22.641 1 92.31 309 ALA A C 1
ATOM 2269 O O . ALA A 1 309 ? 15.93 18.5 22.234 1 92.31 309 ALA A O 1
ATOM 2270 N N . PHE A 1 310 ? 17.625 19.219 23.516 1 93.31 310 PHE A N 1
ATOM 2271 C CA . PHE A 1 310 ? 16.891 20.375 24.031 1 93.31 310 PHE A CA 1
ATOM 2272 C C . PHE A 1 310 ? 17.172 21.609 23.172 1 93.31 310 PHE A C 1
ATOM 2274 O O . PHE A 1 310 ? 18.297 21.812 22.719 1 93.31 310 PHE A O 1
ATOM 2281 N N . PRO A 1 311 ? 16.141 22.344 22.953 1 91.94 311 PRO A N 1
ATOM 2282 C CA . PRO A 1 311 ? 16.359 23.531 22.109 1 91.94 311 PRO A CA 1
ATOM 2283 C C . PRO A 1 311 ? 17.203 24.594 22.812 1 91.94 311 PRO A C 1
ATOM 2285 O O . PRO A 1 311 ? 17.078 24.781 24.031 1 91.94 311 PRO A O 1
ATOM 2288 N N . ALA A 1 312 ? 18.047 25.219 22.062 1 93.38 312 ALA A N 1
ATOM 2289 C CA . ALA A 1 312 ? 18.75 26.391 22.562 1 93.38 312 ALA A CA 1
ATOM 2290 C C . ALA A 1 312 ? 17.766 27.531 22.844 1 93.38 312 ALA A C 1
ATOM 2292 O O . ALA A 1 312 ? 16.75 27.672 22.141 1 93.38 312 ALA A O 1
ATOM 2293 N N . VAL A 1 313 ? 18.094 28.266 23.859 1 93.62 313 VAL A N 1
ATOM 2294 C CA . VAL A 1 313 ? 17.219 29.359 24.266 1 93.62 313 VAL A CA 1
ATOM 2295 C C . VAL A 1 313 ? 17 30.312 23.094 1 93.62 313 VAL A C 1
ATOM 2297 O O . VAL A 1 313 ? 15.906 30.844 22.922 1 93.62 313 VAL A O 1
ATOM 2300 N N . ARG A 1 314 ? 18 30.453 22.266 1 92.12 314 ARG A N 1
ATOM 2301 C CA . ARG A 1 314 ? 17.922 31.359 21.125 1 92.12 314 ARG A CA 1
ATOM 2302 C C . ARG A 1 314 ? 16.938 30.844 20.078 1 92.12 314 ARG A C 1
ATOM 2304 O O . ARG A 1 314 ? 16.422 31.625 19.281 1 92.12 314 ARG A O 1
ATOM 2311 N N . ASP A 1 315 ? 16.625 29.594 20.109 1 94.12 315 ASP A N 1
ATOM 2312 C CA . ASP A 1 315 ? 15.773 28.984 19.094 1 94.12 315 ASP A CA 1
ATOM 2313 C C . ASP A 1 315 ? 14.312 28.938 19.547 1 94.12 315 ASP A C 1
ATOM 2315 O O . ASP A 1 315 ? 13.414 28.688 18.734 1 94.12 315 ASP A O 1
ATOM 2319 N N . VAL A 1 316 ? 14.047 29.203 20.766 1 95.69 316 VAL A N 1
ATOM 2320 C CA . VAL A 1 316 ? 12.727 29.047 21.359 1 95.69 316 VAL A CA 1
ATOM 2321 C C . VAL A 1 316 ? 11.734 29.984 20.672 1 95.69 316 VAL A C 1
ATOM 2323 O O . VAL A 1 316 ? 10.656 29.547 20.266 1 95.69 316 VAL A O 1
ATOM 2326 N N . PRO A 1 317 ? 12.125 31.281 20.5 1 96.19 317 PRO A N 1
ATOM 2327 C CA . PRO A 1 317 ? 11.156 32.156 19.828 1 96.19 317 PRO A CA 1
ATOM 2328 C C . PRO A 1 317 ? 10.859 31.719 18.391 1 96.19 317 PRO A C 1
ATOM 2330 O O . PRO A 1 317 ? 9.711 31.781 17.953 1 96.19 317 PRO A O 1
ATOM 2333 N N . ARG A 1 318 ? 11.828 31.297 17.703 1 95.19 318 ARG A N 1
ATOM 2334 C CA . ARG A 1 318 ? 11.648 30.844 16.328 1 95.19 318 ARG A CA 1
ATOM 2335 C C . ARG A 1 318 ? 10.727 29.625 16.281 1 95.19 318 ARG A C 1
ATOM 2337 O O . ARG A 1 318 ? 9.836 29.547 15.43 1 95.19 318 ARG A O 1
ATOM 2344 N N . LEU A 1 319 ? 10.969 28.703 17.141 1 96.81 319 LEU A N 1
ATOM 2345 C CA . LEU A 1 319 ? 10.164 27.484 17.219 1 96.81 319 LEU A CA 1
ATOM 2346 C C . LEU A 1 319 ? 8.711 27.812 17.578 1 96.81 319 LEU A C 1
ATOM 2348 O O . LEU A 1 319 ? 7.785 27.297 16.953 1 96.81 319 LEU A O 1
ATOM 2352 N N . PHE A 1 320 ? 8.578 28.688 18.531 1 97.56 320 PHE A N 1
ATOM 2353 C CA . PHE A 1 320 ? 7.246 29.062 18.984 1 97.56 320 PHE A CA 1
ATOM 2354 C C . PHE A 1 320 ? 6.5 29.828 17.891 1 97.56 320 PHE A C 1
ATOM 2356 O O . PHE A 1 320 ? 5.352 29.516 17.578 1 97.56 320 PHE A O 1
ATOM 2363 N N . LEU A 1 321 ? 7.141 30.828 17.312 1 97.75 321 LEU A N 1
ATOM 2364 C CA . LEU A 1 321 ? 6.516 31.641 16.281 1 97.75 321 LEU A CA 1
ATOM 2365 C C . LEU A 1 321 ? 6.211 30.812 15.039 1 97.75 321 LEU A C 1
ATOM 2367 O O . LEU A 1 321 ? 5.176 31 14.391 1 97.75 321 LEU A O 1
ATOM 2371 N N . GLY A 1 322 ? 7.184 29.984 14.695 1 97.62 322 GLY A N 1
ATOM 2372 C CA . GLY A 1 322 ? 6.91 29.062 13.617 1 97.62 322 GLY A CA 1
ATOM 2373 C C . GLY A 1 322 ? 5.703 28.172 13.883 1 97.62 322 GLY A C 1
ATOM 2374 O O . GLY A 1 322 ? 4.895 27.938 12.984 1 97.62 322 GLY A O 1
ATOM 2375 N N . GLY A 1 323 ? 5.59 27.703 15.078 1 97.88 323 GLY A N 1
ATOM 2376 C CA . GLY A 1 323 ? 4.438 26.922 15.484 1 97.88 323 GLY A CA 1
ATOM 2377 C C . GLY A 1 323 ? 3.129 27.672 15.383 1 97.88 323 GLY A C 1
ATOM 2378 O O . GLY A 1 323 ? 2.123 27.141 14.922 1 97.88 323 GLY A O 1
ATOM 2379 N N . VAL A 1 324 ? 3.174 28.906 15.828 1 98.25 324 VAL A N 1
ATOM 2380 C CA . VAL A 1 324 ? 1.98 29.75 15.766 1 98.25 324 VAL A CA 1
ATOM 2381 C C . VAL A 1 324 ? 1.52 29.875 14.312 1 98.25 324 VAL A C 1
ATOM 2383 O O . VAL A 1 324 ? 0.324 29.766 14.023 1 98.25 324 VAL A O 1
ATOM 2386 N N . MET A 1 325 ? 2.451 30.094 13.453 1 98.44 325 MET A N 1
ATOM 2387 C CA . MET A 1 325 ? 2.137 30.203 12.031 1 98.44 325 MET A CA 1
ATOM 2388 C C . MET A 1 325 ? 1.569 28.891 11.492 1 98.44 325 MET A C 1
ATOM 2390 O O . MET A 1 325 ? 0.606 28.906 10.727 1 98.44 325 MET A O 1
ATOM 2394 N N . LEU A 1 326 ? 2.182 27.797 11.914 1 97.75 326 LEU A N 1
ATOM 2395 C CA . LEU A 1 326 ? 1.688 26.5 11.508 1 97.75 326 LEU A CA 1
ATOM 2396 C C . LEU A 1 326 ? 0.246 26.297 11.953 1 97.75 326 LEU A C 1
ATOM 2398 O O . LEU A 1 326 ? -0.605 25.875 11.164 1 97.75 326 LEU A O 1
ATOM 2402 N N . GLY A 1 327 ? -0.006 26.578 13.234 1 97.06 327 GLY A N 1
ATOM 2403 C CA . GLY A 1 327 ? -1.329 26.391 13.805 1 97.06 327 GLY A CA 1
ATOM 2404 C C . GLY A 1 327 ? -2.389 27.266 13.172 1 97.06 327 GLY A C 1
ATOM 2405 O O . GLY A 1 327 ? -3.475 26.797 12.828 1 97.06 327 GLY A O 1
ATOM 2406 N N . TRP A 1 328 ? -2.059 28.562 13.062 1 97.06 328 TRP A N 1
ATOM 2407 C CA . TRP A 1 328 ? -3.004 29.484 12.445 1 97.06 328 TRP A CA 1
ATOM 2408 C C . TRP A 1 328 ? -3.312 29.062 11.008 1 97.06 328 TRP A C 1
ATOM 2410 O O . TRP A 1 328 ? -4.477 29.047 10.602 1 97.06 328 TRP A O 1
ATOM 2420 N N . GLY A 1 329 ? -2.248 28.812 10.25 1 96.5 329 GLY A N 1
ATOM 2421 C CA . GLY A 1 329 ? -2.438 28.359 8.875 1 96.5 329 GLY A CA 1
ATOM 2422 C C . GLY A 1 329 ? -3.277 27.109 8.773 1 96.5 329 GLY A C 1
ATOM 2423 O O . GLY A 1 329 ? -4.164 27.016 7.918 1 96.5 329 GLY A O 1
ATOM 2424 N N . ALA A 1 330 ? -2.994 26.141 9.609 1 94.75 330 ALA A N 1
ATOM 2425 C CA . ALA A 1 330 ? -3.729 24.891 9.602 1 94.75 330 ALA A CA 1
ATOM 2426 C C . ALA A 1 330 ? -5.203 25.109 9.922 1 94.75 330 ALA A C 1
ATOM 2428 O O . ALA A 1 330 ? -6.078 24.5 9.305 1 94.75 330 ALA A O 1
ATOM 2429 N N . MET A 1 331 ? -5.465 25.922 10.906 1 92.38 331 MET A N 1
ATOM 2430 C CA . MET A 1 331 ? -6.844 26.172 11.328 1 92.38 331 MET A CA 1
ATOM 2431 C C . MET A 1 331 ? -7.629 26.875 10.227 1 92.38 331 MET A C 1
ATOM 2433 O O . MET A 1 331 ? -8.75 26.469 9.898 1 92.38 331 MET A O 1
ATOM 2437 N N . VAL A 1 332 ? -7.059 27.891 9.648 1 92.44 332 VAL A N 1
ATOM 2438 C CA . VAL A 1 332 ? -7.785 28.703 8.688 1 92.44 332 VAL A CA 1
ATOM 2439 C C . VAL A 1 332 ? -7.91 27.969 7.363 1 92.44 332 VAL A C 1
ATOM 2441 O O . VAL A 1 332 ? -8.914 28.109 6.656 1 92.44 332 VAL A O 1
ATOM 2444 N N . ALA A 1 333 ? -6.926 27.188 7.059 1 92.12 333 ALA A N 1
ATOM 2445 C CA . ALA A 1 333 ? -6.965 26.406 5.824 1 92.12 333 ALA A CA 1
ATOM 2446 C C . ALA A 1 333 ? -7.727 25.109 6.031 1 92.12 333 ALA A C 1
ATOM 2448 O O . ALA A 1 333 ? -7.914 24.328 5.086 1 92.12 333 ALA A O 1
ATOM 2449 N N . LEU A 1 334 ? -8.117 24.812 7.215 1 87.81 334 LEU A N 1
ATOM 2450 C CA . LEU A 1 334 ? -8.898 23.641 7.586 1 87.81 334 LEU A CA 1
ATOM 2451 C C . LEU A 1 334 ? -8.086 22.359 7.371 1 87.81 334 LEU A C 1
ATOM 2453 O O . LEU A 1 334 ? -8.602 21.391 6.816 1 87.81 334 LEU A O 1
ATOM 2457 N N . GLY A 1 335 ? -6.797 22.5 7.691 1 88 335 GLY A N 1
ATOM 2458 C CA . GLY A 1 335 ? -5.945 21.312 7.574 1 88 335 GLY A CA 1
ATOM 2459 C C . GLY A 1 335 ? -4.48 21.656 7.402 1 88 335 GLY A C 1
ATOM 2460 O O . GLY A 1 335 ? -4.121 22.828 7.227 1 88 335 GLY A O 1
ATOM 2461 N N . CYS A 1 336 ? -3.658 20.625 7.484 1 90.25 336 CYS A N 1
ATOM 2462 C CA . CYS A 1 336 ? -2.219 20.781 7.297 1 90.25 336 CYS A CA 1
ATOM 2463 C C . CYS A 1 336 ? -1.753 20.031 6.047 1 90.25 336 CYS A C 1
ATOM 2465 O O . CYS A 1 336 ? -2.557 19.734 5.16 1 90.25 336 CYS A O 1
ATOM 2467 N N . THR A 1 337 ? -0.52 19.828 5.887 1 93.5 337 THR A N 1
ATOM 2468 C CA . THR A 1 337 ? 0.039 19.156 4.715 1 93.5 337 THR A CA 1
ATOM 2469 C C . THR A 1 337 ? -0.497 17.734 4.59 1 93.5 337 THR A C 1
ATOM 2471 O O . THR A 1 337 ? -0.859 17.297 3.5 1 93.5 337 THR A O 1
ATOM 2474 N N . VAL A 1 338 ? -0.633 17.094 5.633 1 92.56 338 VAL A N 1
ATOM 2475 C CA . VAL A 1 338 ? -1.131 15.727 5.609 1 92.56 338 VAL A CA 1
ATOM 2476 C C . VAL A 1 338 ? -2.633 15.727 5.332 1 92.56 338 VAL A C 1
ATOM 2478 O O . VAL A 1 338 ? -3.125 14.906 4.555 1 92.56 338 VAL A O 1
ATOM 2481 N N . GLY A 1 339 ? -3.346 16.609 5.863 1 89.62 339 GLY A N 1
ATOM 2482 C CA . GLY A 1 339 ? -4.793 16.656 5.723 1 89.62 339 GLY A CA 1
ATOM 2483 C C . GLY A 1 339 ? -5.246 17.203 4.387 1 89.62 339 GLY A C 1
ATOM 2484 O O . GLY A 1 339 ? -6.141 16.641 3.75 1 89.62 339 GLY A O 1
ATOM 2485 N N . VAL A 1 340 ? -4.656 18.297 3.984 1 90.81 340 VAL A N 1
ATOM 2486 C CA . VAL A 1 340 ? -5.184 18.984 2.807 1 90.81 340 VAL A CA 1
ATOM 2487 C C . VAL A 1 340 ? -4.422 18.531 1.562 1 90.81 340 VAL A C 1
ATOM 2489 O O . VAL A 1 340 ? -5.027 18.234 0.527 1 90.81 340 VAL A O 1
ATOM 2492 N N . ILE A 1 341 ? -3.078 18.438 1.65 1 94.19 341 ILE A N 1
ATOM 2493 C CA . ILE A 1 341 ? -2.32 18.031 0.476 1 94.19 341 ILE A CA 1
ATOM 2494 C C . ILE A 1 341 ? -2.5 16.531 0.25 1 94.19 341 ILE A C 1
ATOM 2496 O O . ILE A 1 341 ? -3.008 16.109 -0.793 1 94.19 341 ILE A O 1
ATOM 2500 N N . LEU A 1 342 ? -2.123 15.703 1.253 1 94.5 342 LEU A N 1
ATOM 2501 C CA . LEU A 1 342 ? -2.182 14.258 1.048 1 94.5 342 LEU A CA 1
ATOM 2502 C C . LEU A 1 342 ? -3.627 13.781 0.951 1 94.5 342 LEU A C 1
ATOM 2504 O O . LEU A 1 342 ? -4.078 13.375 -0.12 1 94.5 342 LEU A O 1
ATOM 2508 N N . SER A 1 343 ? -4.355 13.961 2.006 1 91.94 343 SER A N 1
ATOM 2509 C CA . SER A 1 343 ? -5.711 13.422 2.029 1 91.94 343 SER A CA 1
ATOM 2510 C C . SER A 1 343 ? -6.605 14.125 1.018 1 91.94 343 SER A C 1
ATOM 2512 O O . SER A 1 343 ? -7.438 13.492 0.365 1 91.94 343 SER A O 1
ATOM 2514 N N . GLY A 1 344 ? -6.469 15.43 0.866 1 92 344 GLY A N 1
ATOM 2515 C CA . GLY A 1 344 ? -7.301 16.188 -0.057 1 92 344 GLY A CA 1
ATOM 2516 C C . GLY A 1 344 ? -7.074 15.805 -1.51 1 92 344 GLY A C 1
ATOM 2517 O O . GLY A 1 344 ? -8.023 15.508 -2.236 1 92 344 GLY A O 1
ATOM 2518 N N . ILE A 1 345 ? -5.82 15.805 -1.894 1 94.56 345 ILE A N 1
ATOM 2519 C CA . ILE A 1 345 ? -5.5 15.5 -3.283 1 94.56 345 ILE A CA 1
ATOM 2520 C C . ILE A 1 345 ? -5.859 14.047 -3.59 1 94.56 345 ILE A C 1
ATOM 2522 O O . ILE A 1 345 ? -6.344 13.742 -4.68 1 94.56 345 ILE A O 1
ATOM 2526 N N . MET A 1 346 ? -5.664 13.156 -2.625 1 94.06 346 MET A N 1
ATOM 2527 C CA . MET A 1 346 ? -5.945 11.742 -2.832 1 94.06 346 MET A CA 1
ATOM 2528 C C . MET A 1 346 ? -7.422 11.523 -3.145 1 94.06 346 MET A C 1
ATOM 2530 O O . MET A 1 346 ? -7.773 10.617 -3.912 1 94.06 346 MET A O 1
ATOM 2534 N N . VAL A 1 347 ? -8.273 12.391 -2.598 1 89.75 347 VAL A N 1
ATOM 2535 C CA . VAL A 1 347 ? -9.703 12.18 -2.791 1 89.75 347 VAL A CA 1
ATOM 2536 C C . VAL A 1 347 ? -10.211 13.078 -3.92 1 89.75 347 VAL A C 1
ATOM 2538 O O . VAL A 1 347 ? -11.414 13.094 -4.215 1 89.75 347 VAL A O 1
ATOM 2541 N N . GLY A 1 348 ? -9.352 13.891 -4.492 1 90.62 348 GLY A N 1
ATOM 2542 C CA . GLY A 1 348 ? -9.703 14.664 -5.668 1 90.62 348 GLY A CA 1
ATOM 2543 C C . GLY A 1 348 ? -10.18 16.062 -5.336 1 90.62 348 GLY A C 1
ATOM 2544 O O . GLY A 1 348 ? -10.922 16.672 -6.109 1 90.62 348 GLY A O 1
ATOM 2545 N N . ALA A 1 349 ? -9.859 16.562 -4.242 1 90.62 349 ALA A N 1
ATOM 2546 C CA . ALA A 1 349 ? -10.211 17.938 -3.871 1 90.62 349 ALA A CA 1
ATOM 2547 C C . ALA A 1 349 ? -9.258 18.938 -4.504 1 90.62 349 ALA A C 1
ATOM 2549 O O . ALA A 1 349 ? -8.039 18.828 -4.355 1 90.62 349 ALA A O 1
ATOM 2550 N N . LEU A 1 350 ? -9.812 19.844 -5.164 1 93.19 350 LEU A N 1
ATOM 2551 C CA . LEU A 1 350 ? -8.992 20.891 -5.77 1 93.19 350 LEU A CA 1
ATOM 2552 C C . LEU A 1 350 ? -8.273 21.719 -4.699 1 93.19 350 LEU A C 1
ATOM 2554 O O . LEU A 1 350 ? -7.172 22.203 -4.93 1 93.19 350 LEU A O 1
ATOM 2558 N N . SER A 1 351 ? -8.914 21.844 -3.527 1 92.94 351 SER A N 1
ATOM 2559 C CA . SER A 1 351 ? -8.32 22.578 -2.42 1 92.94 351 SER A CA 1
ATOM 2560 C C . SER A 1 351 ? -6.938 22.047 -2.066 1 92.94 351 SER A C 1
ATOM 2562 O O . SER A 1 351 ? -6.062 22.797 -1.641 1 92.94 351 SER A O 1
ATOM 2564 N N . GLY A 1 352 ? -6.727 20.75 -2.262 1 95.5 352 GLY A N 1
ATOM 2565 C CA . GLY A 1 352 ? -5.43 20.141 -1.993 1 95.5 352 GLY A CA 1
ATOM 2566 C C . GLY A 1 352 ? -4.328 20.688 -2.885 1 95.5 352 GLY A C 1
ATOM 2567 O O . GLY A 1 352 ? -3.225 20.969 -2.414 1 95.5 352 GLY A O 1
ATOM 2568 N N . TRP A 1 353 ? -4.598 20.859 -4.125 1 96.81 353 TRP A N 1
ATOM 2569 C CA . TRP A 1 353 ? -3.619 21.375 -5.078 1 96.81 353 TRP A CA 1
ATOM 2570 C C . TRP A 1 353 ? -3.316 22.844 -4.801 1 96.81 353 TRP A C 1
ATOM 2572 O O . TRP A 1 353 ? -2.16 23.266 -4.875 1 96.81 353 TRP A O 1
ATOM 2582 N N . VAL A 1 354 ? -4.359 23.594 -4.496 1 96.56 354 VAL A N 1
ATOM 2583 C CA . VAL A 1 354 ? -4.188 25 -4.188 1 96.56 354 VAL A CA 1
ATOM 2584 C C . VAL A 1 354 ? -3.346 25.156 -2.924 1 96.56 354 VAL A C 1
ATOM 2586 O O . VAL A 1 354 ? -2.439 26 -2.871 1 96.56 354 VAL A O 1
ATOM 2589 N N . PHE A 1 355 ? -3.701 24.375 -1.935 1 96.69 355 PHE A N 1
ATOM 2590 C CA . PHE A 1 355 ? -2.918 24.375 -0.704 1 96.69 355 PHE A CA 1
ATOM 2591 C C . PHE A 1 355 ? -1.455 24.062 -0.99 1 96.69 355 PHE A C 1
ATOM 2593 O O . PHE A 1 355 ? -0.558 24.703 -0.447 1 96.69 355 PHE A O 1
ATOM 2600 N N . ALA A 1 356 ? -1.188 23.078 -1.854 1 97.5 356 ALA A N 1
ATOM 2601 C CA . ALA A 1 356 ? 0.172 22.641 -2.158 1 97.5 356 ALA A CA 1
ATOM 2602 C C . ALA A 1 356 ? 0.987 23.766 -2.781 1 97.5 356 ALA A C 1
ATOM 2604 O O . ALA A 1 356 ? 2.125 24.016 -2.377 1 97.5 356 ALA A O 1
ATOM 2605 N N . VAL A 1 357 ? 0.428 24.438 -3.713 1 97.44 357 VAL A N 1
ATOM 2606 C CA . VAL A 1 357 ? 1.128 25.5 -4.422 1 97.44 357 VAL A CA 1
ATOM 2607 C C . VAL A 1 357 ? 1.398 26.672 -3.467 1 97.44 357 VAL A C 1
ATOM 2609 O O . VAL A 1 357 ? 2.518 27.188 -3.404 1 97.44 357 VAL A O 1
ATOM 2612 N N . ALA A 1 358 ? 0.37 27.078 -2.691 1 98.06 358 ALA A N 1
ATOM 2613 C CA . ALA A 1 358 ? 0.504 28.203 -1.766 1 98.06 358 ALA A CA 1
ATOM 2614 C C . ALA A 1 358 ? 1.474 27.859 -0.636 1 98.06 358 ALA A C 1
ATOM 2616 O O . ALA A 1 358 ? 2.256 28.719 -0.208 1 98.06 358 ALA A O 1
ATOM 2617 N N . CYS A 1 359 ? 1.342 26.656 -0.148 1 97.81 359 CYS A N 1
ATOM 2618 C CA . CYS A 1 359 ? 2.223 26.203 0.923 1 97.81 359 CYS A CA 1
ATOM 2619 C C . CYS A 1 359 ? 3.678 26.188 0.465 1 97.81 359 CYS A C 1
ATOM 2621 O O . CYS A 1 359 ? 4.566 26.625 1.2 1 97.81 359 CYS A O 1
ATOM 2623 N N . LEU A 1 360 ? 3.908 25.672 -0.756 1 97.38 360 LEU A N 1
ATOM 2624 C CA . LEU A 1 360 ? 5.258 25.641 -1.309 1 97.38 360 LEU A CA 1
ATOM 2625 C C . LEU A 1 360 ? 5.793 27.062 -1.505 1 97.38 360 LEU A C 1
ATOM 2627 O O . LEU A 1 360 ? 6.98 27.312 -1.296 1 97.38 360 LEU A O 1
ATOM 2631 N N . ALA A 1 361 ? 4.965 27.938 -1.965 1 97.81 361 ALA A N 1
ATOM 2632 C CA . ALA A 1 361 ? 5.359 29.344 -2.109 1 97.81 361 ALA A CA 1
ATOM 2633 C C . ALA A 1 361 ? 5.754 29.938 -0.763 1 97.81 361 ALA A C 1
ATOM 2635 O O . ALA A 1 361 ? 6.727 30.688 -0.671 1 97.81 361 ALA A O 1
ATOM 2636 N N . GLY A 1 362 ? 4.914 29.656 0.251 1 98.12 362 GLY A N 1
ATOM 2637 C CA . GLY A 1 362 ? 5.254 30.109 1.589 1 98.12 362 GLY A CA 1
ATOM 2638 C C . GLY A 1 362 ? 6.566 29.547 2.098 1 98.12 362 GLY A C 1
ATOM 2639 O O . GLY A 1 362 ? 7.379 30.266 2.68 1 98.12 362 GLY A O 1
ATOM 2640 N N . ALA A 1 363 ? 6.734 28.266 1.888 1 97.69 363 ALA A N 1
ATOM 2641 C CA . ALA A 1 363 ? 7.977 27.625 2.293 1 97.69 363 ALA A CA 1
ATOM 2642 C C . ALA A 1 363 ? 9.18 28.219 1.57 1 97.69 363 ALA A C 1
ATOM 2644 O O . ALA A 1 363 ? 10.234 28.422 2.172 1 97.69 363 ALA A O 1
ATOM 2645 N N . TRP A 1 364 ? 9.031 28.453 0.292 1 97.12 364 TRP A N 1
ATOM 2646 C CA . TRP A 1 364 ? 10.094 29.062 -0.507 1 97.12 364 TRP A CA 1
ATOM 2647 C C . TRP A 1 364 ? 10.445 30.453 0.003 1 97.12 364 TRP A C 1
ATOM 2649 O O . TRP A 1 364 ? 11.617 30.812 0.103 1 97.12 364 TRP A O 1
ATOM 2659 N N . THR A 1 365 ? 9.438 31.234 0.289 1 97.06 365 THR A N 1
ATOM 2660 C CA . THR A 1 365 ? 9.648 32.594 0.819 1 97.06 365 THR A CA 1
ATOM 2661 C C . THR A 1 365 ? 10.398 32.531 2.145 1 97.06 365 THR A C 1
ATOM 2663 O O . THR A 1 365 ? 11.32 33.312 2.369 1 97.06 365 THR A O 1
ATOM 2666 N N . GLY A 1 366 ? 9.93 31.625 3.01 1 95.88 366 GLY A N 1
ATOM 2667 C CA . GLY A 1 366 ? 10.633 31.469 4.273 1 95.88 366 GLY A CA 1
ATOM 2668 C C . GLY A 1 366 ? 12.078 31.031 4.105 1 95.88 366 GLY A C 1
ATOM 2669 O O . GLY A 1 366 ? 12.961 31.516 4.824 1 95.88 366 GLY A O 1
ATOM 2670 N N . TRP A 1 367 ? 12.312 30.125 3.201 1 94.69 367 TRP A N 1
ATOM 2671 C CA . TRP A 1 367 ? 13.664 29.656 2.906 1 94.69 367 TRP A CA 1
ATOM 2672 C C . TRP A 1 367 ? 14.539 30.812 2.406 1 94.69 367 TRP A C 1
ATOM 2674 O O . TRP A 1 367 ? 15.68 30.953 2.842 1 94.69 367 TRP A O 1
ATOM 2684 N N . ARG A 1 368 ? 14.039 31.672 1.545 1 93.94 368 ARG A N 1
ATOM 2685 C CA . ARG A 1 368 ? 14.781 32.781 0.978 1 93.94 368 ARG A CA 1
ATOM 2686 C C . ARG A 1 368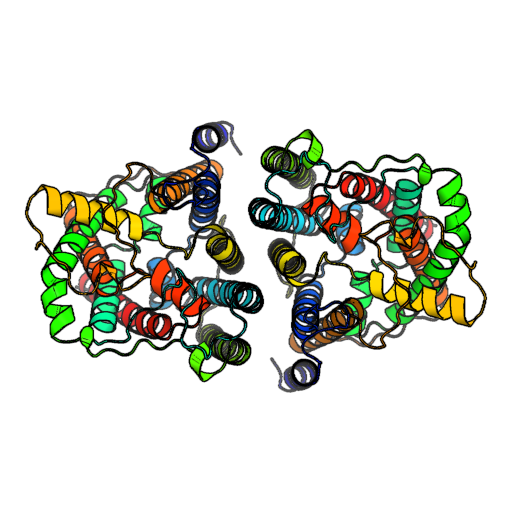 ? 15.094 33.844 2.045 1 93.94 368 ARG A C 1
ATOM 2688 O O . ARG A 1 368 ? 16.172 34.438 2.033 1 93.94 368 ARG A O 1
ATOM 2695 N N . LEU A 1 369 ? 14.18 34.031 2.855 1 90.94 369 LEU A N 1
ATOM 2696 C CA . LEU A 1 369 ? 14.367 35.031 3.908 1 90.94 369 LEU A CA 1
ATOM 2697 C C . LEU A 1 369 ? 15.445 34.594 4.883 1 90.94 369 LEU A C 1
ATOM 2699 O O . LEU A 1 369 ? 16.203 35.406 5.398 1 90.94 369 LEU A O 1
ATOM 2703 N N . ARG A 1 370 ? 15.484 33.344 5.125 1 85.06 370 ARG A N 1
ATOM 2704 C CA . ARG A 1 370 ? 16.516 32.812 6.016 1 85.06 370 ARG A CA 1
ATOM 2705 C C . ARG A 1 370 ? 17.891 32.875 5.355 1 85.06 370 ARG A C 1
ATOM 2707 O O . ARG A 1 370 ? 18.891 33.094 6.023 1 85.06 370 ARG A O 1
ATOM 2714 N N . ALA A 1 371 ? 17.906 32.531 4.156 1 75.62 371 ALA A N 1
ATOM 2715 C CA . ALA A 1 371 ? 19.172 32.562 3.428 1 75.62 371 ALA A CA 1
ATOM 2716 C C . ALA A 1 371 ? 19.75 33.969 3.414 1 75.62 371 ALA A C 1
ATOM 2718 O O . ALA A 1 371 ? 20.969 34.156 3.535 1 75.62 371 ALA A O 1
ATOM 2719 N N . VAL A 1 372 ? 18.859 34.906 3.387 1 64.81 372 VAL A N 1
ATOM 2720 C CA . VAL A 1 372 ? 19.297 36.312 3.359 1 64.81 372 VAL A CA 1
ATOM 2721 C C . VAL A 1 372 ? 19.781 36.719 4.742 1 64.81 372 VAL A C 1
ATOM 2723 O O . VAL A 1 372 ? 20.781 37.438 4.867 1 64.81 372 VAL A O 1
ATOM 2726 N N . ARG A 1 373 ? 19.156 36.156 5.754 1 65.25 373 ARG A N 1
ATOM 2727 C CA . ARG A 1 373 ? 19.547 36.531 7.117 1 65.25 373 ARG A CA 1
ATOM 2728 C C . ARG A 1 373 ? 20.875 35.875 7.5 1 65.25 373 ARG A C 1
ATOM 2730 O O . ARG A 1 373 ? 21.656 36.469 8.258 1 65.25 373 ARG A O 1
ATOM 2737 N N . GLN A 1 374 ? 21 34.594 7.012 1 57.81 374 GLN A N 1
ATOM 2738 C CA . GLN A 1 374 ? 22.281 33.969 7.32 1 57.81 374 GLN A CA 1
ATOM 2739 C C . GLN A 1 374 ? 23.422 34.625 6.543 1 57.81 374 GLN A C 1
ATOM 2741 O O . GLN A 1 374 ? 24.578 34.594 6.98 1 57.81 374 GLN A O 1
ATOM 2746 N N . SER A 1 375 ? 23.094 35.125 5.355 1 48.19 375 SER A N 1
ATOM 2747 C CA . SER A 1 375 ? 24.125 35.812 4.582 1 48.19 375 SER A CA 1
ATOM 2748 C C . SER A 1 375 ? 24.391 37.219 5.133 1 48.19 375 SER A C 1
ATOM 2750 O O . SER A 1 375 ? 25.422 37.844 4.84 1 48.19 375 SER A O 1
ATOM 2752 N N . VAL A 1 376 ? 23.547 37.719 6.004 1 40.47 376 VAL A N 1
ATOM 2753 C CA . VAL A 1 376 ? 23.797 39.031 6.586 1 40.47 376 VAL A CA 1
ATOM 2754 C C . VAL A 1 376 ? 24.406 38.875 7.977 1 40.47 376 VAL A C 1
ATOM 2756 O O . VAL A 1 376 ? 24.062 37.938 8.711 1 40.47 376 VAL A O 1
ATOM 2759 N N . MET B 1 1 ? 15.031 8.75 -21.922 1 49.31 1 MET B N 1
ATOM 2760 C CA . MET B 1 1 ? 14.266 7.699 -22.594 1 49.31 1 MET B CA 1
ATOM 2761 C C . MET B 1 1 ? 14.156 7.961 -24.094 1 49.31 1 MET B C 1
ATOM 2763 O O . MET B 1 1 ? 13.781 9.055 -24.5 1 49.31 1 MET B O 1
ATOM 2767 N N . THR B 1 2 ? 14.844 7.254 -24.922 1 56.41 2 THR B N 1
ATOM 2768 C CA . THR B 1 2 ? 14.867 7.469 -26.359 1 56.41 2 THR B CA 1
ATOM 2769 C C . THR B 1 2 ? 13.492 7.234 -26.969 1 56.41 2 THR B C 1
ATOM 2771 O O . THR B 1 2 ? 12.68 6.5 -26.406 1 56.41 2 THR B O 1
ATOM 2774 N N . PHE B 1 3 ? 13.031 8.094 -27.859 1 57.19 3 PHE B N 1
ATOM 2775 C CA . PHE B 1 3 ? 11.789 8.07 -28.609 1 57.19 3 PHE B CA 1
ATOM 2776 C C . PHE B 1 3 ? 11.383 6.641 -28.953 1 57.19 3 PHE B C 1
ATOM 2778 O O . PHE B 1 3 ? 10.203 6.297 -28.922 1 57.19 3 PHE B O 1
ATOM 2785 N N . ASN B 1 4 ? 12.344 5.723 -29.172 1 66.94 4 ASN B N 1
ATOM 2786 C CA . ASN B 1 4 ? 12.086 4.355 -29.609 1 66.94 4 ASN B CA 1
ATOM 2787 C C . ASN B 1 4 ? 11.531 3.492 -28.469 1 66.94 4 ASN B C 1
ATOM 2789 O O . ASN B 1 4 ? 10.828 2.512 -28.719 1 66.94 4 ASN B O 1
ATOM 2793 N N . ARG B 1 5 ? 11.719 3.971 -27.281 1 77.81 5 ARG B N 1
ATOM 2794 C CA . ARG B 1 5 ? 11.242 3.201 -26.141 1 77.81 5 ARG B CA 1
ATOM 2795 C C . ARG B 1 5 ? 9.883 3.697 -25.672 1 77.81 5 ARG B C 1
ATOM 2797 O O . ARG B 1 5 ? 9.047 2.906 -25.234 1 77.81 5 ARG B O 1
ATOM 2804 N N . ILE B 1 6 ? 9.594 4.883 -26.016 1 80.25 6 ILE B N 1
ATOM 2805 C CA . ILE B 1 6 ? 8.422 5.535 -25.453 1 80.25 6 ILE B CA 1
ATOM 2806 C C . ILE B 1 6 ? 7.188 5.188 -26.297 1 80.25 6 ILE B C 1
ATOM 2808 O O . ILE B 1 6 ? 6.094 5 -25.75 1 80.25 6 ILE B O 1
ATOM 2812 N N . LEU B 1 7 ? 7.371 4.941 -27.547 1 84.25 7 LEU B N 1
ATOM 2813 C CA . LEU B 1 7 ? 6.23 4.742 -28.438 1 84.25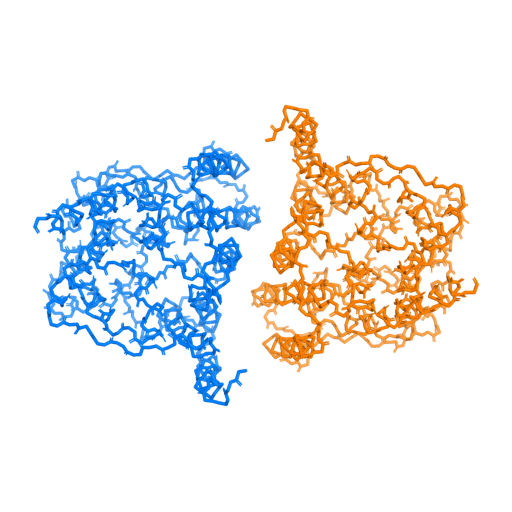 7 LEU B CA 1
ATOM 2814 C C . LEU B 1 7 ? 5.547 3.408 -28.141 1 84.25 7 LEU B C 1
ATOM 2816 O O . LEU B 1 7 ? 4.34 3.365 -27.906 1 84.25 7 LEU B O 1
ATOM 2820 N N . PRO B 1 8 ? 6.316 2.365 -28.125 1 87.62 8 PRO B N 1
ATOM 2821 C CA . PRO B 1 8 ? 5.633 1.105 -27.828 1 87.62 8 PRO B CA 1
ATOM 2822 C C . PRO B 1 8 ? 5.012 1.09 -26.438 1 87.62 8 PRO B C 1
ATOM 2824 O O . PRO B 1 8 ? 3.928 0.528 -26.25 1 87.62 8 PRO B O 1
ATOM 2827 N N . ALA B 1 9 ? 5.652 1.569 -25.516 1 90.5 9 ALA B N 1
ATOM 2828 C CA . ALA B 1 9 ? 5.086 1.661 -24.172 1 90.5 9 ALA B CA 1
ATOM 2829 C C . ALA B 1 9 ? 3.76 2.414 -24.188 1 90.5 9 ALA B C 1
ATOM 2831 O O . ALA B 1 9 ? 2.797 2.004 -23.531 1 90.5 9 ALA B O 1
ATOM 2832 N N . ALA B 1 10 ? 3.713 3.484 -24.984 1 89.5 10 ALA B N 1
ATOM 2833 C CA . ALA B 1 10 ? 2.5 4.289 -25.109 1 89.5 10 ALA B CA 1
ATOM 2834 C C . ALA B 1 10 ? 1.389 3.504 -25.812 1 89.5 10 ALA B C 1
ATOM 2836 O O . ALA B 1 10 ? 0.211 3.66 -25.469 1 89.5 10 ALA B O 1
ATOM 2837 N N . VAL B 1 11 ? 1.786 2.691 -26.703 1 90.69 11 VAL B N 1
ATOM 2838 C CA . VAL B 1 11 ? 0.814 1.877 -27.438 1 90.69 11 VAL B CA 1
ATOM 2839 C C . VAL B 1 11 ? 0.163 0.88 -26.469 1 90.69 11 VAL B C 1
ATOM 2841 O O . VAL B 1 11 ? -1.06 0.712 -26.484 1 90.69 11 VAL B O 1
ATOM 2844 N N . PHE B 1 12 ? 0.958 0.231 -25.688 1 92.38 12 PHE B N 1
ATOM 2845 C CA . PHE B 1 12 ? 0.418 -0.732 -24.734 1 92.38 12 PHE B CA 1
ATOM 2846 C C . PHE B 1 12 ? -0.44 -0.034 -23.688 1 92.38 12 PHE B C 1
ATOM 2848 O O . PHE B 1 12 ? -1.486 -0.551 -23.297 1 92.38 12 PHE B O 1
ATOM 2855 N N . LEU B 1 13 ? -0.01 1.089 -23.25 1 89.69 13 LEU B N 1
ATOM 2856 C CA . LEU B 1 13 ? -0.804 1.861 -22.297 1 89.69 13 LEU B CA 1
ATOM 2857 C C . LEU B 1 13 ? -2.109 2.328 -22.938 1 89.69 13 LEU B C 1
ATOM 2859 O O . LEU B 1 13 ? -3.156 2.328 -22.281 1 89.69 13 LEU B O 1
ATOM 2863 N N . GLY B 1 14 ? -1.979 2.779 -24.219 1 89.31 14 GLY B N 1
ATOM 2864 C CA . GLY B 1 14 ? -3.178 3.139 -24.969 1 89.31 14 GLY B CA 1
ATOM 2865 C C . GLY B 1 14 ? -4.156 1.987 -25.109 1 89.31 14 GLY B C 1
ATOM 2866 O O . GLY B 1 14 ? -5.367 2.17 -24.953 1 89.31 14 GLY B O 1
ATOM 2867 N N . ALA B 1 15 ? -3.615 0.808 -25.359 1 91.44 15 ALA B N 1
ATOM 2868 C CA . ALA B 1 15 ? -4.453 -0.385 -25.469 1 91.44 15 ALA B CA 1
ATOM 2869 C C . ALA B 1 15 ? -5.164 -0.673 -24.141 1 91.44 15 ALA B C 1
ATOM 2871 O O . ALA B 1 15 ? -6.332 -1.064 -24.141 1 91.44 15 ALA B O 1
ATOM 2872 N N . LEU B 1 16 ? -4.48 -0.507 -23.094 1 91.81 16 LEU B N 1
ATOM 2873 C CA . LEU B 1 16 ? -5.059 -0.717 -21.766 1 91.81 16 LEU B CA 1
ATOM 2874 C C . LEU B 1 16 ? -6.188 0.276 -21.516 1 91.81 16 LEU B C 1
ATOM 2876 O O . LEU B 1 16 ? -7.23 -0.093 -20.969 1 91.81 16 LEU B O 1
ATOM 2880 N N . ILE B 1 17 ? -5.977 1.482 -21.953 1 89.38 17 ILE B N 1
ATOM 2881 C CA . ILE B 1 17 ? -6.973 2.525 -21.734 1 89.38 17 ILE B CA 1
ATOM 2882 C C . ILE B 1 17 ? -8.211 2.227 -22.578 1 89.38 17 ILE B C 1
ATOM 2884 O O . ILE B 1 17 ? -9.344 2.332 -22.094 1 89.38 17 ILE B O 1
ATOM 2888 N N . VAL B 1 18 ? -7.984 1.828 -23.828 1 90.44 18 VAL B N 1
ATOM 2889 C CA . VAL B 1 18 ? -9.094 1.499 -24.719 1 90.44 18 VAL B CA 1
ATOM 2890 C C . VAL B 1 18 ? -9.867 0.312 -24.156 1 90.44 18 VAL B C 1
ATOM 2892 O O . VAL B 1 18 ? -11.102 0.325 -24.141 1 90.44 18 VAL B O 1
ATOM 2895 N N . LEU B 1 19 ? -9.133 -0.667 -23.688 1 90.44 19 LEU B N 1
ATOM 2896 C CA . LEU B 1 19 ? -9.781 -1.838 -23.109 1 90.44 19 LEU B CA 1
ATOM 2897 C C . LEU B 1 19 ? -10.555 -1.461 -21.859 1 90.44 19 LEU B C 1
ATOM 2899 O O . LEU B 1 19 ? -11.656 -1.967 -21.625 1 90.44 19 LEU B O 1
ATOM 2903 N N . PHE B 1 20 ? -10.008 -0.588 -21.094 1 90.19 20 PHE B N 1
ATOM 2904 C CA . PHE B 1 20 ? -10.633 -0.11 -19.875 1 90.19 20 PHE B CA 1
ATOM 2905 C C . PHE B 1 20 ? -11.961 0.571 -20.172 1 90.19 20 PHE B C 1
ATOM 2907 O O . PHE B 1 20 ? -12.961 0.342 -19.484 1 90.19 20 PHE B O 1
ATOM 2914 N N . LEU B 1 21 ? -11.992 1.341 -21.234 1 88.69 21 LEU B N 1
ATOM 2915 C CA . LEU B 1 21 ? -13.188 2.1 -21.594 1 88.69 21 LEU B CA 1
ATOM 2916 C C . LEU B 1 21 ? -14.203 1.212 -22.297 1 88.69 21 LEU B C 1
ATOM 2918 O O . LEU B 1 21 ? -15.406 1.458 -22.219 1 88.69 21 LEU B O 1
ATOM 2922 N N . ALA B 1 22 ? -13.75 0.14 -22.906 1 88.81 22 ALA B N 1
ATOM 2923 C CA . ALA B 1 22 ? -14.609 -0.71 -23.734 1 88.81 22 ALA B CA 1
ATOM 2924 C C . ALA B 1 22 ? -15.242 -1.815 -22.891 1 88.81 22 ALA B C 1
ATOM 2926 O O . ALA B 1 22 ? -16.281 -2.369 -23.266 1 88.81 22 ALA B O 1
ATOM 2927 N N . LEU B 1 23 ? -14.664 -2.119 -21.781 1 88.62 23 LEU B N 1
ATOM 2928 C CA . LEU B 1 23 ? -15.141 -3.229 -20.953 1 88.62 23 LEU B CA 1
ATOM 2929 C C . LEU B 1 23 ? -16.438 -2.863 -20.25 1 88.62 23 LEU B C 1
ATOM 2931 O O . LEU B 1 23 ? -16.609 -1.726 -19.812 1 88.62 23 LEU B O 1
ATOM 2935 N N . PRO B 1 24 ? -17.328 -3.889 -20.25 1 83.5 24 PRO B N 1
ATOM 2936 C CA . PRO B 1 24 ? -18.516 -3.666 -19.422 1 83.5 24 PRO B CA 1
ATOM 2937 C C . PRO B 1 24 ? -18.156 -3.412 -17.953 1 83.5 24 PRO B C 1
ATOM 2939 O O . PRO B 1 24 ? -17.141 -3.912 -17.469 1 83.5 24 PRO B O 1
ATOM 2942 N N . ALA B 1 25 ? -19.016 -2.727 -17.266 1 78.62 25 ALA B N 1
ATOM 2943 C CA . ALA B 1 25 ? -18.734 -2.275 -15.898 1 78.62 25 ALA B CA 1
ATOM 2944 C C . ALA B 1 25 ? -18.641 -3.457 -14.938 1 78.62 25 ALA B C 1
ATOM 2946 O O . ALA B 1 25 ? -17.859 -3.432 -13.992 1 78.62 25 ALA B O 1
ATOM 2947 N N . ARG B 1 26 ? -19.5 -4.438 -15.266 1 79.75 26 ARG B N 1
ATOM 2948 C CA . ARG B 1 26 ? -19.531 -5.57 -14.344 1 79.75 26 ARG B CA 1
ATOM 2949 C C . ARG B 1 26 ? -19.672 -6.887 -15.109 1 79.75 26 ARG B C 1
ATOM 2951 O O . ARG B 1 26 ? -20.188 -6.91 -16.219 1 79.75 26 ARG B O 1
ATOM 2958 N N . ASP B 1 27 ? -19.016 -7.867 -14.492 1 76.06 27 ASP B N 1
ATOM 2959 C CA . ASP B 1 27 ? -19.219 -9.203 -15.047 1 76.06 27 ASP B CA 1
ATOM 2960 C C . ASP B 1 27 ? -20.516 -9.812 -14.555 1 76.06 27 ASP B C 1
ATOM 2962 O O . ASP B 1 27 ? -21.281 -9.156 -13.836 1 76.06 27 ASP B O 1
ATOM 2966 N N . PRO B 1 28 ? -20.844 -10.961 -15.07 1 69.06 28 PRO B N 1
ATOM 2967 C CA . PRO B 1 28 ? -22.109 -11.57 -14.672 1 69.06 28 PRO B CA 1
ATOM 2968 C C . PRO B 1 28 ? -22.219 -11.789 -13.164 1 69.06 28 PRO B C 1
ATOM 2970 O O . PRO B 1 28 ? -23.328 -11.852 -12.625 1 69.06 28 PRO B O 1
ATOM 2973 N N . LEU B 1 29 ? -21.078 -11.828 -12.5 1 68.94 29 LEU B N 1
ATOM 2974 C CA . LEU B 1 29 ? -21.078 -12.023 -11.055 1 68.94 29 LEU B CA 1
ATOM 2975 C C . LEU B 1 29 ? -21.031 -10.688 -10.328 1 68.94 29 LEU B C 1
ATOM 2977 O O . LEU B 1 29 ? -20.906 -10.648 -9.102 1 68.94 29 LEU B O 1
ATOM 2981 N N . GLY B 1 30 ? -21.094 -9.594 -11.07 1 72.88 30 GLY B N 1
ATOM 2982 C CA . GLY B 1 30 ? -21.172 -8.258 -10.492 1 72.88 30 GLY B CA 1
ATOM 2983 C C . GLY B 1 30 ? -19.812 -7.66 -10.172 1 72.88 30 GLY B C 1
ATOM 2984 O O . GLY B 1 30 ? -19.734 -6.621 -9.523 1 72.88 30 GLY B O 1
ATOM 2985 N N . ARG B 1 31 ? -18.781 -8.289 -10.586 1 79.12 31 ARG B N 1
ATOM 2986 C CA . ARG B 1 31 ? -17.453 -7.797 -10.297 1 79.12 31 ARG B CA 1
ATOM 2987 C C . ARG B 1 31 ? -17.016 -6.766 -11.336 1 79.12 31 ARG B C 1
ATOM 2989 O O . ARG B 1 31 ? -17.281 -6.926 -12.523 1 79.12 31 ARG B O 1
ATOM 2996 N N . PRO B 1 32 ? -16.422 -5.695 -10.875 1 87.75 32 PRO B N 1
ATOM 2997 C CA . PRO B 1 32 ? -16.047 -4.629 -11.805 1 87.75 32 PRO B CA 1
ATOM 2998 C C . PRO B 1 32 ? -14.867 -5.02 -12.703 1 87.75 32 PRO B C 1
ATOM 3000 O O . PRO B 1 32 ? -13.727 -5.062 -12.242 1 87.75 32 PRO B O 1
ATOM 3003 N N . LEU B 1 33 ? -15.109 -5.207 -13.961 1 90.19 33 LEU B N 1
ATOM 3004 C CA . LEU B 1 33 ? -14.125 -5.699 -14.914 1 90.19 33 LEU B CA 1
ATOM 3005 C C . LEU B 1 33 ? -13.031 -4.66 -15.156 1 90.19 33 LEU B C 1
ATOM 3007 O O . LEU B 1 33 ? -11.844 -4.996 -15.203 1 90.19 33 LEU B O 1
ATOM 3011 N N . PRO B 1 34 ? -13.422 -3.367 -15.242 1 91 34 PRO B N 1
ATOM 3012 C CA . PRO B 1 34 ? -12.375 -2.375 -15.461 1 91 34 PRO B CA 1
ATOM 3013 C C . PRO B 1 34 ? -11.383 -2.293 -14.297 1 91 34 PRO B C 1
ATOM 3015 O O . PRO B 1 34 ? -10.188 -2.084 -14.516 1 91 34 PRO B O 1
ATOM 3018 N N . VAL B 1 35 ? -11.906 -2.51 -13.125 1 91.19 35 VAL B N 1
ATOM 3019 C CA . VAL B 1 35 ? -11.039 -2.488 -11.953 1 91.19 35 VAL B CA 1
ATOM 3020 C C . VAL B 1 35 ? -10.094 -3.691 -11.984 1 91.19 35 VAL B C 1
ATOM 3022 O O . VAL B 1 35 ? -8.922 -3.576 -11.633 1 91.19 35 VAL B O 1
ATOM 3025 N N . ALA B 1 36 ? -10.633 -4.82 -12.414 1 92.06 36 ALA B N 1
ATOM 3026 C CA . ALA B 1 36 ? -9.805 -6.02 -12.539 1 92.06 36 ALA B CA 1
ATOM 3027 C C . ALA B 1 36 ? -8.688 -5.809 -13.547 1 92.06 36 ALA B C 1
ATOM 3029 O O . ALA B 1 36 ? -7.539 -6.203 -13.305 1 92.06 36 ALA B O 1
ATOM 3030 N N . LEU B 1 37 ? -9 -5.191 -14.625 1 93.62 37 LEU B N 1
ATOM 3031 C CA . LEU B 1 37 ? -8.008 -4.895 -15.656 1 93.62 37 LEU B CA 1
ATOM 3032 C C . LEU B 1 37 ? -6.934 -3.957 -15.125 1 93.62 37 LEU B C 1
ATOM 3034 O O . LEU B 1 37 ? -5.742 -4.176 -15.352 1 93.62 37 LEU B O 1
ATOM 3038 N N . ALA B 1 38 ? -7.371 -2.904 -14.43 1 94.12 38 ALA B N 1
ATOM 3039 C CA . ALA B 1 38 ? -6.445 -1.907 -13.898 1 94.12 38 ALA B CA 1
ATOM 3040 C C . ALA B 1 38 ? -5.516 -2.521 -12.852 1 94.12 38 ALA B C 1
ATOM 3042 O O . ALA B 1 38 ? -4.312 -2.24 -12.844 1 94.12 38 ALA B O 1
ATOM 3043 N N . LEU B 1 39 ? -6.055 -3.318 -12.008 1 94.38 39 LEU B N 1
ATOM 3044 C CA . LEU B 1 39 ? -5.254 -3.965 -10.977 1 94.38 39 LEU B CA 1
ATOM 3045 C C . LEU B 1 39 ? -4.312 -4.996 -11.586 1 94.38 39 LEU B C 1
ATOM 3047 O O . LEU B 1 39 ? -3.178 -5.156 -11.125 1 94.38 39 LEU B O 1
ATOM 3051 N N . GLY B 1 40 ? -4.785 -5.688 -12.617 1 95.25 40 GLY B N 1
ATOM 3052 C CA . GLY B 1 40 ? -3.91 -6.594 -13.336 1 95.25 40 GLY B CA 1
ATOM 3053 C C . GLY B 1 40 ? -2.742 -5.891 -14 1 95.25 40 GLY B C 1
ATOM 3054 O O . GLY B 1 40 ? -1.607 -6.367 -13.945 1 95.25 40 GLY B O 1
ATOM 3055 N N . ALA B 1 41 ? -3.049 -4.789 -14.594 1 96.12 41 ALA B N 1
ATOM 3056 C CA . ALA B 1 41 ? -2.004 -3.996 -15.234 1 96.12 41 ALA B CA 1
ATOM 3057 C C . ALA B 1 41 ? -0.979 -3.51 -14.211 1 96.12 41 ALA B C 1
ATOM 3059 O O . ALA B 1 41 ? 0.228 -3.582 -14.453 1 96.12 41 ALA B O 1
ATOM 3060 N N . ALA B 1 42 ? -1.491 -3.031 -13.109 1 96.06 42 ALA B N 1
ATOM 3061 C CA . ALA B 1 42 ? -0.6 -2.578 -12.039 1 96.06 42 ALA B CA 1
ATOM 3062 C C . ALA B 1 42 ? 0.265 -3.723 -11.523 1 96.06 42 ALA B C 1
ATOM 3064 O O . ALA B 1 42 ? 1.46 -3.545 -11.281 1 96.06 42 ALA B O 1
ATOM 3065 N N . PHE B 1 43 ? -0.348 -4.848 -11.367 1 96.25 43 PHE B N 1
ATOM 3066 C CA . PHE B 1 43 ? 0.363 -6.031 -10.906 1 96.25 43 PHE B CA 1
ATOM 3067 C C . PHE B 1 43 ? 1.472 -6.41 -11.883 1 96.25 43 PHE B C 1
ATOM 3069 O O . PHE B 1 43 ? 2.605 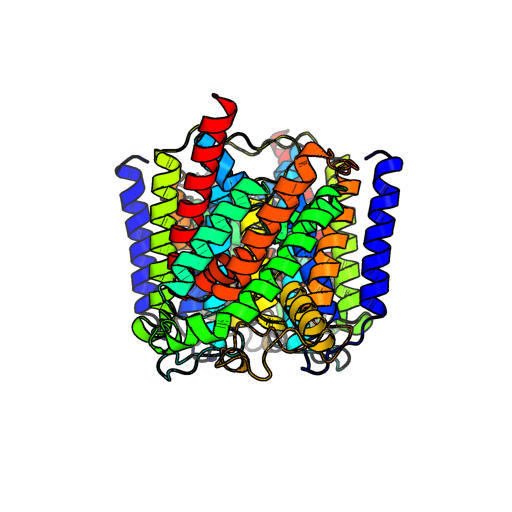-6.664 -11.477 1 96.25 43 PHE B O 1
ATOM 3076 N N . GLY B 1 44 ? 1.151 -6.387 -13.133 1 96.94 44 GLY B N 1
ATOM 3077 C CA . GLY B 1 44 ? 2.129 -6.707 -14.156 1 96.94 44 GLY B CA 1
ATOM 3078 C C . GLY B 1 44 ? 3.293 -5.734 -14.195 1 96.94 44 GLY B C 1
ATOM 3079 O O . GLY B 1 44 ? 4.445 -6.141 -14.359 1 96.94 44 GLY B O 1
ATOM 3080 N N . ILE B 1 45 ? 3.008 -4.484 -14.047 1 96.31 45 ILE B N 1
ATOM 3081 C CA . ILE B 1 45 ? 4.039 -3.453 -14.031 1 96.31 45 ILE B CA 1
ATOM 3082 C C . ILE B 1 45 ? 4.984 -3.682 -12.859 1 96.31 45 ILE B C 1
ATOM 3084 O O . ILE B 1 45 ? 6.207 -3.65 -13.016 1 96.31 45 ILE B O 1
ATOM 3088 N N . VAL B 1 46 ? 4.426 -3.979 -11.711 1 96.62 46 VAL B N 1
ATOM 3089 C CA . VAL B 1 46 ? 5.227 -4.141 -10.5 1 96.62 46 VAL B CA 1
ATOM 3090 C C . VAL B 1 46 ? 6.074 -5.406 -10.609 1 96.62 46 VAL B C 1
ATOM 3092 O O . VAL B 1 46 ? 7.254 -5.402 -10.25 1 96.62 46 VAL B O 1
ATOM 3095 N N . LEU B 1 47 ? 5.43 -6.473 -11.086 1 95.88 47 LEU B N 1
ATOM 3096 C CA . LEU B 1 47 ? 6.191 -7.703 -11.258 1 95.88 47 LEU B CA 1
ATOM 3097 C C . LEU B 1 47 ? 7.383 -7.488 -12.18 1 95.88 47 LEU B C 1
ATOM 3099 O O . LEU B 1 47 ? 8.5 -7.918 -11.883 1 95.88 47 LEU B O 1
ATOM 3103 N N . GLN B 1 48 ? 7.141 -6.805 -13.273 1 94.62 48 GLN B N 1
ATOM 3104 C CA . GLN B 1 48 ? 8.18 -6.582 -14.273 1 94.62 48 GLN B CA 1
ATOM 3105 C C . GLN B 1 48 ? 9.273 -5.66 -13.742 1 94.62 48 GLN B C 1
ATOM 3107 O O . GLN B 1 48 ? 10.461 -5.941 -13.898 1 94.62 48 GLN B O 1
ATOM 3112 N N . ARG B 1 49 ? 8.891 -4.648 -13.047 1 94.06 49 ARG B N 1
ATOM 3113 C CA . ARG B 1 49 ? 9.852 -3.637 -12.609 1 94.06 49 ARG B CA 1
ATOM 3114 C C . ARG B 1 49 ? 10.656 -4.121 -11.414 1 94.06 49 ARG B C 1
ATOM 3116 O O . ARG B 1 49 ? 11.773 -3.668 -11.18 1 94.06 49 ARG B O 1
ATOM 3123 N N . SER B 1 50 ? 10.172 -5.031 -10.672 1 93.19 50 SER B N 1
ATOM 3124 C CA . SER B 1 50 ? 10.867 -5.508 -9.477 1 93.19 50 SER B CA 1
ATOM 3125 C C . SER B 1 50 ? 11.445 -6.902 -9.695 1 93.19 50 SER B C 1
ATOM 3127 O O . SER B 1 50 ? 12.07 -7.465 -8.797 1 93.19 50 SER B O 1
ATOM 3129 N N . ARG B 1 51 ? 11.219 -7.48 -10.828 1 91 51 ARG B N 1
ATOM 3130 C CA . ARG B 1 51 ? 11.625 -8.852 -11.109 1 91 51 ARG B CA 1
ATOM 3131 C C . ARG B 1 51 ? 11.117 -9.805 -10.023 1 91 51 ARG B C 1
ATOM 3133 O O . ARG B 1 51 ? 11.891 -10.547 -9.43 1 91 51 ARG B O 1
ATOM 3140 N N . PHE B 1 52 ? 9.805 -9.602 -9.75 1 92.69 52 PHE B N 1
ATOM 3141 C CA . PHE B 1 52 ? 9.172 -10.414 -8.719 1 92.69 52 PHE B CA 1
ATOM 3142 C C . PHE B 1 52 ? 8.812 -11.797 -9.258 1 92.69 52 PHE B C 1
ATOM 3144 O O . PHE B 1 52 ? 7.809 -11.945 -9.953 1 92.69 52 PHE B O 1
ATOM 3151 N N . CYS B 1 53 ? 9.562 -12.742 -9.023 1 93.31 53 CYS B N 1
ATOM 3152 C CA . CYS B 1 53 ? 9.461 -14.133 -9.453 1 93.31 53 CYS B CA 1
ATOM 3153 C C . CYS B 1 53 ? 9.883 -15.078 -8.328 1 93.31 53 CYS B C 1
ATOM 3155 O O . CYS B 1 53 ? 11.016 -15.008 -7.852 1 93.31 53 CYS B O 1
ATOM 3157 N N . PHE B 1 54 ? 8.977 -15.953 -7.961 1 95 54 PHE B N 1
ATOM 3158 C CA . PHE B 1 54 ? 9.219 -16.812 -6.805 1 95 54 PHE B CA 1
ATOM 3159 C C . PHE B 1 54 ? 10.422 -17.719 -7.043 1 95 54 PHE B C 1
ATOM 3161 O O . PHE B 1 54 ? 11.227 -17.922 -6.137 1 95 54 PHE B O 1
ATOM 3168 N N . TRP B 1 55 ? 10.531 -18.188 -8.242 1 95.06 55 TRP B N 1
ATOM 3169 C CA . TRP B 1 55 ? 11.695 -19.016 -8.539 1 95.06 55 TRP B CA 1
ATOM 3170 C C . TRP B 1 55 ? 12.977 -18.203 -8.523 1 95.06 55 TRP B C 1
ATOM 3172 O O . TRP B 1 55 ? 13.961 -18.594 -7.887 1 95.06 55 TRP B O 1
ATOM 3182 N N . CYS B 1 56 ? 12.969 -17.062 -9.219 1 93.38 56 CYS B N 1
ATOM 3183 C CA . CYS B 1 56 ? 14.164 -16.25 -9.312 1 93.38 56 CYS B CA 1
ATOM 3184 C C . CYS B 1 56 ? 14.648 -15.828 -7.926 1 93.38 56 CYS B C 1
ATOM 3186 O O . CYS B 1 56 ? 15.844 -15.844 -7.645 1 93.38 56 CYS B O 1
ATOM 3188 N N . ASN B 1 57 ? 13.75 -15.477 -7.137 1 93.31 57 ASN B N 1
ATOM 3189 C CA . ASN B 1 57 ? 14.094 -15.047 -5.785 1 93.31 57 ASN B CA 1
ATOM 3190 C C . ASN B 1 57 ? 14.641 -16.203 -4.949 1 93.31 57 ASN B C 1
ATOM 3192 O O . ASN B 1 57 ? 15.602 -16.016 -4.195 1 93.31 57 ASN B O 1
ATOM 3196 N N . ALA B 1 58 ? 14.008 -17.375 -5.086 1 95.06 58 ALA B N 1
ATOM 3197 C CA . ALA B 1 58 ? 14.5 -18.562 -4.375 1 95.06 58 ALA B CA 1
ATOM 3198 C C . ALA B 1 58 ? 15.875 -18.969 -4.891 1 95.06 58 ALA B C 1
ATOM 3200 O O . ALA B 1 58 ? 16.766 -19.297 -4.105 1 95.06 58 ALA B O 1
ATOM 3201 N N . ALA B 1 59 ? 16.016 -18.953 -6.172 1 94.5 59 ALA B N 1
ATOM 3202 C CA . ALA B 1 59 ? 17.281 -19.344 -6.797 1 94.5 59 ALA B CA 1
ATOM 3203 C C . ALA B 1 59 ? 18.422 -18.438 -6.359 1 94.5 59 ALA B C 1
ATOM 3205 O O . ALA B 1 59 ? 19.547 -18.906 -6.156 1 94.5 59 ALA B O 1
ATOM 3206 N N . ASP B 1 60 ? 18.125 -17.141 -6.277 1 92.75 60 ASP B N 1
ATOM 3207 C CA . ASP B 1 60 ? 19.141 -16.188 -5.809 1 92.75 60 ASP B CA 1
ATOM 3208 C C . ASP B 1 60 ? 19.609 -16.547 -4.395 1 92.75 60 ASP B C 1
ATOM 3210 O O . ASP B 1 60 ? 20.781 -16.375 -4.062 1 92.75 60 ASP B O 1
ATOM 3214 N N . TRP B 1 61 ? 18.656 -16.953 -3.643 1 93.44 61 TRP B N 1
ATOM 3215 C CA . TRP B 1 61 ? 19 -17.375 -2.287 1 93.44 61 TRP B CA 1
ATOM 3216 C C . TRP B 1 61 ? 19.812 -18.656 -2.301 1 93.44 61 TRP B C 1
ATOM 3218 O O . TRP B 1 61 ? 20.812 -18.781 -1.588 1 93.44 61 TRP B O 1
ATOM 3228 N N . PHE B 1 62 ? 19.422 -19.656 -3.146 1 94.06 62 PHE B N 1
ATOM 3229 C CA . PHE B 1 62 ? 20.109 -20.938 -3.213 1 94.06 62 PHE B CA 1
ATOM 3230 C C . PHE B 1 62 ? 21.516 -20.766 -3.742 1 94.06 62 PHE B C 1
ATOM 3232 O O . PHE B 1 62 ? 22.453 -21.406 -3.238 1 94.06 62 PHE B O 1
ATOM 3239 N N . ARG B 1 63 ? 21.656 -19.938 -4.668 1 91 63 ARG B N 1
ATOM 3240 C CA . ARG B 1 63 ? 22.922 -19.797 -5.363 1 91 63 ARG B CA 1
ATOM 3241 C C . ARG B 1 63 ? 23.875 -18.891 -4.602 1 91 63 ARG B C 1
ATOM 3243 O O . ARG B 1 63 ? 25.047 -19.219 -4.391 1 91 63 ARG B O 1
ATOM 3250 N N . ASP B 1 64 ? 23.391 -17.672 -4.238 1 91.81 64 ASP B N 1
ATOM 3251 C CA . ASP B 1 64 ? 24.281 -16.625 -3.746 1 91.81 64 ASP B CA 1
ATOM 3252 C C . ASP B 1 64 ? 23.906 -16.203 -2.324 1 91.81 64 ASP B C 1
ATOM 3254 O O . ASP B 1 64 ? 24.484 -15.273 -1.773 1 91.81 64 ASP B O 1
ATOM 3258 N N . ARG B 1 65 ? 22.938 -16.859 -1.762 1 93.81 65 ARG B N 1
ATOM 3259 C CA . ARG B 1 65 ? 22.438 -16.469 -0.444 1 93.81 65 ARG B CA 1
ATOM 3260 C C . ARG B 1 65 ? 22.016 -15.008 -0.421 1 93.81 65 ARG B C 1
ATOM 3262 O O . ARG B 1 65 ? 22.234 -14.312 0.571 1 93.81 65 ARG B O 1
ATOM 3269 N N . ASN B 1 66 ? 21.625 -14.617 -1.553 1 93.19 66 ASN B N 1
ATOM 3270 C CA . ASN B 1 66 ? 21.062 -13.273 -1.633 1 93.19 66 ASN B CA 1
ATOM 3271 C C . ASN B 1 66 ? 19.625 -13.242 -1.116 1 93.19 66 ASN B C 1
ATOM 3273 O O . ASN B 1 66 ? 18.719 -13.773 -1.759 1 93.19 66 ASN B O 1
ATOM 3277 N N . PRO B 1 67 ? 19.344 -12.594 -0.025 1 94 67 PRO B N 1
ATOM 3278 C CA . PRO B 1 67 ? 18 -12.664 0.576 1 94 67 PRO B CA 1
ATOM 3279 C C . PRO B 1 67 ? 17.062 -11.602 0.038 1 94 67 PRO B C 1
ATOM 3281 O O . PRO B 1 67 ? 15.883 -11.555 0.425 1 94 67 PRO B O 1
ATOM 3284 N N . SER B 1 68 ? 17.484 -10.711 -0.867 1 92.12 68 SER B N 1
ATOM 3285 C CA . SER B 1 68 ? 16.719 -9.547 -1.292 1 92.12 68 SER B CA 1
ATOM 3286 C C . SER B 1 68 ? 15.352 -9.945 -1.831 1 92.12 68 SER B C 1
ATOM 3288 O O . SER B 1 68 ? 14.336 -9.336 -1.483 1 92.12 68 SER B O 1
ATOM 3290 N N . GLY B 1 69 ? 15.336 -10.984 -2.641 1 93.44 69 GLY B N 1
ATOM 3291 C CA . GLY B 1 69 ? 14.086 -11.422 -3.225 1 93.44 69 GLY B CA 1
ATOM 3292 C C . GLY B 1 69 ? 13.133 -12.023 -2.209 1 93.44 69 GLY B C 1
ATOM 3293 O O . GLY B 1 69 ? 11.93 -11.773 -2.252 1 93.44 69 GLY B O 1
ATOM 3294 N N . LEU B 1 70 ? 13.641 -12.797 -1.326 1 95.5 70 LEU B N 1
ATOM 3295 C CA . LEU B 1 70 ? 12.812 -13.414 -0.292 1 95.5 70 LEU B CA 1
ATOM 3296 C C . LEU B 1 70 ? 12.266 -12.359 0.668 1 95.5 70 LEU B C 1
ATOM 3298 O O . LEU B 1 70 ? 11.133 -12.469 1.137 1 95.5 70 LEU B O 1
ATOM 3302 N N . ILE B 1 71 ? 13.086 -11.383 0.93 1 95.06 71 ILE B N 1
ATOM 3303 C CA . ILE B 1 71 ? 12.648 -10.289 1.785 1 95.06 71 ILE B CA 1
ATOM 3304 C C . ILE B 1 71 ? 11.531 -9.508 1.093 1 95.06 71 ILE B C 1
ATOM 3306 O O . ILE B 1 71 ? 10.586 -9.055 1.744 1 95.06 71 ILE B O 1
ATOM 3310 N N . ALA B 1 72 ? 11.617 -9.383 -0.206 1 95.38 72 ALA B N 1
ATOM 3311 C CA . ALA B 1 72 ? 10.555 -8.742 -0.973 1 95.38 72 ALA B CA 1
ATOM 3312 C C . ALA B 1 72 ? 9.234 -9.492 -0.813 1 95.38 72 ALA B C 1
ATOM 3314 O O . ALA B 1 72 ? 8.172 -8.883 -0.672 1 95.38 72 ALA B O 1
ATOM 3315 N N . ILE B 1 73 ? 9.281 -10.781 -0.801 1 97.06 73 ILE B N 1
ATOM 3316 C CA . ILE B 1 73 ? 8.094 -11.617 -0.636 1 97.06 73 ILE B CA 1
ATOM 3317 C C . ILE B 1 73 ? 7.52 -11.422 0.766 1 97.06 73 ILE B C 1
ATOM 3319 O O . ILE B 1 73 ? 6.305 -11.281 0.932 1 97.06 73 ILE B O 1
ATOM 3323 N N . LEU B 1 74 ? 8.43 -11.398 1.752 1 97.75 74 LEU B N 1
ATOM 3324 C CA . LEU B 1 74 ? 7.988 -11.172 3.125 1 97.75 74 LEU B CA 1
ATOM 3325 C C . LEU B 1 74 ? 7.324 -9.805 3.264 1 97.75 74 LEU B C 1
ATOM 3327 O O . LEU B 1 74 ? 6.332 -9.664 3.982 1 97.75 74 LEU B O 1
ATOM 3331 N N . ALA B 1 75 ? 7.879 -8.82 2.568 1 96.75 75 ALA B N 1
ATOM 3332 C CA . ALA B 1 75 ? 7.293 -7.484 2.596 1 96.75 75 ALA B CA 1
ATOM 3333 C C . ALA B 1 75 ? 5.891 -7.488 1.989 1 96.75 75 ALA B C 1
ATOM 3335 O O . ALA B 1 75 ? 4.984 -6.82 2.498 1 96.75 75 ALA B O 1
ATOM 3336 N N . ALA B 1 76 ? 5.727 -8.195 0.925 1 97.81 76 ALA B N 1
ATOM 3337 C CA . ALA B 1 76 ? 4.41 -8.336 0.304 1 97.81 76 ALA B CA 1
ATOM 3338 C C . ALA B 1 76 ? 3.412 -8.977 1.267 1 97.81 76 ALA B C 1
ATOM 3340 O O . ALA B 1 76 ? 2.281 -8.5 1.402 1 97.81 76 ALA B O 1
ATOM 3341 N N . LEU B 1 77 ? 3.861 -10.016 1.922 1 98 77 LEU B N 1
ATOM 3342 C CA . LEU B 1 77 ? 3.006 -10.742 2.854 1 98 77 LEU B CA 1
ATOM 3343 C C . LEU B 1 77 ? 2.613 -9.859 4.035 1 98 77 LEU B C 1
ATOM 3345 O O . LEU B 1 77 ? 1.452 -9.852 4.449 1 98 77 LEU B O 1
ATOM 3349 N N . ALA B 1 78 ? 3.566 -9.117 4.543 1 97.38 78 ALA B N 1
ATOM 3350 C CA . ALA B 1 78 ? 3.303 -8.242 5.684 1 97.38 78 ALA B CA 1
ATOM 3351 C C . ALA B 1 78 ? 2.305 -7.152 5.32 1 97.38 78 ALA B C 1
ATOM 3353 O O . ALA B 1 78 ? 1.328 -6.93 6.043 1 97.38 78 ALA B O 1
ATOM 3354 N N . ALA B 1 79 ? 2.576 -6.504 4.211 1 96.75 79 ALA B N 1
ATOM 3355 C CA . ALA B 1 79 ? 1.688 -5.434 3.766 1 96.75 79 ALA B CA 1
ATOM 3356 C C . ALA B 1 79 ? 0.287 -5.969 3.475 1 96.75 79 ALA B C 1
ATOM 3358 O O . ALA B 1 79 ? -0.71 -5.363 3.875 1 96.75 79 ALA B O 1
ATOM 3359 N N . GLY B 1 80 ? 0.242 -7.074 2.82 1 96.75 80 GLY B N 1
ATOM 3360 C CA . GLY B 1 80 ? -1.049 -7.664 2.508 1 96.75 80 GLY B CA 1
ATOM 3361 C C . GLY B 1 80 ? -1.801 -8.141 3.736 1 96.75 80 GLY B C 1
ATOM 3362 O O . GLY B 1 80 ? -3.025 -8.023 3.805 1 96.75 80 GLY B O 1
ATOM 3363 N N . ALA B 1 81 ? -1.064 -8.711 4.672 1 96.38 81 ALA B N 1
ATOM 3364 C CA . ALA B 1 81 ? -1.69 -9.188 5.902 1 96.38 81 ALA B CA 1
ATOM 3365 C C . ALA B 1 81 ? -2.32 -8.039 6.68 1 96.38 81 ALA B C 1
ATOM 3367 O O . ALA B 1 81 ? -3.43 -8.164 7.199 1 96.38 81 ALA B O 1
ATOM 3368 N N . VAL B 1 82 ? -1.632 -6.949 6.723 1 94.81 82 VAL B N 1
ATOM 3369 C CA . VAL B 1 82 ? -2.15 -5.773 7.41 1 94.81 82 VAL B CA 1
ATOM 3370 C C . VAL B 1 82 ? -3.387 -5.25 6.68 1 94.81 82 VAL B C 1
ATOM 3372 O O . VAL B 1 82 ? -4.391 -4.914 7.309 1 94.81 82 VAL B O 1
ATOM 3375 N N . GLY B 1 83 ? -3.264 -5.141 5.402 1 94 83 GLY B N 1
ATOM 3376 C CA . GLY B 1 83 ? -4.406 -4.707 4.613 1 94 83 GLY B CA 1
ATOM 3377 C C . GLY B 1 83 ? -5.633 -5.574 4.82 1 94 83 GLY B C 1
ATOM 3378 O O . GLY B 1 83 ? -6.742 -5.062 5 1 94 83 GLY B O 1
ATOM 3379 N N . HIS B 1 84 ? -5.414 -6.855 4.789 1 91.38 84 HIS B N 1
ATOM 3380 C CA . HIS B 1 84 ? -6.531 -7.777 4.973 1 91.38 84 HIS B CA 1
ATOM 3381 C C . HIS B 1 84 ? -7.113 -7.66 6.379 1 91.38 84 HIS B C 1
ATOM 3383 O O . HIS B 1 84 ? -8.328 -7.781 6.562 1 91.38 84 HIS B O 1
ATOM 3389 N N . TRP B 1 85 ? -6.25 -7.508 7.348 1 91.31 85 TRP B N 1
ATOM 3390 C CA . TRP B 1 85 ? -6.703 -7.336 8.727 1 91.31 85 TRP B CA 1
ATOM 3391 C C . TRP B 1 85 ? -7.621 -6.129 8.852 1 91.31 85 TRP B C 1
ATOM 3393 O O . TRP B 1 85 ? -8.68 -6.207 9.484 1 91.31 85 TRP B O 1
ATOM 3403 N N . VAL B 1 86 ? -7.301 -5.059 8.227 1 89.5 86 VAL B N 1
ATOM 3404 C CA . VAL B 1 86 ? -8.07 -3.826 8.312 1 89.5 86 VAL B CA 1
ATOM 3405 C C . VAL B 1 86 ? -9.422 -4.008 7.617 1 89.5 86 VAL B C 1
ATOM 3407 O O . VAL B 1 86 ? -10.453 -3.57 8.125 1 89.5 86 VAL B O 1
ATOM 3410 N N . ILE B 1 87 ? -9.438 -4.672 6.516 1 85.19 87 ILE B N 1
ATOM 3411 C CA . ILE B 1 87 ? -10.656 -4.871 5.746 1 85.19 87 ILE B CA 1
ATOM 3412 C C . ILE B 1 87 ? -11.555 -5.887 6.457 1 85.19 87 ILE B C 1
ATOM 3414 O O . ILE B 1 87 ? -12.758 -5.668 6.594 1 85.19 87 ILE B O 1
ATOM 3418 N N . ALA B 1 88 ? -10.945 -6.961 6.914 1 82.06 88 ALA B N 1
ATOM 3419 C CA . ALA B 1 88 ? -11.711 -8.023 7.566 1 82.06 88 ALA B CA 1
ATOM 3420 C C . ALA B 1 88 ? -12.383 -7.52 8.836 1 82.06 88 ALA B C 1
ATOM 3422 O O . ALA B 1 88 ? -13.492 -7.938 9.172 1 82.06 88 ALA B O 1
ATOM 3423 N N . GLY B 1 89 ? -11.719 -6.605 9.523 1 75.94 89 GLY B N 1
ATOM 3424 C CA . GLY B 1 89 ? -12.305 -6.047 10.734 1 75.94 89 GLY B CA 1
ATOM 3425 C C . GLY B 1 89 ? -13.586 -5.281 10.477 1 75.94 89 GLY B C 1
ATOM 3426 O O . GLY B 1 89 ? -14.43 -5.156 11.367 1 75.94 89 GLY B O 1
ATOM 3427 N N . ALA B 1 90 ? -13.672 -4.777 9.266 1 72.94 90 ALA B N 1
ATOM 3428 C CA . ALA B 1 90 ? -14.875 -4.027 8.914 1 72.94 90 ALA B CA 1
ATOM 3429 C C . ALA B 1 90 ? -15.977 -4.961 8.414 1 72.94 90 ALA B C 1
ATOM 3431 O O . ALA B 1 90 ? -17.156 -4.754 8.711 1 72.94 90 ALA B O 1
ATOM 3432 N N . TRP B 1 91 ? -15.633 -5.938 7.699 1 64.69 91 TRP B N 1
ATOM 3433 C CA . TRP B 1 91 ? -16.609 -6.762 6.992 1 64.69 91 TRP B CA 1
ATOM 3434 C C . TRP B 1 91 ? -17.016 -7.973 7.828 1 64.69 91 TRP B C 1
ATOM 3436 O O . TRP B 1 91 ? -18.156 -8.43 7.758 1 64.69 91 TRP B O 1
ATOM 3446 N N . LEU B 1 92 ? -16.078 -8.641 8.5 1 60.94 92 LEU B N 1
ATOM 3447 C CA . LEU B 1 92 ? -16.344 -9.891 9.203 1 60.94 92 LEU B CA 1
ATOM 3448 C C . LEU B 1 92 ? -15.93 -9.797 10.672 1 60.94 92 LEU B C 1
ATOM 3450 O O . LEU B 1 92 ? -14.961 -10.438 11.086 1 60.94 92 LEU B O 1
ATOM 3454 N N . PRO B 1 93 ? -16.594 -9 11.391 1 52.12 93 PRO B N 1
ATOM 3455 C CA . PRO B 1 93 ? -16.062 -8.742 12.734 1 52.12 93 PRO B CA 1
ATOM 3456 C C . PRO B 1 93 ? -16.062 -9.984 13.617 1 52.12 93 PRO B C 1
ATOM 3458 O O . PRO B 1 93 ? -15.242 -10.094 14.531 1 52.12 93 PRO B O 1
ATOM 3461 N N . ASP B 1 94 ? -16.891 -10.914 13.273 1 51.62 94 ASP B N 1
ATOM 3462 C CA . ASP B 1 94 ? -16.906 -12.078 14.156 1 51.62 94 ASP B CA 1
ATOM 3463 C C . ASP B 1 94 ? -16.438 -13.336 13.414 1 51.62 94 ASP B C 1
ATOM 3465 O O . ASP B 1 94 ? -17.234 -13.992 12.734 1 51.62 94 ASP B O 1
ATOM 3469 N N . PRO B 1 95 ? -15.133 -13.539 13.445 1 52.5 95 PRO B N 1
ATOM 3470 C CA . PRO B 1 95 ? -14.578 -14.688 12.719 1 52.5 95 PRO B CA 1
ATOM 3471 C C . PRO B 1 95 ? -15 -16.031 13.32 1 52.5 95 PRO B C 1
ATOM 3473 O O . PRO B 1 95 ? -14.789 -17.078 12.703 1 52.5 95 PRO B O 1
ATOM 3476 N N . SER B 1 96 ? -15.531 -16.031 14.586 1 45.22 96 SER B N 1
ATOM 3477 C CA . SER B 1 96 ? -15.836 -17.297 15.258 1 45.22 96 SER B CA 1
ATOM 3478 C C . SER B 1 96 ? -17.031 -18 14.609 1 45.22 96 SER B C 1
ATOM 3480 O O . SER B 1 96 ? -17.297 -19.156 14.906 1 45.22 96 SER B O 1
ATOM 3482 N N . THR B 1 97 ? -17.734 -17.234 13.883 1 42 97 THR B N 1
ATOM 3483 C CA . THR B 1 97 ? -18.953 -17.891 13.43 1 42 97 THR B CA 1
ATOM 3484 C C . THR B 1 97 ? -18.641 -18.938 12.367 1 42 97 THR B C 1
ATOM 3486 O O . THR B 1 97 ? -19.516 -19.688 11.953 1 42 97 THR B O 1
ATOM 3489 N N . GLY B 1 98 ? -17.438 -19.266 12.188 1 45.06 98 GLY B N 1
ATOM 3490 C CA . GLY B 1 98 ? -17.078 -20.281 11.211 1 45.06 98 GLY B CA 1
ATOM 3491 C C . GLY B 1 98 ? -17.234 -19.812 9.781 1 45.06 98 GLY B C 1
ATOM 3492 O O . GLY B 1 98 ? -16.938 -20.562 8.844 1 45.06 98 GLY B O 1
ATOM 3493 N N . ARG B 1 99 ? -17.906 -18.562 9.664 1 42.28 99 ARG B N 1
ATOM 3494 C CA . ARG B 1 99 ? -18.172 -18.094 8.305 1 42.28 99 ARG B CA 1
ATOM 3495 C C . ARG B 1 99 ? -16.891 -17.562 7.656 1 42.28 99 ARG B C 1
ATOM 3497 O O . ARG B 1 99 ? -16.25 -16.656 8.195 1 42.28 99 ARG B O 1
ATOM 3504 N N . LEU B 1 100 ? -16.406 -18.375 6.695 1 44.34 100 LEU B N 1
ATOM 3505 C CA . LEU B 1 100 ? -15.234 -17.969 5.938 1 44.34 100 LEU B CA 1
ATOM 3506 C C . LEU B 1 100 ? -15.547 -16.75 5.066 1 44.34 100 LEU B C 1
ATOM 3508 O O . LEU B 1 100 ? -16.672 -16.609 4.574 1 44.34 100 LEU B O 1
ATOM 3512 N N . PRO B 1 101 ? -14.695 -15.641 5.145 1 49.53 101 PRO B N 1
ATOM 3513 C CA . PRO B 1 101 ? -14.961 -14.523 4.234 1 49.53 101 PRO B CA 1
ATOM 3514 C C . PRO B 1 101 ? -15.219 -14.984 2.801 1 49.53 101 PRO B C 1
ATOM 3516 O O . PRO B 1 101 ? -14.586 -15.938 2.33 1 49.53 101 PRO B O 1
ATOM 3519 N N . PRO B 1 102 ? -16.328 -14.484 2.221 1 46.78 102 PRO B N 1
ATOM 3520 C CA . PRO B 1 102 ? -16.578 -14.82 0.817 1 46.78 102 PRO B CA 1
ATOM 3521 C C . PRO B 1 102 ? -15.391 -14.5 -0.085 1 46.78 102 PRO B C 1
ATOM 3523 O O . PRO B 1 102 ? -14.703 -13.492 0.12 1 46.78 102 PRO B O 1
ATOM 3526 N N . ASP B 1 103 ? -14.75 -15.523 -0.776 1 55.59 103 ASP B N 1
ATOM 3527 C CA . ASP B 1 103 ? -13.812 -15.398 -1.887 1 55.59 103 ASP B CA 1
ATOM 3528 C C . ASP B 1 103 ? -12.367 -15.414 -1.392 1 55.59 103 ASP B C 1
ATOM 3530 O O . ASP B 1 103 ? -11.453 -15.016 -2.115 1 55.59 103 ASP B O 1
ATOM 3534 N N . ALA B 1 104 ? -12.297 -15.797 0 1 55.06 104 ALA B N 1
ATOM 3535 C CA . ALA B 1 104 ? -10.922 -15.891 0.494 1 55.06 104 ALA B CA 1
ATOM 3536 C C . ALA B 1 104 ? -10.266 -17.203 0.058 1 55.06 104 ALA B C 1
ATOM 3538 O O . ALA B 1 104 ? -10.945 -18.219 -0.082 1 55.06 104 ALA B O 1
ATOM 3539 N N . HIS B 1 105 ? -9.047 -17.094 -0.219 1 65.44 105 HIS B N 1
ATOM 3540 C CA . HIS B 1 105 ? -8.289 -18.281 -0.601 1 65.44 105 HIS B CA 1
ATOM 3541 C C . HIS B 1 105 ? -7.871 -19.094 0.625 1 65.44 105 HIS B C 1
ATOM 3543 O O . HIS B 1 105 ? -6.824 -18.828 1.22 1 65.44 105 HIS B O 1
ATOM 3549 N N . ILE B 1 106 ? -8.773 -19.953 1.079 1 66.62 106 ILE B N 1
ATOM 3550 C CA . ILE B 1 106 ? -8.508 -20.844 2.211 1 66.62 106 ILE B CA 1
ATOM 3551 C C . ILE B 1 106 ? -8.695 -22.297 1.782 1 66.62 106 ILE B C 1
ATOM 3553 O O . ILE B 1 106 ? -9.805 -22.719 1.475 1 66.62 106 ILE B O 1
ATOM 3557 N N . GLY B 1 107 ? -7.547 -22.953 1.635 1 71.38 107 GLY B N 1
ATOM 3558 C CA . GLY B 1 107 ? -7.602 -24.328 1.163 1 71.38 107 GLY B CA 1
ATOM 3559 C C . GLY B 1 107 ? -7.367 -25.344 2.264 1 71.38 107 GLY B C 1
ATOM 3560 O O . GLY B 1 107 ? -6.898 -25 3.348 1 71.38 107 GLY B O 1
ATOM 3561 N N . PRO B 1 108 ? -7.762 -26.547 2.012 1 79.69 108 PRO B N 1
ATOM 3562 C CA . PRO B 1 108 ? -7.527 -27.625 2.963 1 79.69 108 PRO B CA 1
ATOM 3563 C C . PRO B 1 108 ? -6.051 -27.984 3.105 1 79.69 108 PRO B C 1
ATOM 3565 O O . PRO B 1 108 ? -5.305 -27.938 2.123 1 79.69 108 PRO B O 1
ATOM 3568 N N . VAL B 1 109 ? -5.684 -28.297 4.316 1 89.19 109 VAL B N 1
ATOM 3569 C CA . VAL B 1 109 ? -4.32 -28.75 4.574 1 89.19 109 VAL B CA 1
ATOM 3570 C C . VAL B 1 109 ? -4.25 -30.266 4.445 1 89.19 109 VAL B C 1
ATOM 3572 O O . VAL B 1 109 ? -4.703 -31 5.328 1 89.19 109 VAL B O 1
ATOM 3575 N N . SER B 1 110 ? -3.744 -30.75 3.383 1 92.44 110 SER B N 1
ATOM 3576 C CA . SER B 1 110 ? -3.697 -32.156 3.07 1 92.44 110 SER B CA 1
ATOM 3577 C C . SER B 1 110 ? -2.346 -32.562 2.486 1 92.44 110 SER B C 1
ATOM 3579 O O . SER B 1 110 ? -1.504 -31.703 2.219 1 92.44 110 SER B O 1
ATOM 3581 N N . LEU B 1 111 ? -2.146 -33.812 2.432 1 94.5 111 LEU B N 1
ATOM 3582 C CA . LEU B 1 111 ? -0.954 -34.312 1.752 1 94.5 111 LEU B CA 1
ATOM 3583 C C . LEU B 1 111 ? -0.973 -33.938 0.274 1 94.5 111 LEU B C 1
ATOM 3585 O O . LEU B 1 111 ? 0.079 -33.688 -0.323 1 94.5 111 LEU B O 1
ATOM 3589 N N . THR B 1 112 ? -2.191 -33.844 -0.24 1 94.62 112 THR B N 1
ATOM 3590 C CA . THR B 1 112 ? -2.359 -33.438 -1.626 1 94.62 112 THR B CA 1
ATOM 3591 C C . THR B 1 112 ? -1.855 -32 -1.821 1 94.62 112 THR B C 1
ATOM 3593 O O . THR B 1 112 ? -1.208 -31.703 -2.826 1 94.62 112 THR B O 1
ATOM 3596 N N . LEU B 1 113 ? -2.146 -31.141 -0.871 1 94.56 113 LEU B N 1
ATOM 3597 C CA . LEU B 1 113 ? -1.649 -29.766 -0.91 1 94.56 113 LEU B CA 1
ATOM 3598 C C . LEU B 1 113 ? -0.124 -29.75 -0.9 1 94.56 113 LEU B C 1
ATOM 3600 O O . LEU B 1 113 ? 0.494 -29.062 -1.717 1 94.56 113 LEU B O 1
ATOM 3604 N N . ALA B 1 114 ? 0.448 -30.516 0 1 97.06 114 ALA B N 1
ATOM 3605 C CA . ALA B 1 114 ? 1.902 -30.547 0.134 1 97.06 114 ALA B CA 1
ATOM 3606 C C . ALA B 1 114 ? 2.557 -31.141 -1.114 1 97.06 114 ALA B C 1
ATOM 3608 O O . ALA B 1 114 ? 3.566 -30.609 -1.595 1 97.06 114 ALA B O 1
ATOM 3609 N N . ALA B 1 115 ? 1.964 -32.188 -1.605 1 97.06 115 ALA B N 1
ATOM 3610 C CA . ALA B 1 115 ? 2.494 -32.844 -2.805 1 97.06 115 ALA B CA 1
ATOM 3611 C C . ALA B 1 115 ? 2.379 -31.922 -4.02 1 97.06 115 ALA B C 1
ATOM 3613 O O . ALA B 1 115 ? 3.314 -31.812 -4.812 1 97.06 115 ALA B O 1
ATOM 3614 N N . GLY B 1 116 ? 1.171 -31.328 -4.156 1 96.94 116 GLY B N 1
ATOM 3615 C CA . GLY B 1 116 ? 0.987 -30.375 -5.238 1 96.94 116 GLY B CA 1
ATOM 3616 C C . GLY B 1 116 ? 1.952 -29.203 -5.172 1 96.94 116 GLY B C 1
ATOM 3617 O O . GLY B 1 116 ? 2.525 -28.812 -6.188 1 96.94 116 GLY B O 1
ATOM 3618 N N . ALA B 1 117 ? 2.137 -28.688 -3.98 1 97.69 117 ALA B N 1
ATOM 3619 C CA . ALA B 1 117 ? 3.051 -27.562 -3.773 1 97.69 117 ALA B CA 1
ATOM 3620 C C . ALA B 1 117 ? 4.488 -27.969 -4.086 1 97.69 117 ALA B C 1
ATOM 3622 O O . ALA B 1 117 ? 5.242 -27.188 -4.68 1 97.69 117 ALA B O 1
ATOM 3623 N N . PHE B 1 118 ? 4.852 -29.125 -3.654 1 98.31 118 PHE B N 1
ATOM 3624 C CA . PHE B 1 118 ? 6.188 -29.641 -3.916 1 98.31 118 PHE B CA 1
ATOM 3625 C C . PHE B 1 118 ? 6.438 -29.766 -5.414 1 98.31 118 PHE B C 1
ATOM 3627 O O . PHE B 1 118 ? 7.484 -29.328 -5.91 1 98.31 118 PHE B O 1
ATOM 3634 N N . VAL B 1 119 ? 5.492 -30.328 -6.133 1 98.31 119 VAL B N 1
ATOM 3635 C CA . VAL B 1 119 ? 5.609 -30.5 -7.578 1 98.31 119 VAL B CA 1
ATOM 3636 C C . VAL B 1 119 ? 5.629 -29.141 -8.266 1 98.31 119 VAL B C 1
ATOM 3638 O O . VAL B 1 119 ? 6.352 -28.938 -9.242 1 98.31 119 VAL B O 1
ATOM 3641 N N . PHE B 1 120 ? 4.809 -28.25 -7.773 1 97.75 120 PHE B N 1
ATOM 3642 C CA . PHE B 1 120 ? 4.824 -26.891 -8.289 1 97.75 120 PHE B CA 1
ATOM 3643 C C . PHE B 1 120 ? 6.219 -26.281 -8.172 1 97.75 120 PHE B C 1
ATOM 3645 O O . PHE B 1 120 ? 6.719 -25.672 -9.117 1 97.75 120 PHE B O 1
ATOM 3652 N N . GLY B 1 121 ? 6.852 -26.453 -6.969 1 98.06 121 GLY B N 1
ATOM 3653 C CA . GLY B 1 121 ? 8.203 -25.953 -6.754 1 98.06 121 GLY B CA 1
ATOM 3654 C C . GLY B 1 121 ? 9.219 -26.578 -7.688 1 98.06 121 GLY B C 1
ATOM 3655 O O . GLY B 1 121 ? 10.109 -25.891 -8.195 1 98.06 121 GLY B O 1
ATOM 3656 N N . LEU B 1 122 ? 9.07 -27.906 -7.895 1 97.62 122 LEU B N 1
ATOM 3657 C CA . LEU B 1 122 ? 9.922 -28.594 -8.859 1 97.62 122 LEU B CA 1
ATOM 3658 C C . LEU B 1 122 ? 9.742 -28.016 -10.258 1 97.62 122 LEU B C 1
ATOM 3660 O O . LEU B 1 122 ? 10.719 -27.844 -10.992 1 97.62 122 LEU B O 1
ATOM 3664 N N . GLY B 1 123 ? 8.477 -27.797 -10.578 1 97.88 123 GLY B N 1
ATOM 3665 C CA . GLY B 1 123 ? 8.18 -27.188 -11.875 1 97.88 123 GLY B CA 1
ATOM 3666 C C . GLY B 1 123 ? 8.797 -25.812 -12.047 1 97.88 123 GLY B C 1
ATOM 3667 O O . GLY B 1 123 ? 9.242 -25.469 -13.148 1 97.88 123 GLY B O 1
ATOM 3668 N N . MET B 1 124 ? 8.789 -25.031 -10.977 1 96.94 124 MET B N 1
ATOM 3669 C CA . MET B 1 124 ? 9.438 -23.734 -11.016 1 96.94 124 MET B CA 1
ATOM 3670 C C . MET B 1 124 ? 10.914 -23.859 -11.375 1 96.94 124 MET B C 1
ATOM 3672 O O . MET B 1 124 ? 11.43 -23.109 -12.203 1 96.94 124 MET B O 1
ATOM 3676 N N . ALA B 1 125 ? 11.547 -24.797 -10.766 1 96.81 125 ALA B N 1
ATOM 3677 C CA . ALA B 1 125 ? 12.969 -25 -11 1 96.81 125 ALA B CA 1
ATOM 3678 C C . ALA B 1 125 ? 13.234 -25.453 -12.43 1 96.81 125 ALA B C 1
ATOM 3680 O O . ALA B 1 125 ? 14.211 -25.031 -13.055 1 96.81 125 ALA B O 1
ATOM 3681 N N . VAL B 1 126 ? 12.367 -26.297 -12.938 1 96.12 126 VAL B N 1
ATOM 3682 C CA . VAL B 1 126 ? 12.562 -26.875 -14.258 1 96.12 126 VAL B CA 1
ATOM 3683 C C . VAL B 1 126 ? 12.281 -25.812 -15.328 1 96.12 126 VAL B C 1
ATOM 3685 O O . VAL B 1 126 ? 13.055 -25.656 -16.281 1 96.12 126 VAL B O 1
ATOM 3688 N N . SER B 1 127 ? 11.227 -25.109 -15.18 1 95.31 127 SER B N 1
ATOM 3689 C CA . SER B 1 127 ? 10.867 -24.109 -16.172 1 95.31 127 SER B CA 1
ATOM 3690 C C . SER B 1 127 ? 11.57 -22.781 -15.906 1 95.31 127 SER B C 1
ATOM 3692 O O . SER B 1 127 ? 11.57 -21.891 -16.75 1 95.31 127 SER B O 1
ATOM 3694 N N . ARG B 1 128 ? 12.102 -22.562 -14.727 1 94.44 128 ARG B N 1
ATOM 3695 C CA . ARG B 1 128 ? 12.867 -21.406 -14.297 1 94.44 128 ARG B CA 1
ATOM 3696 C C . ARG B 1 128 ? 11.969 -20.172 -14.156 1 94.44 128 ARG B C 1
ATOM 3698 O O . ARG B 1 128 ? 12.344 -19.078 -14.57 1 94.44 128 ARG B O 1
ATOM 3705 N N . SER B 1 129 ? 10.789 -20.438 -13.703 1 95.44 129 SER B N 1
ATOM 3706 C CA . SER B 1 129 ? 9.812 -19.375 -13.469 1 95.44 129 SER B CA 1
ATOM 3707 C C . SER B 1 129 ? 8.547 -19.922 -12.812 1 95.44 129 SER B C 1
ATOM 3709 O O . SER B 1 129 ? 8.258 -21.109 -12.898 1 95.44 129 SER B O 1
ATOM 3711 N N . CYS B 1 130 ? 7.887 -19.125 -12.109 1 93.31 130 CYS B N 1
ATOM 3712 C CA . CYS B 1 130 ? 6.535 -19.516 -11.703 1 93.31 130 CYS B CA 1
ATOM 3713 C C . CYS B 1 130 ? 5.512 -19.062 -12.734 1 93.31 130 CYS B C 1
ATOM 3715 O O . CYS B 1 130 ? 5.867 -18.438 -13.742 1 93.31 130 CYS B O 1
ATOM 3717 N N . ILE B 1 131 ? 4.246 -19.344 -12.539 1 93.31 131 ILE B N 1
ATOM 3718 C CA . ILE B 1 131 ? 3.234 -19.094 -13.555 1 93.31 131 ILE B CA 1
ATOM 3719 C C . ILE B 1 131 ? 3.049 -17.578 -13.742 1 93.31 131 ILE B C 1
ATOM 3721 O O . ILE B 1 131 ? 2.996 -17.094 -14.875 1 93.31 131 ILE B O 1
ATOM 3725 N N . SER B 1 132 ? 2.984 -16.859 -12.656 1 93 132 SER B N 1
ATOM 3726 C CA . SER B 1 132 ? 2.832 -15.422 -12.766 1 93 132 SER B CA 1
ATOM 3727 C C . SER B 1 132 ? 4.027 -14.789 -13.469 1 93 132 SER B C 1
ATOM 3729 O O . SER B 1 132 ? 3.873 -13.82 -14.219 1 93 132 SER B O 1
ATOM 3731 N N . ALA B 1 133 ? 5.113 -15.344 -13.25 1 94.12 133 ALA B N 1
ATOM 3732 C CA . ALA B 1 133 ? 6.312 -14.828 -13.906 1 94.12 133 ALA B CA 1
ATOM 3733 C C . ALA B 1 133 ? 6.305 -15.156 -15.398 1 94.12 133 ALA B C 1
ATOM 3735 O O . ALA B 1 133 ? 6.77 -14.359 -16.219 1 94.12 133 ALA B O 1
ATOM 3736 N N . HIS B 1 134 ? 5.875 -16.312 -15.719 1 95.44 134 HIS B N 1
ATOM 3737 C CA . HIS B 1 134 ? 5.75 -16.625 -17.141 1 95.44 134 HIS B CA 1
ATOM 3738 C C . HIS B 1 134 ? 4.836 -15.641 -17.844 1 95.44 134 HIS B C 1
ATOM 3740 O O . HIS B 1 134 ? 5.066 -15.297 -19 1 95.44 134 HIS B O 1
ATOM 3746 N N . PHE B 1 135 ? 3.857 -15.156 -17.172 1 94.19 135 PHE B N 1
ATOM 3747 C CA . PHE B 1 135 ? 2.941 -14.188 -17.766 1 94.19 135 PHE B CA 1
ATOM 3748 C C . PHE B 1 135 ? 3.627 -12.844 -17.969 1 94.19 135 PHE B C 1
ATOM 3750 O O . PHE B 1 135 ? 3.498 -12.227 -19.016 1 94.19 135 PHE B O 1
ATOM 3757 N N . TYR B 1 136 ? 4.316 -12.305 -16.875 1 93.94 136 TYR B N 1
ATOM 3758 C CA . TYR B 1 136 ? 4.895 -10.984 -17.109 1 93.94 136 TYR B CA 1
ATOM 3759 C C . TYR B 1 136 ? 6.109 -11.07 -18.016 1 93.94 136 TYR B C 1
ATOM 3761 O O . TYR B 1 136 ? 6.441 -10.102 -18.703 1 93.94 136 TYR B O 1
ATOM 3769 N N . ARG B 1 137 ? 6.754 -12.266 -18.109 1 94.44 137 ARG B N 1
ATOM 3770 C CA . ARG B 1 137 ? 7.871 -12.445 -19.047 1 94.44 137 ARG B CA 1
ATOM 3771 C C . ARG B 1 137 ? 7.387 -12.453 -20.484 1 94.44 137 ARG B C 1
ATOM 3773 O O . ARG B 1 137 ? 8.117 -12.047 -21.391 1 94.44 137 ARG B O 1
ATOM 3780 N N . LEU B 1 138 ? 6.223 -12.977 -20.609 1 93.81 138 LEU B N 1
ATOM 3781 C CA . LEU B 1 138 ? 5.625 -12.859 -21.938 1 93.81 138 LEU B CA 1
ATOM 3782 C C . LEU B 1 138 ? 5.562 -11.406 -22.391 1 93.81 138 LEU B C 1
ATOM 3784 O O . LEU B 1 138 ? 5.816 -11.094 -23.547 1 93.81 138 LEU B O 1
ATOM 3788 N N . GLY B 1 139 ? 5.273 -10.523 -21.469 1 92.25 139 GLY B N 1
ATOM 3789 C CA . GLY B 1 139 ? 5.254 -9.094 -21.75 1 92.25 139 GLY B CA 1
ATOM 3790 C C . GLY B 1 139 ? 6.621 -8.531 -22.078 1 92.25 139 GLY B C 1
ATOM 3791 O O . GLY B 1 139 ? 6.73 -7.504 -22.75 1 92.25 139 GLY B O 1
ATOM 3792 N N . GLU B 1 140 ? 7.613 -9.273 -21.625 1 93.62 140 GLU B N 1
ATOM 3793 C CA . GLU B 1 140 ? 8.984 -8.852 -21.891 1 93.62 140 GLU B CA 1
ATOM 3794 C C . GLU B 1 140 ? 9.484 -9.398 -23.234 1 93.62 140 GLU B C 1
ATOM 3796 O O . GLU B 1 140 ? 10.578 -9.055 -23.672 1 93.62 140 GLU B O 1
ATOM 3801 N N . GLY B 1 141 ? 8.719 -10.273 -23.797 1 93.12 141 GLY B N 1
ATOM 3802 C CA . GLY B 1 141 ? 9.109 -10.844 -25.078 1 93.12 141 GLY B CA 1
ATOM 3803 C C . GLY B 1 141 ? 9.711 -12.227 -24.969 1 93.12 141 GLY B C 1
ATOM 3804 O O . GLY B 1 141 ? 10.289 -12.742 -25.922 1 93.12 141 GLY B O 1
ATOM 3805 N N . ALA B 1 142 ? 9.625 -12.836 -23.844 1 94.12 142 ALA B N 1
ATOM 3806 C CA . ALA B 1 142 ? 10.125 -14.195 -23.672 1 94.12 142 ALA B CA 1
ATOM 3807 C C . ALA B 1 142 ? 9.094 -15.219 -24.156 1 94.12 142 ALA B C 1
ATOM 3809 O O . ALA B 1 142 ? 8.367 -15.805 -23.344 1 94.12 142 ALA B O 1
ATOM 3810 N N . TYR B 1 143 ? 9.266 -15.625 -25.312 1 93.94 143 TYR B N 1
ATOM 3811 C CA . TYR B 1 143 ? 8.227 -16.438 -25.938 1 93.94 143 TYR B CA 1
ATOM 3812 C C . TYR B 1 143 ? 8.297 -17.875 -25.469 1 93.94 143 TYR B C 1
ATOM 3814 O O . TYR B 1 143 ? 7.363 -18.656 -25.688 1 93.94 143 TYR B O 1
ATOM 3822 N N . GLY B 1 144 ? 9.383 -18.234 -24.828 1 94.19 144 GLY B N 1
ATOM 3823 C CA . GLY B 1 144 ? 9.43 -19.531 -24.172 1 94.19 144 GLY B CA 1
ATOM 3824 C C . GLY B 1 144 ? 8.336 -19.734 -23.141 1 94.19 144 GLY B C 1
ATOM 3825 O O . GLY B 1 144 ? 7.93 -20.859 -22.859 1 94.19 144 GLY B O 1
ATOM 3826 N N . SER B 1 145 ? 7.875 -18.625 -22.688 1 95.69 145 SER B N 1
ATOM 3827 C CA . SER B 1 145 ? 6.832 -18.656 -21.672 1 95.69 145 SER B CA 1
ATOM 3828 C C . SER B 1 145 ? 5.527 -19.219 -22.234 1 95.69 145 SER B C 1
ATOM 3830 O O . SER B 1 145 ? 4.711 -19.766 -21.5 1 95.69 145 SER B O 1
ATOM 3832 N N . VAL B 1 146 ? 5.344 -19.094 -23.5 1 96.12 146 VAL B N 1
ATOM 3833 C CA . VAL B 1 146 ? 4.145 -19.625 -24.125 1 96.12 146 VAL B CA 1
ATOM 3834 C C . VAL B 1 146 ? 4.145 -21.156 -24.016 1 96.12 146 VAL B C 1
ATOM 3836 O O . VAL B 1 146 ? 3.104 -21.766 -23.766 1 96.12 146 VAL B O 1
ATOM 3839 N N . ILE B 1 147 ? 5.301 -21.719 -24.219 1 96.69 147 ILE B N 1
ATOM 3840 C CA . ILE B 1 147 ? 5.449 -23.172 -24.156 1 96.69 147 ILE B CA 1
ATOM 3841 C C . ILE B 1 147 ? 5.199 -23.641 -22.719 1 96.69 147 ILE B C 1
ATOM 3843 O O . ILE B 1 147 ? 4.512 -24.641 -22.5 1 96.69 147 ILE B O 1
ATOM 3847 N N . ALA B 1 148 ? 5.75 -22.922 -21.797 1 97 148 ALA B N 1
ATOM 3848 C CA . ALA B 1 148 ? 5.559 -23.266 -20.391 1 97 148 ALA B CA 1
ATOM 3849 C C . ALA B 1 148 ? 4.09 -23.141 -19.984 1 97 148 ALA B C 1
ATOM 3851 O O . ALA B 1 148 ? 3.57 -23.984 -19.25 1 97 148 ALA B O 1
ATOM 3852 N N . LEU B 1 149 ? 3.438 -22.109 -20.484 1 96.62 149 LEU B N 1
ATOM 3853 C CA . LEU B 1 149 ? 2.031 -21.891 -20.156 1 96.62 149 LEU B CA 1
ATOM 3854 C C . LEU B 1 149 ? 1.151 -22.953 -20.812 1 96.62 149 LEU B C 1
ATOM 3856 O O . LEU B 1 149 ? 0.149 -23.375 -20.234 1 96.62 149 LEU B O 1
ATOM 3860 N N . ALA B 1 150 ? 1.498 -23.328 -22.016 1 96.56 150 ALA B N 1
ATOM 3861 C CA . ALA B 1 150 ? 0.807 -24.438 -22.656 1 96.56 150 ALA B CA 1
ATOM 3862 C C . ALA B 1 150 ? 0.971 -25.734 -21.859 1 96.56 150 ALA B C 1
ATOM 3864 O O . ALA B 1 150 ? 0.021 -26.5 -21.703 1 96.56 150 ALA B O 1
ATOM 3865 N N . GLY B 1 151 ? 2.211 -25.938 -21.438 1 97.69 151 GLY B N 1
ATOM 3866 C CA . GLY B 1 151 ? 2.438 -27.062 -20.531 1 97.69 151 GLY B CA 1
ATOM 3867 C C . GLY B 1 151 ? 1.614 -26.984 -19.266 1 97.69 151 GLY B C 1
ATOM 3868 O O . GLY B 1 151 ? 1.084 -28 -18.797 1 97.69 151 GLY B O 1
ATOM 3869 N N . ALA B 1 152 ? 1.552 -25.812 -18.719 1 97.12 152 ALA B N 1
ATOM 3870 C CA . ALA B 1 152 ? 0.751 -25.625 -17.516 1 97.12 152 ALA B CA 1
ATOM 3871 C C . ALA B 1 152 ? -0.713 -25.969 -17.766 1 97.12 152 ALA B C 1
ATOM 3873 O O . ALA B 1 152 ? -1.382 -26.531 -16.891 1 97.12 152 ALA B O 1
ATOM 3874 N N . ALA B 1 153 ? -1.24 -25.594 -18.938 1 95.62 153 ALA B N 1
ATOM 3875 C CA . ALA B 1 153 ? -2.613 -25.938 -19.297 1 95.62 153 ALA B CA 1
ATOM 3876 C C . ALA B 1 153 ? -2.82 -27.453 -19.297 1 95.62 153 ALA B C 1
ATOM 3878 O O . ALA B 1 153 ? -3.82 -27.953 -18.766 1 95.62 153 ALA B O 1
ATOM 3879 N N . VAL B 1 154 ? -1.891 -28.109 -19.891 1 96.81 154 VAL B N 1
ATOM 3880 C CA . VAL B 1 154 ? -1.948 -29.578 -19.906 1 96.81 154 VAL B CA 1
ATOM 3881 C C . VAL B 1 154 ? -1.865 -30.109 -18.469 1 96.81 154 VAL B C 1
ATOM 3883 O O . VAL B 1 154 ? -2.559 -31.062 -18.125 1 96.81 154 VAL B O 1
ATOM 3886 N N . GLY B 1 155 ? -0.984 -29.484 -17.703 1 97.19 155 GLY B N 1
ATOM 3887 C CA . GLY B 1 155 ? -0.88 -29.859 -16.312 1 97.19 155 GLY B CA 1
ATOM 3888 C C . GLY B 1 155 ? -2.182 -29.703 -15.547 1 97.19 155 GLY B C 1
ATOM 3889 O O . GLY B 1 155 ? -2.529 -30.531 -14.711 1 97.19 155 GLY B O 1
ATOM 3890 N N . PHE B 1 156 ? -2.842 -28.641 -15.805 1 94.88 156 PHE B N 1
ATOM 3891 C CA . PHE B 1 156 ? -4.148 -28.438 -15.195 1 94.88 156 PHE B CA 1
ATOM 3892 C C . PHE B 1 156 ? -5.102 -29.562 -15.539 1 94.88 156 PHE B C 1
ATOM 3894 O O . PHE B 1 156 ? -5.812 -30.078 -14.672 1 94.88 156 PHE B O 1
ATOM 3901 N N . VAL B 1 157 ? -5.172 -29.922 -16.812 1 94.44 157 VAL B N 1
ATOM 3902 C CA . VAL B 1 157 ? -6.051 -30.984 -17.266 1 94.44 157 VAL B CA 1
ATOM 3903 C C . VAL B 1 157 ? -5.711 -32.281 -16.531 1 94.44 157 VAL B C 1
ATOM 3905 O O . VAL B 1 157 ? -6.605 -33 -16.062 1 94.44 157 VAL B O 1
ATOM 3908 N N . LEU B 1 158 ? -4.414 -32.562 -16.406 1 95.62 158 LEU B N 1
ATOM 3909 C CA . LEU B 1 158 ? -3.984 -33.75 -15.68 1 95.62 158 LEU B CA 1
ATOM 3910 C C . LEU B 1 158 ? -4.391 -33.656 -14.211 1 95.62 158 LEU B C 1
ATOM 3912 O O . LEU B 1 158 ? -4.703 -34.688 -13.586 1 95.62 158 LEU B O 1
ATOM 3916 N N . GLY B 1 159 ? -4.289 -32.469 -13.68 1 94.06 159 GLY B N 1
ATOM 3917 C CA . GLY B 1 159 ? -4.75 -32.25 -12.32 1 94.06 159 GLY B CA 1
ATOM 3918 C C . GLY B 1 159 ? -6.23 -32.531 -12.141 1 94.06 159 GLY B C 1
ATOM 3919 O O . GLY B 1 159 ? -6.629 -33.156 -11.156 1 94.06 159 GLY B O 1
ATOM 3920 N N . PHE B 1 160 ? -7.059 -32.094 -13.094 1 91.31 160 PHE B N 1
ATOM 3921 C CA . PHE B 1 160 ? -8.492 -32.375 -13.047 1 91.31 160 PHE B CA 1
ATOM 3922 C C . PHE B 1 160 ? -8.758 -33.875 -13.133 1 91.31 160 PHE B C 1
ATOM 3924 O O . PHE B 1 160 ? -9.633 -34.406 -12.438 1 91.31 160 PHE B O 1
ATOM 3931 N N . LEU B 1 161 ? -8.031 -34.5 -13.938 1 92.31 161 LEU B N 1
ATOM 3932 C CA . LEU B 1 161 ? -8.219 -35.938 -14.141 1 92.31 161 LEU B CA 1
ATOM 3933 C C . LEU B 1 161 ? -7.852 -36.719 -12.883 1 92.31 161 LEU B C 1
ATOM 3935 O O . LEU B 1 161 ? -8.43 -37.781 -12.609 1 92.31 161 LEU B O 1
ATOM 3939 N N . SER B 1 162 ? -6.934 -36.219 -12.117 1 92.94 162 SER B N 1
ATOM 3940 C CA . SER B 1 162 ? -6.492 -36.938 -10.914 1 92.94 162 SER B CA 1
ATOM 3941 C C . SER B 1 162 ? -7.258 -36.438 -9.688 1 92.94 162 SER B C 1
ATOM 3943 O O . SER B 1 162 ? -7.109 -37 -8.594 1 92.94 162 SER B O 1
ATOM 3945 N N . TRP B 1 163 ? -8.016 -35.469 -9.828 1 90.44 163 TRP B N 1
ATOM 3946 C CA . TRP B 1 163 ? -8.609 -34.75 -8.703 1 90.44 163 TRP B CA 1
ATOM 3947 C C . TRP B 1 163 ? -9.547 -35.656 -7.906 1 90.44 163 TRP B C 1
ATOM 3949 O O . TRP B 1 163 ? -9.469 -35.688 -6.676 1 90.44 163 TRP B O 1
ATOM 3959 N N . ASN B 1 164 ? -10.477 -36.375 -8.617 1 89.5 164 ASN B N 1
ATOM 3960 C CA . ASN B 1 164 ? -11.453 -37.188 -7.91 1 89.5 164 ASN B CA 1
ATOM 3961 C C . ASN B 1 164 ? -10.781 -38.25 -7.047 1 89.5 164 ASN B C 1
ATOM 3963 O O . ASN B 1 164 ? -11.219 -38.531 -5.93 1 89.5 164 ASN B O 1
ATOM 3967 N N . TRP B 1 165 ? -9.781 -38.812 -7.605 1 91.12 165 TRP B N 1
ATOM 3968 C CA . TRP B 1 165 ? -9.031 -39.781 -6.828 1 91.12 165 TRP B CA 1
ATOM 3969 C C . TRP B 1 165 ? -8.359 -39.125 -5.621 1 91.12 165 TRP B C 1
ATOM 3971 O O . TRP B 1 165 ? -8.391 -39.688 -4.516 1 91.12 165 TRP B O 1
ATOM 3981 N N . LEU B 1 166 ? -7.742 -38.031 -5.77 1 90.94 166 LEU B N 1
ATOM 3982 C CA . LEU B 1 166 ? -7.07 -37.312 -4.691 1 90.94 166 LEU B CA 1
ATOM 3983 C C . LEU B 1 166 ? -8.07 -36.812 -3.654 1 90.94 166 LEU B C 1
ATOM 3985 O O . LEU B 1 166 ? -7.797 -36.844 -2.453 1 90.94 166 LEU B O 1
ATOM 3989 N N . TRP B 1 167 ? -9.141 -36.344 -4.164 1 87.69 167 TRP B N 1
ATOM 3990 C CA . TRP B 1 167 ? -10.195 -35.875 -3.275 1 87.69 167 TRP B CA 1
ATOM 3991 C C . TRP B 1 167 ? -10.672 -36.969 -2.35 1 87.69 167 TRP B C 1
ATOM 3993 O O . TRP B 1 167 ? -10.75 -36.781 -1.133 1 87.69 167 TRP B O 1
ATOM 4003 N N . LEU B 1 168 ? -11.016 -38.156 -2.908 1 88.81 168 LEU B N 1
ATOM 4004 C CA . LEU B 1 168 ? -11.609 -39.25 -2.164 1 88.81 168 LEU B CA 1
ATOM 4005 C C . LEU B 1 168 ? -10.594 -39.875 -1.203 1 88.81 168 LEU B C 1
ATOM 4007 O O . LEU B 1 168 ? -10.961 -40.312 -0.12 1 88.81 168 LEU B O 1
ATOM 4011 N N . ASN B 1 169 ? -9.398 -39.75 -1.517 1 90.69 169 ASN B N 1
ATOM 4012 C CA . ASN B 1 169 ? -8.414 -40.469 -0.729 1 90.69 169 ASN B CA 1
ATOM 4013 C C . ASN B 1 169 ? -7.699 -39.562 0.261 1 90.69 169 ASN B C 1
ATOM 4015 O O . ASN B 1 169 ? -7.039 -40.031 1.188 1 90.69 169 ASN B O 1
ATOM 4019 N N . ASP B 1 170 ? -7.812 -38.219 0.165 1 90.25 170 ASP B N 1
ATOM 4020 C CA . ASP B 1 170 ? -7.004 -37.375 1.036 1 90.25 170 ASP B CA 1
ATOM 4021 C C . ASP B 1 170 ? -7.73 -36.062 1.357 1 90.25 170 ASP B C 1
ATOM 4023 O O . ASP B 1 170 ? -7.938 -35.719 2.527 1 90.25 170 ASP B O 1
ATOM 4027 N N . VAL B 1 171 ? -8.203 -35.375 0.417 1 86.75 171 VAL B N 1
ATOM 4028 C CA . VAL B 1 171 ? -8.656 -34 0.563 1 86.75 171 VAL B CA 1
ATOM 4029 C C . VAL B 1 171 ? -9.969 -33.969 1.346 1 86.75 171 VAL B C 1
ATOM 4031 O O . VAL B 1 171 ? -10.195 -33.062 2.146 1 86.75 171 VAL B O 1
ATOM 4034 N N . ILE B 1 172 ? -10.812 -34.969 1.198 1 82.62 172 ILE B N 1
ATOM 4035 C CA . ILE B 1 172 ? -12.133 -34.969 1.813 1 82.62 172 ILE B CA 1
ATOM 4036 C C . ILE B 1 172 ? -11.992 -35 3.334 1 82.62 172 ILE B C 1
ATOM 4038 O O . ILE B 1 172 ? -12.828 -34.406 4.039 1 82.62 172 ILE B O 1
ATOM 4042 N N . SER B 1 173 ? -10.953 -35.531 3.779 1 85.12 173 SER B N 1
ATOM 4043 C CA . SER B 1 173 ? -10.773 -35.656 5.223 1 85.12 173 SER B CA 1
ATOM 4044 C C . SER B 1 173 ? -9.875 -34.531 5.754 1 85.12 173 SER B C 1
ATOM 4046 O O . SER B 1 173 ? -9.664 -34.438 6.965 1 85.12 173 SER B O 1
ATOM 4048 N N . ALA B 1 174 ? -9.422 -33.719 4.867 1 87.31 174 ALA B N 1
ATOM 4049 C CA . ALA B 1 174 ? -8.484 -32.656 5.258 1 87.31 174 ALA B CA 1
ATOM 4050 C C . ALA B 1 174 ? -9.195 -31.516 5.961 1 87.31 174 ALA B C 1
ATOM 4052 O O . ALA B 1 174 ? -10.375 -31.25 5.695 1 87.31 174 ALA B O 1
ATOM 4053 N N . ARG B 1 175 ? -8.578 -30.891 6.965 1 84.25 175 ARG B N 1
ATOM 4054 C CA . ARG B 1 175 ? -9.164 -29.781 7.715 1 84.25 175 ARG B CA 1
ATOM 4055 C C . ARG B 1 175 ? -8.82 -28.453 7.074 1 84.25 175 ARG B C 1
ATOM 4057 O O . ARG B 1 175 ? -7.699 -28.25 6.59 1 84.25 175 ARG B O 1
ATOM 4064 N N . VAL B 1 176 ? -9.75 -27.641 6.945 1 81.38 176 VAL B N 1
ATOM 4065 C CA . VAL B 1 176 ? -9.562 -26.25 6.52 1 81.38 176 VAL B CA 1
ATOM 4066 C C . VAL B 1 176 ? -9.281 -25.375 7.734 1 81.38 176 VAL B C 1
ATOM 4068 O O . VAL B 1 176 ? -10.156 -25.156 8.57 1 81.38 176 VAL B O 1
ATOM 4071 N N . ILE B 1 177 ? -8.031 -24.938 7.871 1 85.25 177 ILE B N 1
ATOM 4072 C CA . ILE B 1 177 ? -7.621 -24.203 9.062 1 85.25 177 ILE B CA 1
ATOM 4073 C C . ILE B 1 177 ? -7.461 -22.719 8.727 1 85.25 177 ILE B C 1
ATOM 4075 O O . ILE B 1 177 ? -6.555 -22.328 7.98 1 85.25 177 ILE B O 1
ATOM 4079 N N . TRP B 1 178 ? -8.305 -22 9.195 1 86.12 178 TRP B N 1
ATOM 4080 C CA . TRP B 1 178 ? -8.289 -20.531 9.141 1 86.12 178 TRP B CA 1
ATOM 4081 C C . TRP B 1 178 ? -7.871 -19.938 10.477 1 86.12 178 TRP B C 1
ATOM 4083 O O . TRP B 1 178 ? -8.633 -20 11.453 1 86.12 178 TRP B O 1
ATOM 4093 N N . LEU B 1 179 ? -6.793 -19.359 10.531 1 88.19 179 LEU 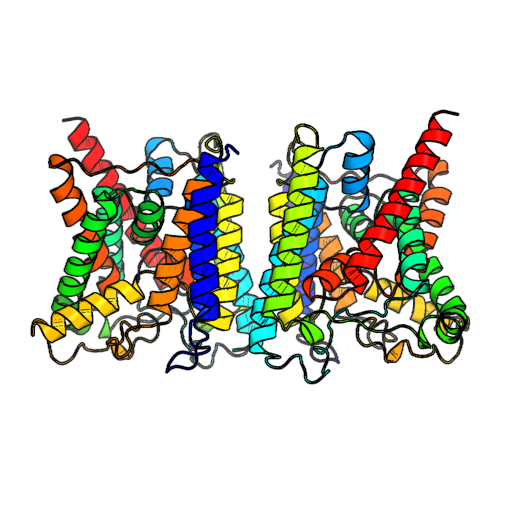B N 1
ATOM 4094 C CA . LEU B 1 179 ? -6.141 -18.984 11.781 1 88.19 179 LEU B CA 1
ATOM 4095 C C . LEU B 1 179 ? -7.016 -18 12.57 1 88.19 179 LEU B C 1
ATOM 4097 O O . LEU B 1 179 ? -7.082 -18.078 13.797 1 88.19 179 LEU B O 1
ATOM 4101 N N . PRO B 1 180 ? -7.703 -17.109 11.898 1 85.94 180 PRO B N 1
ATOM 4102 C CA . PRO B 1 180 ? -8.516 -16.156 12.664 1 85.94 180 PRO B CA 1
ATOM 4103 C C . PRO B 1 180 ? -9.656 -16.828 13.43 1 85.94 180 PRO B C 1
ATOM 4105 O O . PRO B 1 180 ? -10.164 -16.266 14.398 1 85.94 180 PRO B O 1
ATOM 4108 N N . THR B 1 181 ? -10.07 -17.984 12.953 1 81.88 181 THR B N 1
ATOM 4109 C CA . THR B 1 181 ? -11.125 -18.703 13.664 1 81.88 181 THR B CA 1
ATOM 4110 C C . THR B 1 181 ? -10.672 -19.078 15.07 1 81.88 181 THR B C 1
ATOM 4112 O O . THR B 1 181 ? -11.477 -19.109 16 1 81.88 181 THR B O 1
ATOM 4115 N N . PHE B 1 182 ? -9.375 -19.297 15.234 1 84.31 182 PHE B N 1
ATOM 4116 C CA . PHE B 1 182 ? -8.836 -19.781 16.516 1 84.31 182 PHE B CA 1
ATOM 4117 C C . PHE B 1 182 ? -8.281 -18.609 17.328 1 84.31 182 PHE B C 1
ATOM 4119 O O . PHE B 1 182 ? -8.367 -18.609 18.547 1 84.31 182 PHE B O 1
ATOM 4126 N N . LEU B 1 183 ? -7.758 -17.594 16.656 1 89.38 183 LEU B N 1
ATOM 4127 C CA . LEU B 1 183 ? -7.004 -16.547 17.344 1 89.38 183 LEU B CA 1
ATOM 4128 C C . LEU B 1 183 ? -7.684 -15.195 17.188 1 89.38 183 LEU B C 1
ATOM 4130 O O . LEU B 1 183 ? -7.262 -14.211 17.797 1 89.38 183 LEU B O 1
ATOM 4134 N N . GLY B 1 184 ? -8.758 -15.203 16.438 1 86.19 184 GLY B N 1
ATOM 4135 C CA . GLY B 1 184 ? -9.297 -13.906 16.078 1 86.19 184 GLY B CA 1
ATOM 4136 C C . GLY B 1 184 ? -8.477 -13.195 15.016 1 86.19 184 GLY B C 1
ATOM 4137 O O . GLY B 1 184 ? -7.375 -13.633 14.68 1 86.19 184 GLY B O 1
ATOM 4138 N N . HIS B 1 185 ? -9.016 -12.164 14.508 1 87.12 185 HIS B N 1
ATOM 4139 C CA . HIS B 1 185 ? -8.305 -11.414 13.477 1 87.12 185 HIS B CA 1
ATOM 4140 C C . HIS B 1 185 ? -7.023 -10.797 14.023 1 87.12 185 HIS B C 1
ATOM 4142 O O . HIS B 1 185 ? -5.988 -10.805 13.352 1 87.12 185 HIS B O 1
ATOM 4148 N N . ASP B 1 186 ? -7.074 -10.219 15.227 1 88.69 186 ASP B N 1
ATOM 4149 C CA . ASP B 1 186 ? -5.91 -9.578 15.828 1 88.69 186 ASP B CA 1
ATOM 4150 C C . ASP B 1 186 ? -4.812 -10.594 16.109 1 88.69 186 ASP B C 1
ATOM 4152 O O . ASP B 1 186 ? -3.643 -10.359 15.805 1 88.69 186 ASP B O 1
ATOM 4156 N N . GLY B 1 187 ? -5.219 -11.68 16.734 1 90.75 187 GLY B N 1
ATOM 4157 C CA . GLY B 1 187 ? -4.246 -12.719 17.031 1 90.75 187 GLY B CA 1
ATOM 4158 C C . GLY B 1 187 ? -3.607 -13.312 15.797 1 90.75 187 GLY B C 1
ATOM 4159 O O . GLY B 1 187 ? -2.406 -13.594 15.781 1 90.75 187 GLY B O 1
ATOM 4160 N N . ALA B 1 188 ? -4.398 -13.578 14.766 1 92.62 188 ALA B N 1
ATOM 4161 C CA . ALA B 1 188 ? -3.885 -14.125 13.516 1 92.62 188 ALA B CA 1
ATOM 4162 C C . ALA B 1 188 ? -2.871 -13.18 12.875 1 92.62 188 ALA B C 1
ATOM 4164 O O . ALA B 1 188 ? -1.858 -13.625 12.328 1 92.62 188 ALA B O 1
ATOM 4165 N N . LEU B 1 189 ? -3.146 -11.891 12.945 1 93.38 189 LEU B N 1
ATOM 4166 C CA . LEU B 1 189 ? -2.225 -10.906 12.391 1 93.38 189 LEU B CA 1
ATOM 4167 C C . LEU B 1 189 ? -0.906 -10.898 13.156 1 93.38 189 LEU B C 1
ATOM 4169 O O . LEU B 1 189 ? 0.169 -10.875 12.555 1 93.38 189 LEU B O 1
ATOM 4173 N N . VAL B 1 190 ? -0.995 -10.922 14.453 1 92.62 190 VAL B N 1
ATOM 4174 C CA . VAL B 1 190 ? 0.2 -10.898 15.289 1 92.62 190 VAL B CA 1
ATOM 4175 C C . VAL B 1 190 ? 1.057 -12.133 15 1 92.62 190 VAL B C 1
ATOM 4177 O O . VAL B 1 190 ? 2.277 -12.023 14.859 1 92.62 190 VAL B O 1
ATOM 4180 N N . LEU B 1 191 ? 0.411 -13.234 14.93 1 94.12 191 LEU B N 1
ATOM 4181 C CA . LEU B 1 191 ? 1.143 -14.461 14.641 1 94.12 191 LEU B CA 1
ATOM 4182 C C . LEU B 1 191 ? 1.812 -14.383 13.273 1 94.12 191 LEU B C 1
ATOM 4184 O O . LEU B 1 191 ? 2.986 -14.734 13.125 1 94.12 191 LEU B O 1
ATOM 4188 N N . THR B 1 192 ? 1.07 -13.984 12.289 1 96.12 192 THR B N 1
ATOM 4189 C CA . THR B 1 192 ? 1.597 -13.875 10.938 1 96.12 192 THR B CA 1
ATOM 4190 C C . THR B 1 192 ? 2.779 -12.914 10.883 1 96.12 192 THR B C 1
ATOM 4192 O O . THR B 1 192 ? 3.824 -13.234 10.312 1 96.12 192 THR B O 1
ATOM 4195 N N . LEU B 1 193 ? 2.654 -11.742 11.531 1 95.25 193 LEU B N 1
ATOM 4196 C CA . LEU B 1 193 ? 3.723 -10.75 11.523 1 95.25 193 LEU B CA 1
ATOM 4197 C C . LEU B 1 193 ? 4.93 -11.242 12.312 1 95.25 193 LEU B C 1
ATOM 4199 O O . LEU B 1 193 ? 6.074 -10.93 11.969 1 95.25 193 LEU B O 1
ATOM 4203 N N . THR B 1 194 ? 4.672 -11.977 13.375 1 94.31 194 THR B N 1
ATOM 4204 C CA . THR B 1 194 ? 5.766 -12.539 14.164 1 94.31 194 THR B CA 1
ATOM 4205 C C . THR B 1 194 ? 6.555 -13.555 13.344 1 94.31 194 THR B C 1
ATOM 4207 O O . THR B 1 194 ? 7.789 -13.547 13.352 1 94.31 194 THR B O 1
ATOM 4210 N N . LEU B 1 195 ? 5.832 -14.398 12.609 1 96.44 195 LEU B N 1
ATOM 4211 C CA . LEU B 1 195 ? 6.492 -15.398 11.773 1 96.44 195 LEU B CA 1
ATOM 4212 C C . LEU B 1 195 ? 7.27 -14.727 10.641 1 96.44 195 LEU B C 1
ATOM 4214 O O . LEU B 1 195 ? 8.391 -15.125 10.336 1 96.44 195 LEU B O 1
ATOM 4218 N N . ILE B 1 196 ? 6.691 -13.711 10.062 1 97.38 196 ILE B N 1
ATOM 4219 C CA . ILE B 1 196 ? 7.367 -12.953 9.016 1 97.38 196 ILE B CA 1
ATOM 4220 C C . ILE B 1 196 ? 8.609 -12.266 9.586 1 97.38 196 ILE B C 1
ATOM 4222 O O . ILE B 1 196 ? 9.672 -12.281 8.961 1 97.38 196 ILE B O 1
ATOM 4226 N N . GLY B 1 197 ? 8.453 -11.648 10.766 1 94.88 197 GLY B N 1
ATOM 4227 C CA . GLY B 1 197 ? 9.586 -11.023 11.43 1 94.88 197 GLY B CA 1
ATOM 4228 C C . GLY B 1 197 ? 10.711 -12 11.734 1 94.88 197 GLY B C 1
ATOM 4229 O O . GLY B 1 197 ? 11.883 -11.688 11.539 1 94.88 197 GLY B O 1
ATOM 4230 N N . ALA B 1 198 ? 10.328 -13.164 12.188 1 95.5 198 ALA B N 1
ATOM 4231 C CA . ALA B 1 198 ? 11.32 -14.195 12.484 1 95.5 198 ALA B CA 1
ATOM 4232 C C . ALA B 1 198 ? 12.055 -14.633 11.219 1 95.5 198 ALA B C 1
ATOM 4234 O O . ALA B 1 198 ? 13.281 -14.773 11.227 1 95.5 198 ALA B O 1
ATOM 4235 N N . LEU B 1 199 ? 11.305 -14.852 10.148 1 96.56 199 LEU B N 1
ATOM 4236 C CA . LEU B 1 199 ? 11.914 -15.25 8.883 1 96.56 199 LEU B CA 1
ATOM 4237 C C . LEU B 1 199 ? 12.82 -14.148 8.344 1 96.56 199 LEU B C 1
ATOM 4239 O O . LEU B 1 199 ? 13.891 -14.43 7.789 1 96.56 199 LEU B O 1
ATOM 4243 N N . TRP B 1 200 ? 12.367 -12.953 8.477 1 95.19 200 TRP B N 1
ATOM 4244 C CA . TRP B 1 200 ? 13.18 -11.812 8.062 1 95.19 200 TRP B CA 1
ATOM 4245 C C . TRP B 1 200 ? 14.508 -11.789 8.812 1 95.19 200 TRP B C 1
ATOM 4247 O O . TRP B 1 200 ? 15.562 -11.57 8.211 1 95.19 200 TRP B O 1
ATOM 4257 N N . LEU B 1 201 ? 14.492 -12.008 10.125 1 93.06 201 LEU B N 1
ATOM 4258 C CA . LEU B 1 201 ? 15.695 -12.016 10.938 1 93.06 201 LEU B CA 1
ATOM 4259 C C . LEU B 1 201 ? 16.641 -13.148 10.516 1 93.06 201 LEU B C 1
ATOM 4261 O O . LEU B 1 201 ? 17.844 -12.953 10.438 1 93.06 201 LEU B O 1
ATOM 4265 N N . ILE B 1 202 ? 16.062 -14.25 10.219 1 94.56 202 ILE B N 1
ATOM 4266 C CA . ILE B 1 202 ? 16.859 -15.398 9.797 1 94.56 202 ILE B CA 1
ATOM 4267 C C . ILE B 1 202 ? 17.531 -15.102 8.461 1 94.56 202 ILE B C 1
ATOM 4269 O O . ILE B 1 202 ? 18.719 -15.359 8.281 1 94.56 202 ILE B O 1
ATOM 4273 N N . LEU B 1 203 ? 16.766 -14.539 7.523 1 94.19 203 LEU B N 1
ATOM 4274 C CA . LEU B 1 203 ? 17.297 -14.219 6.199 1 94.19 203 LEU B CA 1
ATOM 4275 C C . LEU B 1 203 ? 18.375 -13.156 6.293 1 94.19 203 LEU B C 1
ATOM 4277 O O . LEU B 1 203 ? 19.375 -13.211 5.566 1 94.19 203 LEU B O 1
ATOM 4281 N N . ARG B 1 204 ? 18.203 -12.234 7.168 1 89.75 204 ARG B N 1
ATOM 4282 C CA . ARG B 1 204 ? 19.188 -11.164 7.328 1 89.75 204 ARG B CA 1
ATOM 4283 C C . ARG B 1 204 ? 20.484 -11.703 7.934 1 89.75 204 ARG B C 1
ATOM 4285 O O . ARG B 1 204 ? 21.578 -11.25 7.574 1 89.75 204 ARG B O 1
ATOM 4292 N N . GLN B 1 205 ? 20.359 -12.602 8.82 1 91.31 205 GLN B N 1
ATOM 4293 C CA . GLN B 1 205 ? 21.531 -13.148 9.516 1 91.31 205 GLN B CA 1
ATOM 4294 C C . GLN B 1 205 ? 22.297 -14.117 8.617 1 91.31 205 GLN B C 1
ATOM 4296 O O . GLN B 1 205 ? 23.531 -14.156 8.641 1 91.31 205 GLN B O 1
ATOM 4301 N N . ARG B 1 206 ? 21.562 -14.781 7.824 1 92 206 ARG B N 1
ATOM 4302 C CA . ARG B 1 206 ? 22.188 -15.844 7.043 1 92 206 ARG B CA 1
ATOM 4303 C C . ARG B 1 206 ? 22.516 -15.367 5.633 1 92 206 ARG B C 1
ATOM 4305 O O . ARG B 1 206 ? 23.219 -16.047 4.891 1 92 206 ARG B O 1
ATOM 4312 N N . GLY B 1 207 ? 21.891 -14.266 5.297 1 90.38 207 GLY B N 1
ATOM 4313 C CA . GLY B 1 207 ? 22.078 -13.781 3.939 1 90.38 207 GLY B CA 1
ATOM 4314 C C . GLY B 1 207 ? 23.375 -13.031 3.744 1 90.38 207 GLY B C 1
ATOM 4315 O O . GLY B 1 207 ? 24 -12.578 4.711 1 90.38 207 GLY B O 1
ATOM 4316 N N . ALA B 1 208 ? 23.75 -13.047 2.463 1 82.44 208 ALA B N 1
ATOM 4317 C CA . ALA B 1 208 ? 24.938 -12.281 2.068 1 82.44 208 ALA B CA 1
ATOM 4318 C C . ALA B 1 208 ? 24.547 -10.891 1.579 1 82.44 208 ALA B C 1
ATOM 4320 O O . ALA B 1 208 ? 23.375 -10.594 1.396 1 82.44 208 ALA B O 1
ATOM 4321 N N . GLY B 1 209 ? 25.5 -9.859 1.649 1 66.69 209 GLY B N 1
ATOM 4322 C CA . GLY B 1 209 ? 25.266 -8.492 1.216 1 66.69 209 GLY B CA 1
ATOM 4323 C C . GLY B 1 209 ? 24.5 -8.406 -0.094 1 66.69 209 GLY B C 1
ATOM 4324 O O . GLY B 1 209 ? 24.641 -9.273 -0.958 1 66.69 209 GLY B O 1
ATOM 4325 N N . ALA B 1 210 ? 23.203 -7.77 -0.061 1 65.44 210 ALA B N 1
ATOM 4326 C CA . ALA B 1 210 ? 22.188 -7.773 -1.11 1 65.44 210 ALA B CA 1
ATOM 4327 C C . ALA B 1 210 ? 22.422 -6.629 -2.096 1 65.44 210 ALA B C 1
ATOM 4329 O O . ALA B 1 210 ? 22.641 -5.484 -1.691 1 65.44 210 ALA B O 1
ATOM 4330 N N . SER B 1 211 ? 22.906 -6.953 -3.453 1 62.44 211 SER B N 1
ATOM 4331 C CA . SER B 1 211 ? 22.938 -5.906 -4.473 1 62.44 211 SER B CA 1
ATOM 4332 C C . SER B 1 211 ? 21.609 -5.844 -5.23 1 62.44 211 SER B C 1
ATOM 4334 O O . SER B 1 211 ? 20.984 -6.875 -5.469 1 62.44 211 SER B O 1
ATOM 4336 N N . THR B 1 212 ? 20.953 -4.695 -5.223 1 62.41 212 THR B N 1
ATOM 4337 C CA . THR B 1 212 ? 19.844 -4.52 -6.148 1 62.41 212 THR B CA 1
ATOM 4338 C C . THR B 1 212 ? 20.344 -4.383 -7.582 1 62.41 212 THR B C 1
ATOM 4340 O O . THR B 1 212 ? 21.281 -3.633 -7.848 1 62.41 212 THR B O 1
ATOM 4343 N N . PRO B 1 213 ? 19.859 -5.387 -8.414 1 60.28 213 PRO B N 1
ATOM 4344 C CA . PRO B 1 213 ? 20.297 -5.219 -9.797 1 60.28 213 PRO B CA 1
ATOM 4345 C C . PRO B 1 213 ? 20.062 -3.807 -10.336 1 60.28 213 PRO B C 1
ATOM 4347 O O . PRO B 1 213 ? 19.078 -3.164 -9.953 1 60.28 213 PRO B O 1
ATOM 4350 N N . ALA B 1 214 ? 20.906 -3.35 -11.18 1 64.56 214 ALA B N 1
ATOM 4351 C CA . ALA B 1 214 ? 20.859 -2.004 -11.75 1 64.56 214 ALA B CA 1
ATOM 4352 C C . ALA B 1 214 ? 19.562 -1.784 -12.523 1 64.56 214 ALA B C 1
ATOM 4354 O O . ALA B 1 214 ? 19.109 -2.668 -13.258 1 64.56 214 ALA B O 1
ATOM 4355 N N . GLY B 1 215 ? 18.812 -0.771 -12.305 1 70.25 215 GLY B N 1
ATOM 4356 C CA . GLY B 1 215 ? 17.688 -0.332 -13.094 1 70.25 215 GLY B CA 1
ATOM 4357 C C . GLY B 1 215 ? 16.359 -0.868 -12.594 1 70.25 215 GLY B C 1
ATOM 4358 O O . GLY B 1 215 ? 15.297 -0.493 -13.094 1 70.25 215 GLY B O 1
ATOM 4359 N N . ARG B 1 216 ? 16.391 -1.766 -11.688 1 81.12 216 ARG B N 1
ATOM 4360 C CA . ARG B 1 216 ? 15.148 -2.316 -11.156 1 81.12 216 ARG B CA 1
ATOM 4361 C C . ARG B 1 216 ? 14.766 -1.644 -9.844 1 81.12 216 ARG B C 1
ATOM 4363 O O . ARG B 1 216 ? 15.594 -0.978 -9.219 1 81.12 216 ARG B O 1
ATOM 4370 N N . TRP B 1 217 ? 13.469 -1.749 -9.633 1 88.12 217 TRP B N 1
ATOM 4371 C CA . TRP B 1 217 ? 12.992 -1.247 -8.352 1 88.12 217 TRP B CA 1
ATOM 4372 C C . TRP B 1 217 ? 13.508 -2.107 -7.203 1 88.12 217 TRP B C 1
ATOM 4374 O O . TRP B 1 217 ? 13.75 -3.305 -7.375 1 88.12 217 TRP B O 1
ATOM 4384 N N . PRO B 1 218 ? 13.852 -1.472 -6.07 1 88.5 218 PRO B N 1
ATOM 4385 C CA . PRO B 1 218 ? 14.188 -2.293 -4.902 1 88.5 218 PRO B CA 1
ATOM 4386 C C . PRO B 1 218 ? 13.125 -3.344 -4.594 1 88.5 218 PRO B C 1
ATOM 4388 O O . PRO B 1 218 ? 11.93 -3.078 -4.738 1 88.5 218 PRO B O 1
ATOM 4391 N N . GLY B 1 219 ? 13.547 -4.539 -4.27 1 90.44 219 GLY B N 1
ATOM 4392 C CA . GLY B 1 219 ? 12.648 -5.656 -4.02 1 90.44 219 GLY B CA 1
ATOM 4393 C C . GLY B 1 219 ? 11.57 -5.34 -3.006 1 90.44 219 GLY B C 1
ATOM 4394 O O . GLY B 1 219 ? 10.398 -5.68 -3.211 1 90.44 219 GLY B O 1
ATOM 4395 N N . VAL B 1 220 ? 11.945 -4.645 -1.96 1 92.88 220 VAL B N 1
ATOM 4396 C CA . VAL B 1 220 ? 11.008 -4.355 -0.879 1 92.88 220 VAL B CA 1
ATOM 4397 C C . VAL B 1 220 ? 9.906 -3.428 -1.386 1 92.88 220 VAL B C 1
ATOM 4399 O O . VAL B 1 220 ? 8.742 -3.557 -0.986 1 92.88 220 VAL B O 1
ATOM 4402 N N . LEU B 1 221 ? 10.266 -2.498 -2.283 1 94.38 221 LEU B N 1
ATOM 4403 C CA . LEU B 1 221 ? 9.266 -1.627 -2.887 1 94.38 221 LEU B CA 1
ATOM 4404 C C . LEU B 1 221 ? 8.258 -2.438 -3.697 1 94.38 221 LEU B C 1
ATOM 4406 O O . LEU B 1 221 ? 7.047 -2.225 -3.582 1 94.38 221 LEU B O 1
ATOM 4410 N N . GLY B 1 222 ? 8.797 -3.363 -4.484 1 95.5 222 GLY B N 1
ATOM 4411 C CA . GLY B 1 222 ? 7.91 -4.25 -5.227 1 95.5 222 GLY B CA 1
ATOM 4412 C C . GLY B 1 222 ? 7 -5.07 -4.332 1 95.5 222 GLY B C 1
ATOM 4413 O O . GLY B 1 222 ? 5.805 -5.203 -4.609 1 95.5 222 GLY B O 1
ATOM 4414 N N . GLY B 1 223 ? 7.555 -5.578 -3.248 1 96.81 223 GLY B N 1
ATOM 4415 C CA . GLY B 1 223 ? 6.777 -6.355 -2.301 1 96.81 223 GLY B CA 1
ATOM 4416 C C . GLY B 1 223 ? 5.645 -5.57 -1.67 1 96.81 223 GLY B C 1
ATOM 4417 O O . GLY B 1 223 ? 4.5 -6.031 -1.651 1 96.81 223 GLY B O 1
ATOM 4418 N N . VAL B 1 224 ? 5.922 -4.375 -1.219 1 96.81 224 VAL B N 1
ATOM 4419 C CA . VAL B 1 224 ? 4.922 -3.537 -0.567 1 96.81 224 VAL B CA 1
ATOM 4420 C C . VAL B 1 224 ? 3.82 -3.178 -1.562 1 96.81 224 VAL B C 1
ATOM 4422 O O . VAL B 1 224 ? 2.637 -3.172 -1.214 1 96.81 224 VAL B O 1
ATOM 4425 N N . LEU B 1 225 ? 4.211 -2.902 -2.811 1 97.56 225 LEU B N 1
ATOM 4426 C CA . LEU B 1 225 ? 3.24 -2.57 -3.846 1 97.56 225 LEU B CA 1
ATOM 4427 C C . LEU B 1 225 ? 2.336 -3.762 -4.145 1 97.56 225 LEU B C 1
ATOM 4429 O O . LEU B 1 225 ? 1.133 -3.596 -4.363 1 97.56 225 LEU B O 1
ATOM 4433 N N . ILE B 1 226 ? 2.934 -4.914 -4.109 1 97.19 226 ILE B N 1
ATOM 4434 C CA . ILE B 1 226 ? 2.148 -6.121 -4.332 1 97.19 226 ILE B CA 1
ATOM 4435 C C . ILE B 1 226 ? 1.147 -6.305 -3.195 1 97.19 226 ILE B C 1
ATOM 4437 O O . ILE B 1 226 ? -0.019 -6.625 -3.432 1 97.19 226 ILE B O 1
ATOM 4441 N N . GLY B 1 227 ? 1.636 -6.129 -1.933 1 97.19 227 GLY B N 1
ATOM 4442 C CA . GLY B 1 227 ? 0.717 -6.18 -0.806 1 97.19 227 GLY B CA 1
ATOM 4443 C C . GLY B 1 227 ? -0.416 -5.176 -0.915 1 97.19 227 GLY B C 1
ATOM 4444 O O . GLY B 1 227 ? -1.562 -5.488 -0.59 1 97.19 227 GLY B O 1
ATOM 4445 N N . PHE B 1 228 ? -0.068 -3.98 -1.386 1 96.94 228 PHE B N 1
ATOM 4446 C CA . PHE B 1 228 ? -1.058 -2.928 -1.589 1 96.94 228 PHE B CA 1
ATOM 4447 C C . PHE B 1 228 ? -2.076 -3.342 -2.646 1 96.94 228 PHE B C 1
ATOM 4449 O O . PHE B 1 228 ? -3.283 -3.219 -2.434 1 96.94 228 PHE B O 1
ATOM 4456 N N . ILE B 1 229 ? -1.626 -3.873 -3.789 1 96.25 229 ILE B N 1
ATOM 4457 C CA . ILE B 1 229 ? -2.49 -4.316 -4.879 1 96.25 229 ILE B CA 1
ATOM 4458 C C . ILE B 1 229 ? -3.379 -5.461 -4.398 1 96.25 229 ILE B C 1
ATOM 4460 O O . ILE B 1 229 ? -4.574 -5.492 -4.699 1 96.25 229 ILE B O 1
ATOM 4464 N N . ALA B 1 230 ? -2.76 -6.352 -3.613 1 95.38 230 ALA B N 1
ATOM 4465 C CA . ALA B 1 230 ? -3.516 -7.488 -3.088 1 95.38 230 ALA B CA 1
ATOM 4466 C C . ALA B 1 230 ? -4.656 -7.016 -2.189 1 95.38 230 ALA B C 1
ATOM 4468 O O . ALA B 1 230 ? -5.758 -7.566 -2.234 1 95.38 230 ALA B O 1
ATOM 4469 N N . THR B 1 231 ? -4.375 -6.008 -1.41 1 94.25 231 THR B N 1
ATOM 4470 C CA . THR B 1 231 ? -5.371 -5.449 -0.503 1 94.25 231 THR B CA 1
ATOM 4471 C C . THR B 1 231 ? -6.539 -4.848 -1.285 1 94.25 231 THR B C 1
ATOM 4473 O O . THR B 1 231 ? -7.699 -5.117 -0.98 1 94.25 231 THR B O 1
ATOM 4476 N N . LEU B 1 232 ? -6.234 -4.109 -2.312 1 93.44 232 LEU B N 1
ATOM 4477 C CA . LEU B 1 232 ? -7.266 -3.461 -3.117 1 93.44 232 LEU B CA 1
ATOM 4478 C C . LEU B 1 232 ? -8.07 -4.492 -3.898 1 93.44 232 LEU B C 1
ATOM 4480 O O . LEU B 1 232 ? -9.289 -4.359 -4.043 1 93.44 232 LEU B O 1
ATOM 4484 N N . ALA B 1 233 ? -7.34 -5.477 -4.371 1 90.88 233 ALA B N 1
ATOM 4485 C CA . ALA B 1 233 ? -8.008 -6.535 -5.125 1 90.88 233 ALA B CA 1
ATOM 4486 C C . ALA B 1 233 ? -8.977 -7.312 -4.238 1 90.88 233 ALA B C 1
ATOM 4488 O O . ALA B 1 233 ? -10.109 -7.582 -4.641 1 90.88 233 ALA B O 1
ATOM 4489 N N . TRP B 1 234 ? -8.508 -7.605 -3.109 1 87 234 TRP B N 1
ATOM 4490 C CA . TRP B 1 234 ? -9.359 -8.344 -2.186 1 87 234 TRP B CA 1
ATOM 4491 C C . TRP B 1 234 ? -10.617 -7.547 -1.852 1 87 234 TRP B C 1
ATOM 4493 O O . TRP B 1 234 ? -11.703 -8.117 -1.702 1 87 234 TRP B O 1
ATOM 4503 N N . PHE B 1 235 ? -10.516 -6.301 -1.765 1 85.62 235 PHE B N 1
ATOM 4504 C CA . PHE B 1 235 ? -11.625 -5.422 -1.42 1 85.62 235 PHE B CA 1
ATOM 4505 C C . PHE B 1 235 ? -12.648 -5.375 -2.549 1 85.62 235 PHE B C 1
ATOM 4507 O O . PHE B 1 235 ? -13.852 -5.359 -2.301 1 85.62 235 PHE B O 1
ATOM 4514 N N . ARG B 1 236 ? -12.156 -5.34 -3.766 1 85.44 236 ARG B N 1
ATOM 4515 C CA . ARG B 1 236 ? -13.055 -5.016 -4.871 1 85.44 236 ARG B CA 1
ATOM 4516 C C . ARG B 1 236 ? -13.391 -6.258 -5.684 1 85.44 236 ARG B C 1
ATOM 4518 O O . ARG B 1 236 ? -14.477 -6.363 -6.25 1 85.44 236 ARG B O 1
ATOM 4525 N N . ILE B 1 237 ? -12.484 -7.152 -5.859 1 81.88 237 ILE B N 1
ATOM 4526 C CA . ILE B 1 237 ? -12.703 -8.203 -6.848 1 81.88 237 ILE B CA 1
ATOM 4527 C C . ILE B 1 237 ? -12.469 -9.57 -6.211 1 81.88 237 ILE B C 1
ATOM 4529 O O . ILE B 1 237 ? -13.117 -10.555 -6.578 1 81.88 237 ILE B O 1
ATOM 4533 N N . GLY B 1 238 ? -11.586 -9.688 -5.277 1 81.69 238 GLY B N 1
ATOM 4534 C CA . GLY B 1 238 ? -11.242 -10.969 -4.684 1 81.69 238 GLY B CA 1
ATOM 4535 C C . GLY B 1 238 ? -9.742 -11.18 -4.547 1 81.69 238 GLY B C 1
ATOM 4536 O O . GLY B 1 238 ? -8.961 -10.258 -4.758 1 81.69 238 GLY B O 1
ATOM 4537 N N . PRO B 1 239 ? -9.43 -12.375 -4.156 1 81.88 239 PRO B N 1
ATOM 4538 C CA . PRO B 1 239 ? -8.008 -12.656 -3.957 1 81.88 239 PRO B CA 1
ATOM 4539 C C . PRO B 1 239 ? -7.211 -12.617 -5.262 1 81.88 239 PRO B C 1
ATOM 4541 O O . PRO B 1 239 ? -7.762 -12.883 -6.332 1 81.88 239 PRO B O 1
ATOM 4544 N N . LEU B 1 240 ? -5.945 -12.25 -5.051 1 83.31 240 LEU B N 1
ATOM 4545 C CA . LEU B 1 240 ? -5.066 -12.305 -6.215 1 83.31 240 LEU B CA 1
ATOM 4546 C C . LEU B 1 240 ? -4.926 -13.742 -6.719 1 83.31 240 LEU B C 1
ATOM 4548 O O . LEU B 1 240 ? -4.824 -14.68 -5.922 1 83.31 240 LEU B O 1
ATOM 4552 N N . GLY B 1 241 ? -5.125 -13.922 -7.996 1 79.56 241 GLY B N 1
ATOM 4553 C CA . GLY B 1 241 ? -4.953 -15.227 -8.617 1 79.56 241 GLY B CA 1
ATOM 4554 C C . GLY B 1 241 ? -4.688 -15.148 -10.109 1 79.56 241 GLY B C 1
ATOM 4555 O O . GLY B 1 241 ? -5.379 -14.422 -10.828 1 79.56 241 GLY B O 1
ATOM 4556 N N . VAL B 1 242 ? -3.643 -15.766 -10.453 1 79 242 VAL B N 1
ATOM 4557 C CA . VAL B 1 242 ? -3.289 -15.695 -11.867 1 79 242 VAL B CA 1
ATOM 4558 C C . VAL B 1 242 ? -3.58 -17.031 -12.547 1 79 242 VAL B C 1
ATOM 4560 O O . VAL B 1 242 ? -3.693 -17.109 -13.773 1 79 242 VAL B O 1
ATOM 4563 N N . THR B 1 243 ? -3.805 -18.031 -11.742 1 82.44 243 THR B N 1
ATOM 4564 C CA . THR B 1 243 ? -3.936 -19.375 -12.32 1 82.44 243 THR B CA 1
ATOM 4565 C C . THR B 1 243 ? -5.402 -19.719 -12.555 1 82.44 243 THR B C 1
ATOM 4567 O O . THR B 1 243 ? -5.715 -20.672 -13.281 1 82.44 243 THR B O 1
ATOM 4570 N N . ALA B 1 244 ? -6.242 -18.906 -11.93 1 78.69 244 ALA B N 1
ATOM 4571 C CA . ALA B 1 244 ? -7.664 -19.203 -12.047 1 78.69 244 ALA B CA 1
ATOM 4572 C C . ALA B 1 244 ? -8.109 -19.188 -13.508 1 78.69 244 ALA B C 1
ATOM 4574 O O . ALA B 1 244 ? -8.891 -20.047 -13.938 1 78.69 244 ALA B O 1
ATOM 4575 N N . GLU B 1 245 ? -7.602 -18.25 -14.188 1 78.81 245 GLU B N 1
ATOM 4576 C CA . GLU B 1 245 ? -7.992 -18.125 -15.594 1 78.81 245 GLU B CA 1
ATOM 4577 C C . GLU B 1 245 ? -7.453 -19.297 -16.406 1 78.81 245 GLU B C 1
ATOM 4579 O O . GLU B 1 245 ? -8.18 -19.891 -17.219 1 78.81 245 GLU B O 1
ATOM 4584 N N . LEU B 1 246 ? -6.25 -19.609 -16.188 1 83.56 246 LEU B N 1
ATOM 4585 C CA . LEU B 1 246 ? -5.633 -20.703 -16.922 1 83.56 246 LEU B CA 1
ATOM 4586 C C . LEU B 1 246 ? -6.316 -22.031 -16.578 1 83.56 246 LEU B C 1
ATOM 4588 O O . LEU B 1 246 ? -6.527 -22.875 -17.469 1 83.56 246 LEU B O 1
ATOM 4592 N N . GLY B 1 247 ? -6.613 -22.172 -15.375 1 84.94 247 GLY B N 1
ATOM 4593 C CA . GLY B 1 247 ? -7.344 -23.344 -14.945 1 84.94 247 GLY B CA 1
ATOM 4594 C C . GLY B 1 247 ? -8.719 -23.469 -15.578 1 84.94 247 GLY B C 1
ATOM 4595 O O . GLY B 1 247 ? -9.109 -24.547 -16.031 1 84.94 247 GLY B O 1
ATOM 4596 N N . SER B 1 248 ? -9.422 -22.359 -15.617 1 83.56 248 SER B N 1
ATOM 4597 C CA . SER B 1 248 ? -10.758 -22.344 -16.203 1 83.56 248 SER B CA 1
ATOM 4598 C C . SER B 1 248 ? -10.719 -22.641 -17.688 1 83.56 248 SER B C 1
ATOM 4600 O O . SER B 1 248 ? -11.562 -23.359 -18.219 1 83.56 248 SER B O 1
ATOM 4602 N N . LEU B 1 249 ? -9.781 -22.062 -18.328 1 85.69 249 LEU B N 1
ATOM 4603 C CA . LEU B 1 249 ? -9.617 -22.312 -19.766 1 85.69 249 LEU B CA 1
ATOM 4604 C C . LEU B 1 249 ? -9.281 -23.766 -20.031 1 85.69 249 LEU B C 1
ATOM 4606 O O . LEU B 1 249 ? -9.789 -24.359 -20.984 1 85.69 249 LEU B O 1
ATOM 4610 N N . SER B 1 250 ? -8.438 -24.281 -19.234 1 88.06 250 SER B N 1
ATOM 4611 C CA . SER B 1 250 ? -8.039 -25.688 -19.375 1 88.06 250 SER B CA 1
ATOM 4612 C C . SER B 1 250 ? -9.211 -26.625 -19.109 1 88.06 250 SER B C 1
ATOM 4614 O O . SER B 1 250 ? -9.391 -27.625 -19.812 1 88.06 250 SER B O 1
ATOM 4616 N N . ARG B 1 251 ? -9.914 -26.266 -18.078 1 85.5 251 ARG B N 1
ATOM 4617 C CA . ARG B 1 251 ? -11.07 -27.078 -17.734 1 85.5 251 ARG B CA 1
ATOM 4618 C C . ARG B 1 251 ? -12.094 -27.078 -18.875 1 85.5 251 ARG B C 1
ATOM 4620 O O . ARG B 1 251 ? -12.609 -28.125 -19.25 1 85.5 251 ARG B O 1
ATOM 4627 N N . THR B 1 252 ? -12.406 -25.906 -19.359 1 84.94 252 THR B N 1
ATOM 4628 C CA . THR B 1 252 ? -13.359 -25.766 -20.453 1 84.94 252 THR B CA 1
ATOM 4629 C C . THR B 1 252 ? -12.898 -26.547 -21.688 1 84.94 252 THR B C 1
ATOM 4631 O O . THR B 1 252 ? -13.688 -27.25 -22.312 1 84.94 252 THR B O 1
ATOM 4634 N N . ALA B 1 253 ? -11.695 -26.406 -22 1 87.44 253 ALA B N 1
ATOM 4635 C CA . ALA B 1 253 ? -11.148 -27.109 -23.156 1 87.44 253 ALA B CA 1
ATOM 4636 C C . ALA B 1 253 ? -11.227 -28.625 -22.953 1 87.44 253 ALA B C 1
ATOM 4638 O O . ALA B 1 253 ? -11.547 -29.359 -23.891 1 87.44 253 ALA B O 1
ATOM 4639 N N . ALA B 1 254 ? -10.922 -29.078 -21.812 1 88.94 254 ALA B N 1
ATOM 4640 C CA . ALA B 1 254 ? -10.938 -30.5 -21.516 1 88.94 254 ALA B CA 1
ATOM 4641 C C . ALA B 1 254 ? -12.352 -31.062 -21.531 1 88.94 254 ALA B C 1
ATOM 4643 O O . ALA B 1 254 ? -12.578 -32.188 -21.953 1 88.94 254 ALA B O 1
ATOM 4644 N N . VAL B 1 255 ? -13.289 -30.281 -21.062 1 85.06 255 VAL B N 1
ATOM 4645 C CA . VAL B 1 255 ? -14.695 -30.672 -21.094 1 85.06 255 VAL B CA 1
ATOM 4646 C C . VAL B 1 255 ? -15.172 -30.766 -22.547 1 85.06 255 VAL B C 1
ATOM 4648 O O . VAL B 1 255 ? -15.844 -31.719 -22.922 1 85.06 255 VAL B O 1
ATOM 4651 N N . ASP B 1 256 ? -14.859 -29.75 -23.281 1 87.69 256 ASP B N 1
ATOM 4652 C CA . ASP B 1 256 ? -15.25 -29.719 -24.688 1 87.69 256 ASP B CA 1
ATOM 4653 C C . ASP B 1 256 ? -14.688 -30.906 -25.453 1 87.69 256 ASP B C 1
ATOM 4655 O O . ASP B 1 256 ? -15.32 -31.406 -26.375 1 87.69 256 ASP B O 1
ATOM 4659 N N . LEU B 1 257 ? -13.57 -31.359 -25.031 1 91 257 LEU B N 1
ATOM 4660 C CA . LEU B 1 257 ? -12.914 -32.5 -25.703 1 91 257 LEU B CA 1
ATOM 4661 C C . LEU B 1 257 ? -13.367 -33.812 -25.094 1 91 257 LEU B C 1
ATOM 4663 O O . LEU B 1 257 ? -12.961 -34.875 -25.562 1 91 257 LEU B O 1
ATOM 4667 N N . GLY B 1 258 ? -14.195 -33.719 -24.031 1 87.25 258 GLY B N 1
ATOM 4668 C CA . GLY B 1 258 ? -14.734 -34.906 -23.391 1 87.25 258 GLY B CA 1
ATOM 4669 C C . GLY B 1 258 ? -13.703 -35.688 -22.578 1 87.25 258 GLY B C 1
ATOM 4670 O O . GLY B 1 258 ? -13.805 -36.906 -22.422 1 87.25 258 GLY B O 1
ATOM 4671 N N . LEU B 1 259 ? -12.766 -34.938 -22.094 1 88.44 259 LEU B N 1
ATOM 4672 C CA . LEU B 1 259 ? -11.664 -35.594 -21.406 1 88.44 259 LEU B CA 1
ATOM 4673 C C . LEU B 1 259 ? -11.938 -35.688 -19.906 1 88.44 259 LEU B C 1
ATOM 4675 O O . LEU B 1 259 ? -11.297 -36.469 -19.203 1 88.44 259 LEU B O 1
ATOM 4679 N N . LEU B 1 260 ? -12.836 -34.875 -19.375 1 85.75 260 LEU B N 1
ATOM 4680 C CA . LEU B 1 260 ? -13.031 -34.812 -17.938 1 85.75 260 LEU B CA 1
ATOM 4681 C C . LEU B 1 260 ? -14.297 -35.531 -17.516 1 85.75 260 LEU B C 1
ATOM 4683 O O . LEU B 1 260 ? -15.242 -35.656 -18.297 1 85.75 260 LEU B O 1
ATOM 4687 N N . PRO B 1 261 ? -14.195 -36 -16.266 1 79.81 261 PRO B N 1
ATOM 4688 C CA . PRO B 1 261 ? -15.445 -36.531 -15.734 1 79.81 261 PRO B CA 1
ATOM 4689 C C . PRO B 1 261 ? -16.531 -35.5 -15.57 1 79.81 261 PRO B C 1
ATOM 4691 O O . PRO B 1 261 ? -16.25 -34.281 -15.539 1 79.81 261 PRO B O 1
ATOM 4694 N N . ASP B 1 262 ? -17.688 -35.938 -15.469 1 70.25 262 ASP B N 1
ATOM 4695 C CA . ASP B 1 262 ? -18.859 -35.062 -15.414 1 70.25 262 ASP B CA 1
ATOM 4696 C C . ASP B 1 262 ? -18.844 -34.188 -14.156 1 70.25 262 ASP B C 1
ATOM 4698 O O . ASP B 1 262 ? -19.281 -33.062 -14.18 1 70.25 262 ASP B O 1
ATOM 4702 N N . THR B 1 263 ? -18.266 -34.875 -13.102 1 77.5 263 THR B N 1
ATOM 4703 C CA . THR B 1 263 ? -18.297 -34.125 -11.844 1 77.5 263 THR B CA 1
ATOM 4704 C C . THR B 1 263 ? -16.922 -34.125 -11.18 1 77.5 263 THR B C 1
ATOM 4706 O O . THR B 1 263 ? -16.25 -35.156 -11.125 1 77.5 263 THR B O 1
ATOM 4709 N N . LEU B 1 264 ? -16.484 -33.031 -10.969 1 78.12 264 LEU B N 1
ATOM 4710 C CA . LEU B 1 264 ? -15.312 -32.875 -10.109 1 78.12 264 LEU B CA 1
ATOM 4711 C C . LEU B 1 264 ? -15.734 -32.656 -8.656 1 78.12 264 LEU B C 1
ATOM 4713 O O . LEU B 1 264 ? -16.234 -31.578 -8.32 1 78.12 264 LEU B O 1
ATOM 4717 N N . LEU B 1 265 ? -15.445 -33.656 -7.887 1 73.12 265 LEU B N 1
ATOM 4718 C CA . LEU B 1 265 ? -15.992 -33.75 -6.535 1 73.12 265 LEU B CA 1
ATOM 4719 C C . LEU B 1 265 ? -15.43 -32.625 -5.668 1 73.12 265 LEU B C 1
ATOM 4721 O O . LEU B 1 265 ? -14.219 -32.438 -5.594 1 73.12 265 LEU B O 1
ATOM 4725 N N . GLY B 1 266 ? -16.297 -31.812 -5.07 1 69.81 266 GLY B N 1
ATOM 4726 C CA . GLY B 1 266 ? -15.914 -30.844 -4.051 1 69.81 266 GLY B CA 1
ATOM 4727 C C . GLY B 1 266 ? -15.281 -29.594 -4.621 1 69.81 266 GLY B C 1
ATOM 4728 O O . GLY B 1 266 ? -15.125 -28.594 -3.918 1 69.81 266 GLY B O 1
ATOM 4729 N N . LEU B 1 267 ? -14.883 -29.688 -5.84 1 72.25 267 LEU B N 1
ATOM 4730 C CA . LEU B 1 267 ? -14.117 -28.594 -6.422 1 72.25 267 LEU B CA 1
ATOM 4731 C C . LEU B 1 267 ? -14.969 -27.328 -6.543 1 72.25 267 LEU B C 1
ATOM 4733 O O . LEU B 1 267 ? -14.492 -26.234 -6.258 1 72.25 267 LEU B O 1
ATOM 4737 N N . ASP B 1 268 ? -16.141 -27.453 -6.805 1 65.69 268 ASP B N 1
ATOM 4738 C CA . ASP B 1 268 ? -17.016 -26.312 -7.016 1 65.69 268 ASP B CA 1
ATOM 4739 C C . ASP B 1 268 ? -17.406 -25.672 -5.688 1 65.69 268 ASP B C 1
ATOM 4741 O O . ASP B 1 268 ? -17.781 -24.5 -5.648 1 65.69 268 ASP B O 1
ATOM 4745 N N . GLY B 1 269 ? -17.25 -26.391 -4.68 1 59.19 269 GLY B N 1
ATOM 4746 C CA . GLY B 1 269 ? -17.562 -25.875 -3.361 1 59.19 269 GLY B CA 1
ATOM 4747 C C . GLY B 1 269 ? -16.391 -25.188 -2.693 1 59.19 269 GLY B C 1
ATOM 4748 O O . GLY B 1 269 ? -16.578 -24.422 -1.738 1 59.19 269 GLY B O 1
ATOM 4749 N N . LEU B 1 270 ? -15.359 -25.641 -3.113 1 57.62 270 LEU B N 1
ATOM 4750 C CA . LEU B 1 270 ? -14.195 -25.047 -2.459 1 57.62 270 LEU B CA 1
ATOM 4751 C C . LEU B 1 270 ? -13.938 -23.625 -2.969 1 57.62 270 LEU B C 1
ATOM 4753 O O . LEU B 1 270 ? -13.898 -23.406 -4.18 1 57.62 270 LEU B O 1
ATOM 4757 N N . ARG B 1 271 ? -14.617 -22.641 -2.504 1 48.84 271 ARG B N 1
ATOM 4758 C CA . ARG B 1 271 ? -14.805 -21.219 -2.783 1 48.84 271 ARG B CA 1
ATOM 4759 C C . ARG B 1 271 ? -13.516 -20.594 -3.297 1 48.84 271 ARG B C 1
ATOM 4761 O O . ARG B 1 271 ? -13.555 -19.641 -4.078 1 48.84 271 ARG B O 1
ATOM 4768 N N . GLY B 1 272 ? -12.508 -20.766 -3.029 1 45.81 272 GLY B N 1
ATOM 4769 C CA . GLY B 1 272 ? -11.32 -19.984 -3.342 1 45.81 272 GLY B CA 1
ATOM 4770 C C . GLY B 1 272 ? -10.766 -20.281 -4.727 1 45.81 272 GLY B C 1
ATOM 4771 O O . GLY B 1 272 ? -10.016 -19.484 -5.277 1 45.81 272 GLY B O 1
ATOM 4772 N N . CYS B 1 273 ? -10.82 -21.453 -5.156 1 45.78 273 CYS B N 1
ATOM 4773 C CA . CYS B 1 273 ? -10.156 -21.906 -6.379 1 45.78 273 CYS B CA 1
ATOM 4774 C C . CYS B 1 273 ? -11.125 -21.906 -7.555 1 45.78 273 CYS B C 1
ATOM 4776 O O . CYS B 1 273 ? -11.195 -22.875 -8.305 1 45.78 273 CYS B O 1
ATOM 4778 N N . ALA B 1 274 ? -12.125 -21.141 -7.609 1 47.59 274 ALA B N 1
ATOM 4779 C CA . ALA B 1 274 ? -13.305 -21.453 -8.414 1 47.59 274 ALA B CA 1
ATOM 4780 C C . ALA B 1 274 ? -12.953 -21.531 -9.898 1 47.59 274 ALA B C 1
ATOM 4782 O O . ALA B 1 274 ? -12.805 -20.484 -10.555 1 47.59 274 ALA B O 1
ATOM 4783 N N . THR B 1 275 ? -12.086 -22.547 -10.219 1 47.88 275 THR B N 1
ATOM 4784 C CA . THR B 1 275 ? -12.07 -22.781 -11.656 1 47.88 275 THR B CA 1
ATOM 4785 C C . THR B 1 275 ? -13.477 -23.078 -12.172 1 47.88 275 THR B C 1
ATOM 4787 O O . THR B 1 275 ? -14.047 -24.125 -11.844 1 47.88 275 THR B O 1
ATOM 4790 N N . VAL B 1 276 ? -14.305 -22.031 -12.07 1 47.34 276 VAL B N 1
ATOM 4791 C CA . VAL B 1 276 ? -15.648 -22.281 -12.586 1 47.34 276 VAL B CA 1
ATOM 4792 C C . VAL B 1 276 ? -15.617 -22.344 -14.109 1 47.34 276 VAL B C 1
ATOM 4794 O O . VAL B 1 276 ? -14.789 -21.688 -14.75 1 47.34 276 VAL B O 1
ATOM 4797 N N . VAL B 1 277 ? -16.25 -23.375 -14.547 1 42.16 277 VAL B N 1
ATOM 4798 C CA . VAL B 1 277 ? -16.438 -23.469 -15.992 1 42.16 277 VAL B CA 1
ATOM 4799 C C . VAL B 1 277 ? -16.812 -22.094 -16.547 1 42.16 277 VAL B C 1
ATOM 4801 O O . VAL B 1 277 ? -17.672 -21.422 -16 1 42.16 277 VAL B O 1
ATOM 4804 N N . LYS B 1 278 ? -15.922 -21.594 -17.375 1 52.72 278 LYS B N 1
ATOM 4805 C CA . LYS B 1 278 ? -16.062 -20.25 -17.969 1 52.72 278 LYS B CA 1
ATOM 4806 C C . LYS B 1 278 ? -17.328 -20.156 -18.797 1 52.72 278 LYS B C 1
ATOM 4808 O O . LYS B 1 278 ? -17.562 -20.969 -19.688 1 52.72 278 LYS B O 1
ATOM 4813 N N . GLU B 1 279 ? -18.359 -19.609 -18.344 1 44.94 279 GLU B N 1
ATOM 4814 C CA . GLU B 1 279 ? -19.484 -19.328 -19.234 1 44.94 279 GLU B CA 1
ATOM 4815 C C . GLU B 1 279 ? -19.266 -18.047 -20.031 1 44.94 279 GLU B C 1
ATOM 4817 O O . GLU B 1 279 ? -19.953 -17.797 -21.016 1 44.94 279 GLU B O 1
ATOM 4822 N N . ALA B 1 280 ? -18.344 -17.188 -19.594 1 51.81 280 ALA B N 1
ATOM 4823 C CA . ALA B 1 280 ? -18.234 -15.938 -20.344 1 51.81 280 ALA B CA 1
ATOM 4824 C C . ALA B 1 280 ? -16.797 -15.703 -20.797 1 51.81 280 ALA B C 1
ATOM 4826 O O . ALA B 1 280 ? -15.844 -16.109 -20.109 1 51.81 280 ALA B O 1
ATOM 4827 N N . LEU B 1 281 ? -16.578 -15.266 -22.094 1 51.59 281 LEU B N 1
ATOM 4828 C CA . LEU B 1 281 ? -15.305 -14.969 -22.75 1 51.59 281 LEU B CA 1
ATOM 4829 C C . LEU B 1 281 ? -14.469 -14.023 -21.891 1 51.59 281 LEU B C 1
ATOM 4831 O O . LEU B 1 281 ? -13.242 -14.156 -21.828 1 51.59 281 LEU B O 1
ATOM 4835 N N . LEU B 1 282 ? -15.258 -13.094 -21.156 1 64.94 282 LEU B N 1
ATOM 4836 C CA . LEU B 1 282 ? -14.523 -12.109 -20.375 1 64.94 282 LEU B CA 1
ATOM 4837 C C . LEU B 1 282 ? -14.773 -12.312 -18.875 1 64.94 282 LEU B C 1
ATOM 4839 O O . LEU B 1 282 ? -15.891 -12.102 -18.406 1 64.94 282 LEU B O 1
ATOM 4843 N N . SER B 1 283 ? -13.891 -13.008 -18.234 1 78.56 283 SER B N 1
ATOM 4844 C CA . SER B 1 283 ? -13.961 -13.219 -16.781 1 78.56 283 SER B CA 1
ATOM 4845 C C . SER B 1 283 ? -13.023 -12.266 -16.047 1 78.56 283 SER B C 1
ATOM 4847 O O . SER B 1 283 ? -12.109 -11.695 -16.641 1 78.56 283 SER B O 1
ATOM 4849 N N . ARG B 1 284 ? -13.359 -11.984 -14.852 1 79.88 284 ARG B N 1
ATOM 4850 C CA . ARG B 1 284 ? -12.555 -11.102 -14.016 1 79.88 284 ARG B CA 1
ATOM 4851 C C . ARG B 1 284 ? -11.094 -11.539 -14 1 79.88 284 ARG B C 1
ATOM 4853 O O . ARG B 1 284 ? -10.188 -10.711 -14.133 1 79.88 284 ARG B O 1
ATOM 4860 N N . ASN B 1 285 ? -10.977 -12.828 -13.961 1 82.44 285 ASN B N 1
ATOM 4861 C CA . ASN B 1 285 ? -9.609 -13.344 -13.922 1 82.44 285 ASN B CA 1
ATOM 4862 C C . ASN B 1 285 ? -8.914 -13.203 -15.266 1 82.44 285 ASN B C 1
ATOM 4864 O O . ASN B 1 285 ? -7.715 -12.93 -15.328 1 82.44 285 ASN B O 1
ATOM 4868 N N . GLY B 1 286 ? -9.68 -13.375 -16.312 1 86.69 286 GLY B N 1
ATOM 4869 C CA . GLY B 1 286 ? -9.125 -13.195 -17.641 1 86.69 286 GLY B CA 1
ATOM 4870 C C . GLY B 1 286 ? -8.672 -11.773 -17.906 1 86.69 286 GLY B C 1
ATOM 4871 O O . GLY B 1 286 ? -7.57 -11.555 -18.422 1 86.69 286 GLY B O 1
ATOM 4872 N N . VAL B 1 287 ? -9.516 -10.914 -17.547 1 90.38 287 VAL B N 1
ATOM 4873 C CA . VAL B 1 287 ? -9.203 -9.508 -17.75 1 90.38 287 VAL B CA 1
ATOM 4874 C C . VAL B 1 287 ? -8.023 -9.102 -16.875 1 90.38 287 VAL B C 1
ATOM 4876 O O . VAL B 1 287 ? -7.203 -8.266 -17.266 1 90.38 287 VAL B O 1
ATOM 4879 N N . PHE B 1 288 ? -7.926 -9.672 -15.695 1 91.5 288 PHE B N 1
ATOM 4880 C CA . PHE B 1 288 ? -6.809 -9.414 -14.797 1 91.5 288 PHE B CA 1
ATOM 4881 C C . PHE B 1 288 ? -5.496 -9.875 -15.414 1 91.5 288 PHE B C 1
ATOM 4883 O O . PHE B 1 288 ? -4.504 -9.148 -15.406 1 91.5 288 PHE B O 1
ATOM 4890 N N . VAL B 1 289 ? -5.512 -11.062 -16.016 1 93.06 289 VAL B N 1
ATOM 4891 C CA . VAL B 1 289 ? -4.305 -11.625 -16.594 1 93.06 289 VAL B CA 1
ATOM 4892 C C . VAL B 1 289 ? -3.922 -10.844 -17.859 1 93.06 289 VAL B C 1
ATOM 4894 O O . VAL B 1 289 ? -2.738 -10.609 -18.109 1 93.06 289 VAL B O 1
ATOM 4897 N N . LEU B 1 290 ? -4.91 -10.523 -18.609 1 93.38 290 LEU B N 1
ATOM 4898 C CA . LEU B 1 290 ? -4.652 -9.688 -19.766 1 93.38 290 LEU B CA 1
ATOM 4899 C C . LEU B 1 290 ? -3.988 -8.375 -19.359 1 93.38 290 LEU B C 1
ATOM 4901 O O . LEU B 1 290 ? -3.037 -7.93 -20.016 1 93.38 290 LEU B O 1
ATOM 4905 N N . GLY B 1 291 ? -4.535 -7.762 -18.359 1 95.25 291 GLY B N 1
ATOM 4906 C CA . GLY B 1 291 ? -3.92 -6.559 -17.812 1 95.25 291 GLY B CA 1
ATOM 4907 C C . GLY B 1 291 ? -2.494 -6.777 -17.344 1 95.25 291 GLY B C 1
ATOM 4908 O O . GLY B 1 291 ? -1.623 -5.934 -17.578 1 95.25 291 GLY B O 1
ATOM 4909 N N . LEU B 1 292 ? -2.316 -7.883 -16.688 1 95.75 292 LEU B N 1
ATOM 4910 C CA . LEU B 1 292 ? -0.992 -8.234 -16.188 1 95.75 292 LEU B CA 1
ATOM 4911 C C . LEU B 1 292 ? 0.023 -8.289 -17.328 1 95.75 292 LEU B C 1
ATOM 4913 O O . LEU B 1 292 ? 1.089 -7.672 -17.234 1 95.75 292 LEU B O 1
ATOM 4917 N N . VAL B 1 293 ? -0.294 -8.922 -18.391 1 95.88 293 VAL B N 1
ATOM 4918 C CA . VAL B 1 293 ? 0.616 -9.102 -19.516 1 95.88 293 VAL B CA 1
ATOM 4919 C C . VAL B 1 293 ? 0.851 -7.762 -20.203 1 95.88 293 VAL B C 1
ATOM 4921 O O . VAL B 1 293 ? 1.994 -7.395 -20.484 1 95.88 293 VAL B O 1
ATOM 4924 N N . LEU B 1 294 ? -0.223 -7.031 -20.469 1 96.19 294 LEU B N 1
ATOM 4925 C CA . LEU B 1 294 ? -0.109 -5.742 -21.141 1 96.19 294 LEU B CA 1
ATOM 4926 C C . LEU B 1 294 ? 0.635 -4.734 -20.281 1 96.19 294 LEU B C 1
ATOM 4928 O O . LEU B 1 294 ? 1.407 -3.92 -20.781 1 96.19 294 LEU B O 1
ATOM 4932 N N . GLY B 1 295 ? 0.316 -4.77 -18.984 1 96.5 295 GLY B N 1
ATOM 4933 C CA . GLY B 1 295 ? 1.049 -3.902 -18.062 1 96.5 295 GLY B CA 1
ATOM 4934 C C . GLY B 1 295 ? 2.535 -4.203 -18.031 1 96.5 295 GLY B C 1
ATOM 4935 O O . GLY B 1 295 ? 3.359 -3.289 -18.031 1 96.5 295 GLY B O 1
ATOM 4936 N N . ALA B 1 296 ? 2.826 -5.457 -17.953 1 96.94 296 ALA B N 1
ATOM 4937 C CA . ALA B 1 296 ? 4.227 -5.871 -17.969 1 96.94 296 ALA B CA 1
ATOM 4938 C C . ALA B 1 296 ? 4.902 -5.453 -19.266 1 96.94 296 ALA B C 1
ATOM 4940 O O . ALA B 1 296 ? 6.066 -5.035 -19.266 1 96.94 296 ALA B O 1
ATOM 4941 N N . ALA B 1 297 ? 4.215 -5.605 -20.375 1 96.5 297 ALA B N 1
ATOM 4942 C CA . ALA B 1 297 ? 4.758 -5.203 -21.672 1 96.5 297 ALA B CA 1
ATOM 4943 C C . ALA B 1 297 ? 5.043 -3.703 -21.703 1 96.5 297 ALA B C 1
ATOM 4945 O O . ALA B 1 297 ? 6.098 -3.277 -22.188 1 96.5 297 ALA B O 1
ATOM 4946 N N . ALA B 1 298 ? 4.098 -2.928 -21.234 1 95.5 298 ALA B N 1
ATOM 4947 C CA . ALA B 1 298 ? 4.289 -1.48 -21.188 1 95.5 298 ALA B CA 1
ATOM 4948 C C . ALA B 1 298 ? 5.508 -1.116 -20.344 1 95.5 298 ALA B C 1
ATOM 4950 O O . ALA B 1 298 ? 6.324 -0.283 -20.75 1 95.5 298 ALA B O 1
ATOM 4951 N N . ALA B 1 299 ? 5.617 -1.745 -19.234 1 94.62 299 ALA B N 1
ATOM 4952 C CA . ALA B 1 299 ? 6.738 -1.479 -18.344 1 94.62 299 ALA B CA 1
ATOM 4953 C C . ALA B 1 299 ? 8.062 -1.918 -18.969 1 94.62 299 ALA B C 1
ATOM 4955 O O . ALA B 1 299 ? 9.07 -1.223 -18.844 1 94.62 299 ALA B O 1
ATOM 4956 N N . ALA B 1 300 ? 8.062 -3.039 -19.578 1 94.5 300 ALA B N 1
ATOM 4957 C CA . ALA B 1 300 ? 9.266 -3.576 -20.188 1 94.5 300 ALA B CA 1
ATOM 4958 C C . ALA B 1 300 ? 9.773 -2.656 -21.297 1 94.5 300 ALA B C 1
ATOM 4960 O O . ALA B 1 300 ? 10.977 -2.402 -21.406 1 94.5 300 ALA B O 1
ATOM 4961 N N . HIS B 1 301 ? 8.867 -2.203 -22.125 1 93.81 301 HIS B N 1
ATOM 4962 C CA . HIS B 1 301 ? 9.25 -1.307 -23.203 1 93.81 301 HIS B CA 1
ATOM 4963 C C . HIS B 1 301 ? 9.727 0.038 -22.672 1 93.81 301 HIS B C 1
ATOM 4965 O O . HIS B 1 301 ? 10.711 0.594 -23.156 1 93.81 301 HIS B O 1
ATOM 4971 N N . ALA B 1 302 ? 9.07 0.539 -21.703 1 89.38 302 ALA B N 1
ATOM 4972 C CA . ALA B 1 302 ? 9.445 1.823 -21.125 1 89.38 302 ALA B CA 1
ATOM 4973 C C . ALA B 1 302 ? 10.828 1.753 -20.469 1 89.38 302 ALA B C 1
ATOM 4975 O O . ALA B 1 302 ? 11.578 2.727 -20.5 1 89.38 302 ALA B O 1
ATOM 4976 N N . ALA B 1 303 ? 11.188 0.633 -19.906 1 90.06 303 ALA B N 1
ATOM 4977 C CA . ALA B 1 303 ? 12.453 0.471 -19.188 1 90.06 303 ALA B CA 1
ATOM 4978 C C . ALA B 1 303 ? 13.562 0.004 -20.125 1 90.06 303 ALA B C 1
ATOM 4980 O O . ALA B 1 303 ? 14.734 0.015 -19.766 1 90.06 303 ALA B O 1
ATOM 4981 N N . GLY B 1 304 ? 13.227 -0.44 -21.281 1 89.31 304 GLY B N 1
ATOM 4982 C CA . GLY B 1 304 ? 14.203 -0.971 -22.219 1 89.31 304 GLY B CA 1
ATOM 4983 C C . GLY B 1 304 ? 14.531 -2.43 -21.969 1 89.31 304 GLY B C 1
ATOM 4984 O O . GLY B 1 304 ? 15.609 -2.896 -22.344 1 89.31 304 GLY B O 1
ATOM 4985 N N . ASP B 1 305 ? 13.578 -3.08 -21.328 1 90.12 305 ASP B N 1
ATOM 4986 C CA . ASP B 1 305 ? 13.82 -4.473 -20.953 1 90.12 305 ASP B CA 1
ATOM 4987 C C . ASP B 1 305 ? 13.172 -5.43 -21.953 1 90.12 305 ASP B C 1
ATOM 4989 O O . ASP B 1 305 ? 13.289 -6.648 -21.812 1 90.12 305 ASP B O 1
ATOM 4993 N N . TRP B 1 306 ? 12.477 -4.918 -22.938 1 92 306 TRP B N 1
ATOM 4994 C CA . TRP B 1 306 ? 11.852 -5.781 -23.922 1 92 306 TRP B CA 1
ATOM 4995 C C . TRP B 1 306 ? 12.898 -6.438 -24.812 1 92 306 TRP B C 1
ATOM 4997 O O . TRP B 1 306 ? 13.625 -5.75 -25.547 1 92 306 TRP B O 1
ATOM 5007 N N . LYS B 1 307 ? 13.094 -7.699 -24.734 1 92 307 LYS B N 1
ATOM 5008 C CA . LYS B 1 307 ? 14.023 -8.492 -25.531 1 92 307 LYS B CA 1
ATOM 5009 C C . LYS B 1 307 ? 13.359 -9.758 -26.062 1 92 307 LYS B C 1
ATOM 5011 O O . LYS B 1 307 ? 13.406 -10.812 -25.406 1 92 307 LYS B O 1
ATOM 5016 N N . PRO B 1 308 ? 12.828 -9.617 -27.281 1 92.31 308 PRO B N 1
ATOM 5017 C CA . PRO B 1 308 ? 12.203 -10.812 -27.844 1 92.31 308 PRO B CA 1
ATOM 5018 C C . PRO B 1 308 ? 13.164 -11.992 -27.938 1 92.31 308 PRO B C 1
ATOM 5020 O O . PRO B 1 308 ? 14.273 -11.859 -28.453 1 92.31 308 PRO B O 1
ATOM 5023 N N . ALA B 1 309 ? 12.828 -13.039 -27.328 1 92.25 309 ALA B N 1
ATOM 5024 C CA . ALA B 1 309 ? 13.664 -14.234 -27.281 1 92.25 309 ALA B CA 1
ATOM 5025 C C . ALA B 1 309 ? 12.844 -15.492 -27.547 1 92.25 309 ALA B C 1
ATOM 5027 O O . ALA B 1 309 ? 11.898 -15.789 -26.797 1 92.25 309 ALA B O 1
ATOM 5028 N N . PHE B 1 310 ? 13.25 -16.188 -28.562 1 93.25 310 PHE B N 1
ATOM 5029 C CA . PHE B 1 310 ? 12.641 -17.484 -28.844 1 93.25 310 PHE B CA 1
ATOM 5030 C C . PHE B 1 310 ? 13.406 -18.609 -28.156 1 93.25 310 PHE B C 1
ATOM 5032 O O . PHE B 1 310 ? 14.633 -18.562 -28.062 1 93.25 310 PHE B O 1
ATOM 5039 N N . PRO B 1 311 ? 12.641 -19.531 -27.656 1 91.75 311 PRO B N 1
ATOM 5040 C CA . PRO B 1 311 ? 13.336 -20.609 -26.969 1 91.75 311 PRO B CA 1
ATOM 5041 C C . PRO B 1 311 ? 14.125 -21.516 -27.922 1 91.75 311 PRO B C 1
ATOM 5043 O O . PRO B 1 311 ? 13.695 -21.75 -29.047 1 91.75 311 PRO B O 1
ATOM 5046 N N . ALA B 1 312 ? 15.266 -21.922 -27.453 1 93.19 312 ALA B N 1
ATOM 5047 C CA . ALA B 1 312 ? 16 -22.953 -28.172 1 93.19 312 ALA B CA 1
ATOM 5048 C C . ALA B 1 312 ? 15.234 -24.281 -28.188 1 93.19 312 ALA B C 1
ATOM 5050 O O . ALA B 1 312 ? 14.523 -24.594 -27.219 1 93.19 312 ALA B O 1
ATOM 5051 N N . VAL B 1 313 ? 15.375 -24.953 -29.266 1 93.56 313 VAL B N 1
ATOM 5052 C CA . VAL B 1 313 ? 14.672 -26.219 -29.438 1 93.56 313 VAL B CA 1
ATOM 5053 C C . VAL B 1 313 ? 15 -27.156 -28.281 1 93.56 313 VAL B C 1
ATOM 5055 O O . VAL B 1 313 ? 14.141 -27.906 -27.812 1 93.56 313 VAL B O 1
ATOM 5058 N N . ARG B 1 314 ? 16.203 -27.062 -27.797 1 91.94 314 ARG B N 1
ATOM 5059 C CA . ARG B 1 314 ? 16.656 -27.938 -26.719 1 91.94 314 ARG B CA 1
ATOM 5060 C C . ARG B 1 314 ? 15.953 -27.594 -25.406 1 91.94 314 ARG B C 1
ATOM 5062 O O . ARG B 1 314 ? 15.859 -28.438 -24.516 1 91.94 314 ARG B O 1
ATOM 5069 N N . ASP B 1 315 ? 15.383 -26.438 -25.297 1 94 315 ASP B N 1
ATOM 5070 C CA . ASP B 1 315 ? 14.773 -25.984 -24.062 1 94 315 ASP B CA 1
ATOM 5071 C C . ASP B 1 315 ? 13.266 -26.25 -24.062 1 94 315 ASP B C 1
ATOM 5073 O O . ASP B 1 315 ? 12.617 -26.156 -23.016 1 94 315 ASP B O 1
ATOM 5077 N N . VAL B 1 316 ? 12.711 -26.594 -25.156 1 95.56 316 VAL B N 1
ATOM 5078 C CA . VAL B 1 316 ? 11.266 -26.734 -25.328 1 95.56 316 VAL B CA 1
ATOM 5079 C C . VAL B 1 316 ? 10.734 -27.812 -24.406 1 95.56 316 VAL B C 1
ATOM 5081 O O . VAL B 1 316 ? 9.758 -27.594 -23.672 1 95.56 316 VAL B O 1
ATOM 5084 N N . PRO B 1 317 ? 11.406 -29.016 -24.391 1 96.12 317 PRO B N 1
ATOM 5085 C CA . PRO B 1 317 ? 10.883 -30.031 -23.484 1 96.12 317 PRO B CA 1
ATOM 5086 C C . PRO B 1 317 ? 10.938 -29.609 -22.016 1 96.12 317 PRO B C 1
ATOM 5088 O O . PRO B 1 317 ? 10.016 -29.906 -21.266 1 96.12 317 PRO B O 1
ATOM 5091 N N . ARG B 1 318 ? 11.977 -29 -21.641 1 95.06 318 ARG B N 1
ATOM 5092 C CA . ARG B 1 318 ? 12.117 -28.547 -20.266 1 95.06 318 ARG B CA 1
ATOM 5093 C C . ARG B 1 318 ? 11.031 -27.531 -19.906 1 95.06 318 ARG B C 1
ATOM 5095 O O . ARG B 1 318 ? 10.445 -27.609 -18.828 1 95.06 318 ARG B O 1
ATOM 5102 N N . LEU B 1 319 ? 10.82 -26.609 -20.781 1 96.75 319 LEU B N 1
ATOM 5103 C CA . LEU B 1 319 ? 9.805 -25.578 -20.562 1 96.75 319 LEU B CA 1
ATOM 5104 C C . LEU B 1 319 ? 8.414 -26.203 -20.484 1 96.75 319 LEU B C 1
ATOM 5106 O O . LEU B 1 319 ? 7.629 -25.859 -19.594 1 96.75 319 LEU B O 1
ATOM 5110 N N . PHE B 1 320 ? 8.164 -27.094 -21.359 1 97.56 320 PHE B N 1
ATOM 5111 C CA . PHE B 1 320 ? 6.859 -27.75 -21.422 1 97.56 320 PHE B CA 1
ATOM 5112 C C . PHE B 1 320 ? 6.641 -28.625 -20.188 1 97.56 320 PHE B C 1
ATOM 5114 O O . PHE B 1 320 ? 5.598 -28.531 -19.531 1 97.56 320 PHE B O 1
ATOM 5121 N N . LEU B 1 321 ? 7.613 -29.453 -19.859 1 97.69 321 LEU B N 1
ATOM 5122 C CA . LEU B 1 321 ? 7.496 -30.344 -18.703 1 97.69 321 LEU B CA 1
ATOM 5123 C C . LEU B 1 321 ? 7.414 -29.547 -17.406 1 97.69 321 LEU B C 1
ATOM 5125 O O . LEU B 1 321 ? 6.684 -29.922 -16.484 1 97.69 321 LEU B O 1
ATOM 5129 N N . GLY B 1 322 ? 8.266 -28.547 -17.344 1 97.56 322 GLY B N 1
ATOM 5130 C CA . GLY B 1 322 ? 8.148 -27.656 -16.203 1 97.56 322 GLY B CA 1
ATOM 5131 C C . GLY B 1 322 ? 6.77 -27.031 -16.078 1 97.56 322 GLY B C 1
ATOM 5132 O O . GLY B 1 322 ? 6.23 -26.938 -14.969 1 97.56 322 GLY B O 1
ATOM 5133 N N . GLY B 1 323 ? 6.211 -26.641 -17.172 1 97.81 323 GLY B N 1
ATOM 5134 C CA . GLY B 1 323 ? 4.859 -26.109 -17.188 1 97.81 323 GLY B CA 1
ATOM 5135 C C . GLY B 1 323 ? 3.816 -27.109 -16.719 1 97.81 323 GLY B C 1
ATOM 5136 O O . GLY B 1 323 ? 2.906 -26.75 -15.969 1 97.81 323 GLY B O 1
ATOM 5137 N N . VAL B 1 324 ? 3.971 -28.312 -17.203 1 98.19 324 VAL B N 1
ATOM 5138 C CA . VAL B 1 324 ? 3.041 -29.375 -16.812 1 98.19 324 VAL B CA 1
ATOM 5139 C C . VAL B 1 324 ? 3.064 -29.547 -15.305 1 98.19 324 VAL B C 1
ATOM 5141 O O . VAL B 1 324 ? 2.014 -29.672 -14.672 1 98.19 324 VAL B O 1
ATOM 5144 N N . MET B 1 325 ? 4.227 -29.547 -14.758 1 98.38 325 MET B N 1
ATOM 5145 C CA . MET B 1 325 ? 4.375 -29.672 -13.312 1 98.38 325 MET B CA 1
ATOM 5146 C C . MET B 1 325 ? 3.746 -28.5 -12.594 1 98.38 325 MET B C 1
ATOM 5148 O O . MET B 1 325 ? 3.074 -28.672 -11.57 1 98.38 325 MET B O 1
ATOM 5152 N N . LEU B 1 326 ? 3.982 -27.312 -13.141 1 97.62 326 LEU B N 1
ATOM 5153 C CA . LEU B 1 326 ? 3.383 -26.109 -12.562 1 97.62 326 LEU B CA 1
ATOM 5154 C C . LEU B 1 326 ? 1.86 -26.219 -12.562 1 97.62 326 LEU B C 1
ATOM 5156 O O . LEU B 1 326 ? 1.219 -25.953 -11.539 1 97.62 326 LEU B O 1
ATOM 5160 N N . GLY B 1 327 ? 1.303 -26.594 -13.711 1 97 327 GLY B N 1
ATOM 5161 C CA . GLY B 1 327 ? -0.142 -26.672 -13.852 1 97 327 GLY B CA 1
ATOM 5162 C C . GLY B 1 327 ? -0.769 -27.734 -12.961 1 97 327 GLY B C 1
ATOM 5163 O O . GLY B 1 327 ? -1.775 -27.484 -12.297 1 97 327 GLY B O 1
ATOM 5164 N N . TRP B 1 328 ? -0.175 -28.922 -12.992 1 96.94 328 TRP B N 1
ATOM 5165 C CA . TRP B 1 328 ? -0.69 -30 -12.148 1 96.94 328 TRP B CA 1
ATOM 5166 C C . TRP B 1 328 ? -0.634 -29.609 -10.672 1 96.94 328 TRP B C 1
ATOM 5168 O O . TRP B 1 328 ? -1.604 -29.797 -9.938 1 96.94 328 TRP B O 1
ATOM 5178 N N . GLY B 1 329 ? 0.535 -29.125 -10.266 1 96.38 329 GLY B N 1
ATOM 5179 C CA . GLY B 1 329 ? 0.679 -28.688 -8.883 1 96.38 329 GLY B CA 1
ATOM 5180 C C . GLY B 1 329 ? -0.322 -27.609 -8.492 1 96.38 329 GLY B C 1
ATOM 5181 O O . GLY B 1 329 ? -0.911 -27.672 -7.414 1 96.38 329 GLY B O 1
ATOM 5182 N N . ALA B 1 330 ? -0.502 -26.641 -9.352 1 94.62 330 ALA B N 1
ATOM 5183 C CA . ALA B 1 330 ? -1.436 -25.547 -9.094 1 94.62 330 ALA B CA 1
ATOM 5184 C C . ALA B 1 330 ? -2.865 -26.062 -8.961 1 94.62 330 ALA B C 1
ATOM 5186 O O . ALA B 1 330 ? -3.617 -25.625 -8.094 1 94.62 330 ALA B O 1
ATOM 5187 N N . MET B 1 331 ? -3.238 -26.953 -9.844 1 92.31 331 MET B N 1
ATOM 5188 C CA . MET B 1 331 ? -4.602 -27.484 -9.836 1 92.31 331 MET B CA 1
ATOM 5189 C C . MET B 1 331 ? -4.867 -28.297 -8.578 1 92.31 331 MET B C 1
ATOM 5191 O O . MET B 1 331 ? -5.895 -28.109 -7.922 1 92.31 331 MET B O 1
ATOM 5195 N N . VAL B 1 332 ? -3.965 -29.156 -8.227 1 92.38 332 VAL B N 1
ATOM 5196 C CA . VAL B 1 332 ? -4.188 -30.078 -7.121 1 92.38 332 VAL B CA 1
ATOM 5197 C C . VAL B 1 332 ? -4.062 -29.328 -5.793 1 92.38 332 VAL B C 1
ATOM 5199 O O . VAL B 1 332 ? -4.758 -29.641 -4.828 1 92.38 332 VAL B O 1
ATOM 5202 N N . ALA B 1 333 ? -3.197 -28.375 -5.777 1 92 333 ALA B N 1
ATOM 5203 C CA . ALA B 1 333 ? -3.021 -27.578 -4.566 1 92 333 ALA B CA 1
ATOM 5204 C C . ALA B 1 333 ? -4.047 -26.453 -4.496 1 92 333 ALA B C 1
ATOM 5206 O O . ALA B 1 333 ? -4.09 -25.703 -3.518 1 92 333 ALA B O 1
ATOM 5207 N N . LEU B 1 334 ? -4.828 -26.281 -5.496 1 87.69 334 LEU B N 1
ATOM 5208 C CA . LEU B 1 334 ? -5.898 -25.297 -5.586 1 87.69 334 LEU B CA 1
ATOM 5209 C C . LEU B 1 334 ? -5.332 -23.891 -5.582 1 87.69 334 LEU B C 1
ATOM 5211 O O . LEU B 1 334 ? -5.844 -23.016 -4.879 1 87.69 334 LEU B O 1
ATOM 5215 N N . GLY B 1 335 ? -4.188 -23.766 -6.266 1 87.88 335 GLY B N 1
ATOM 5216 C CA . GLY B 1 335 ? -3.598 -22.438 -6.375 1 87.88 335 GLY B CA 1
ATOM 5217 C C . GLY B 1 335 ? -2.107 -22.469 -6.66 1 87.88 335 GLY B C 1
ATOM 5218 O O . GLY B 1 335 ? -1.494 -23.547 -6.66 1 87.88 335 GLY B O 1
ATOM 5219 N N . CYS B 1 336 ? -1.568 -21.297 -6.938 1 90.06 336 CYS B N 1
ATOM 5220 C CA . CYS B 1 336 ? -0.141 -21.141 -7.195 1 90.06 336 CYS B CA 1
ATOM 5221 C C . CYS B 1 336 ? 0.522 -20.297 -6.121 1 90.06 336 CYS B C 1
ATOM 5223 O O . CYS B 1 336 ? -0.02 -20.141 -5.027 1 90.06 336 CYS B O 1
ATOM 5225 N N . THR B 1 337 ? 1.669 -19.844 -6.34 1 93.44 337 THR B N 1
ATOM 5226 C CA . THR B 1 337 ? 2.408 -19.031 -5.371 1 93.44 337 THR B CA 1
ATOM 5227 C C . THR B 1 337 ? 1.661 -17.75 -5.051 1 93.44 337 THR B C 1
ATOM 5229 O O . THR B 1 337 ? 1.565 -17.344 -3.889 1 93.44 337 THR B O 1
ATOM 5232 N N . VAL B 1 338 ? 1.096 -17.188 -5.988 1 92.38 338 VAL B N 1
ATOM 5233 C CA . VAL B 1 338 ? 0.363 -15.938 -5.777 1 92.38 338 VAL B CA 1
ATOM 5234 C C . VAL B 1 338 ? -0.955 -16.234 -5.062 1 92.38 338 VAL B C 1
ATOM 5236 O O . VAL B 1 338 ? -1.346 -15.5 -4.148 1 92.38 338 VAL B O 1
ATOM 5239 N N . GLY B 1 339 ? -1.597 -17.266 -5.383 1 89.5 339 GLY B N 1
ATOM 5240 C CA . GLY B 1 339 ? -2.898 -17.594 -4.82 1 89.5 339 GLY B CA 1
ATOM 5241 C C . GLY B 1 339 ? -2.818 -18.172 -3.424 1 89.5 339 GLY B C 1
ATOM 5242 O O . GLY B 1 339 ? -3.578 -17.781 -2.537 1 89.5 339 GLY B O 1
ATOM 5243 N N . VAL B 1 340 ? -1.934 -19.109 -3.246 1 90.75 340 VAL B N 1
ATOM 5244 C CA . VAL B 1 340 ? -1.942 -19.844 -1.985 1 90.75 340 VAL B CA 1
ATOM 5245 C C . VAL B 1 340 ? -0.95 -19.219 -1.013 1 90.75 340 VAL B C 1
ATOM 5247 O O . VAL B 1 340 ? -1.264 -19.016 0.164 1 90.75 340 VAL B O 1
ATOM 5250 N N . ILE B 1 341 ? 0.265 -18.875 -1.497 1 94.06 341 ILE B N 1
ATOM 5251 C CA . ILE B 1 341 ? 1.24 -18.281 -0.589 1 94.06 341 ILE B CA 1
ATOM 5252 C C . ILE B 1 341 ? 0.841 -16.844 -0.275 1 94.06 341 ILE B C 1
ATOM 5254 O O . ILE B 1 341 ? 0.596 -16.484 0.884 1 94.06 341 ILE B O 1
ATOM 5258 N N . LEU B 1 342 ? 0.734 -15.977 -1.323 1 94.38 342 LEU B N 1
ATOM 5259 C CA . LEU B 1 342 ? 0.452 -14.57 -1.066 1 94.38 342 LEU B CA 1
ATOM 5260 C C . LEU B 1 342 ? -0.965 -14.391 -0.532 1 94.38 342 LEU B C 1
ATOM 5262 O O . LEU B 1 342 ? -1.151 -14.039 0.637 1 94.38 342 LEU B O 1
ATOM 5266 N N . SER B 1 343 ? -1.924 -14.742 -1.323 1 91.81 343 SER B N 1
ATOM 5267 C CA . SER B 1 343 ? -3.305 -14.484 -0.929 1 91.81 343 SER B CA 1
ATOM 5268 C C . SER B 1 343 ? -3.701 -15.328 0.28 1 91.81 343 SER B C 1
ATOM 5270 O O . SER B 1 343 ? -4.41 -14.852 1.169 1 91.81 343 SER B O 1
ATOM 5272 N N . GLY B 1 344 ? -3.27 -16.562 0.346 1 91.94 344 GLY B N 1
ATOM 5273 C CA . GLY B 1 344 ? -3.623 -17.438 1.452 1 91.94 344 GLY B CA 1
ATOM 5274 C C . GLY B 1 344 ? -3.053 -16.984 2.781 1 91.94 344 GLY B C 1
ATOM 5275 O O . GLY B 1 344 ? -3.783 -16.859 3.768 1 91.94 344 GLY B O 1
ATOM 5276 N N . ILE B 1 345 ? -1.771 -16.703 2.771 1 94.5 345 ILE B N 1
ATOM 5277 C CA . ILE B 1 345 ? -1.121 -16.297 4.012 1 94.5 345 ILE B CA 1
ATOM 5278 C C . ILE B 1 345 ? -1.657 -14.945 4.453 1 94.5 345 ILE B C 1
ATOM 5280 O O . ILE B 1 345 ? -1.847 -14.703 5.648 1 94.5 345 ILE B O 1
ATOM 5284 N N . MET B 1 346 ? -1.933 -14.062 3.506 1 94 346 MET B N 1
ATOM 5285 C CA . MET B 1 346 ? -2.42 -12.727 3.83 1 94 346 MET B CA 1
ATOM 5286 C C . MET B 1 346 ? -3.748 -12.797 4.574 1 94 346 MET B C 1
ATOM 5288 O O . MET B 1 346 ? -4.027 -11.961 5.434 1 94 346 MET B O 1
ATOM 5292 N N . VAL B 1 347 ? -4.535 -13.836 4.281 1 89.75 347 VAL B N 1
ATOM 5293 C CA . VAL B 1 347 ? -5.855 -13.906 4.898 1 89.75 347 VAL B CA 1
ATOM 5294 C C . VAL B 1 347 ? -5.816 -14.852 6.102 1 89.75 347 VAL B C 1
ATOM 5296 O O . VAL B 1 347 ? -6.84 -15.102 6.738 1 89.75 347 VAL B O 1
ATOM 5299 N N . GLY B 1 348 ? -4.684 -15.453 6.367 1 90.56 348 GLY B N 1
ATOM 5300 C CA . GLY B 1 348 ? -4.5 -16.25 7.57 1 90.56 348 GLY B CA 1
ATOM 5301 C C . GLY B 1 348 ? -4.758 -17.719 7.355 1 90.56 348 GLY B C 1
ATOM 5302 O O . GLY B 1 348 ? -5.098 -18.453 8.297 1 90.56 348 GLY B O 1
ATOM 5303 N N . ALA B 1 349 ? -4.688 -18.188 6.199 1 90.62 349 ALA B N 1
ATOM 5304 C CA . ALA B 1 349 ? -4.855 -19.609 5.914 1 90.62 349 ALA B CA 1
ATOM 5305 C C . ALA B 1 349 ? -3.574 -20.375 6.207 1 90.62 349 ALA B C 1
ATOM 5307 O O . ALA B 1 349 ? -2.502 -20.031 5.711 1 90.62 349 ALA B O 1
ATOM 5308 N N . LEU B 1 350 ? -3.709 -21.359 6.98 1 93.06 350 LEU B N 1
ATOM 5309 C CA . LEU B 1 350 ? -2.555 -22.203 7.281 1 93.06 350 LEU B CA 1
ATOM 5310 C C . LEU B 1 350 ? -2.041 -22.891 6.023 1 93.06 350 LEU B C 1
ATOM 5312 O O . LEU B 1 350 ? -0.841 -23.156 5.895 1 93.06 350 LEU B O 1
ATOM 5316 N N . SER B 1 351 ? -2.961 -23.188 5.082 1 92.88 351 SER B N 1
ATOM 5317 C CA . SER B 1 351 ? -2.59 -23.828 3.828 1 92.88 351 SER B CA 1
ATOM 5318 C C . SER B 1 351 ? -1.513 -23.031 3.094 1 92.88 351 SER B C 1
ATOM 5320 O O . SER B 1 351 ? -0.67 -23.609 2.404 1 92.88 351 SER B O 1
ATOM 5322 N N . GLY B 1 352 ? -1.52 -21.719 3.254 1 95.44 352 GLY B N 1
ATOM 5323 C CA . GLY B 1 352 ? -0.504 -20.875 2.629 1 95.44 352 GLY B CA 1
ATOM 5324 C C . GLY B 1 352 ? 0.897 -21.172 3.133 1 95.44 352 GLY B C 1
ATOM 5325 O O . GLY B 1 352 ? 1.843 -21.25 2.346 1 95.44 352 GLY B O 1
ATOM 5326 N N . TRP B 1 353 ? 1.049 -21.344 4.391 1 96.75 353 TRP B N 1
ATOM 5327 C CA . TRP B 1 353 ? 2.348 -21.625 4.992 1 96.75 353 TRP B CA 1
ATOM 5328 C C . TRP B 1 353 ? 2.838 -23.016 4.598 1 96.75 353 TRP B C 1
ATOM 5330 O O . TRP B 1 353 ? 4.023 -23.203 4.312 1 96.75 353 TRP B O 1
ATOM 5340 N N . VAL B 1 354 ? 1.914 -23.969 4.602 1 96.5 354 VAL B N 1
ATOM 5341 C CA . VAL B 1 354 ? 2.26 -25.328 4.215 1 96.5 354 VAL B CA 1
ATOM 5342 C C . VAL B 1 354 ? 2.703 -25.359 2.752 1 96.5 354 VAL B C 1
ATOM 5344 O O . VAL B 1 354 ? 3.697 -26 2.41 1 96.5 354 VAL B O 1
ATOM 5347 N N . PHE B 1 355 ? 1.922 -24.688 1.938 1 96.69 355 PHE B N 1
ATOM 5348 C CA . PHE B 1 355 ? 2.289 -24.578 0.53 1 96.69 355 PHE B CA 1
ATOM 5349 C C . PHE B 1 355 ? 3.678 -23.969 0.377 1 96.69 355 PHE B C 1
ATOM 5351 O O . PHE B 1 355 ? 4.484 -24.453 -0.424 1 96.69 355 PHE B O 1
ATOM 5358 N N . ALA B 1 356 ? 3.986 -22.922 1.146 1 97.5 356 ALA B N 1
ATOM 5359 C CA . ALA B 1 356 ? 5.262 -22.219 1.044 1 97.5 356 ALA B CA 1
ATOM 5360 C C . ALA B 1 356 ? 6.43 -23.141 1.362 1 97.5 356 ALA B C 1
ATOM 5362 O O . ALA B 1 356 ? 7.422 -23.172 0.63 1 97.5 356 ALA B O 1
ATOM 5363 N N . VAL B 1 357 ? 6.324 -23.875 2.4 1 97.38 357 VAL B N 1
ATOM 5364 C CA . VAL B 1 357 ? 7.398 -24.766 2.834 1 97.38 357 VAL B CA 1
ATOM 5365 C C . VAL B 1 357 ? 7.598 -25.875 1.809 1 97.38 357 VAL B C 1
ATOM 5367 O O . VAL B 1 357 ? 8.727 -26.156 1.4 1 97.38 357 VAL B O 1
ATOM 5370 N N . ALA B 1 358 ? 6.484 -26.5 1.363 1 98 358 ALA B N 1
ATOM 5371 C CA . ALA B 1 358 ? 6.559 -27.609 0.406 1 98 358 ALA B CA 1
ATOM 5372 C C . ALA B 1 358 ? 7.062 -27.125 -0.95 1 98 358 ALA B C 1
ATOM 5374 O O . ALA B 1 358 ? 7.836 -27.812 -1.615 1 98 358 ALA B O 1
ATOM 5375 N N . CYS B 1 359 ? 6.551 -25.969 -1.342 1 97.81 359 CYS B N 1
ATOM 5376 C CA . CYS B 1 359 ? 6.969 -25.391 -2.613 1 97.81 359 CYS B CA 1
ATOM 5377 C C . CYS B 1 359 ? 8.461 -25.078 -2.605 1 97.81 359 CYS B C 1
ATOM 5379 O O . CYS B 1 359 ? 9.156 -25.344 -3.584 1 97.81 359 CYS B O 1
ATOM 5381 N N . LEU B 1 360 ? 8.93 -24.484 -1.492 1 97.31 360 LEU B N 1
ATOM 5382 C CA . LEU B 1 360 ? 10.344 -24.172 -1.364 1 97.31 360 LEU B CA 1
ATOM 5383 C C . LEU B 1 360 ? 11.188 -25.438 -1.376 1 97.31 360 LEU B C 1
ATOM 5385 O O . LEU B 1 360 ? 12.289 -25.453 -1.935 1 97.31 360 LEU B O 1
ATOM 5389 N N . ALA B 1 361 ? 10.734 -26.469 -0.714 1 97.75 361 ALA B N 1
ATOM 5390 C CA . ALA B 1 361 ? 11.422 -27.75 -0.733 1 97.75 361 ALA B CA 1
ATOM 5391 C C . ALA B 1 361 ? 11.508 -28.297 -2.152 1 97.75 361 ALA B C 1
ATOM 5393 O O . ALA B 1 361 ? 12.547 -28.844 -2.549 1 97.75 361 ALA B O 1
ATOM 5394 N N . GLY B 1 362 ? 10.367 -28.219 -2.865 1 98.06 362 GLY B N 1
ATOM 5395 C CA . GLY B 1 362 ? 10.383 -28.641 -4.258 1 98.06 362 GLY B CA 1
ATOM 5396 C C . GLY B 1 362 ? 11.344 -27.844 -5.113 1 98.06 362 GLY B C 1
ATOM 5397 O O . GLY B 1 362 ? 12.07 -28.406 -5.93 1 98.06 362 GLY B O 1
ATOM 5398 N N . ALA B 1 363 ? 11.312 -26.547 -4.93 1 97.62 363 ALA B N 1
ATOM 5399 C CA . ALA B 1 363 ? 12.227 -25.672 -5.664 1 97.62 363 ALA B CA 1
ATOM 5400 C C . ALA B 1 363 ? 13.68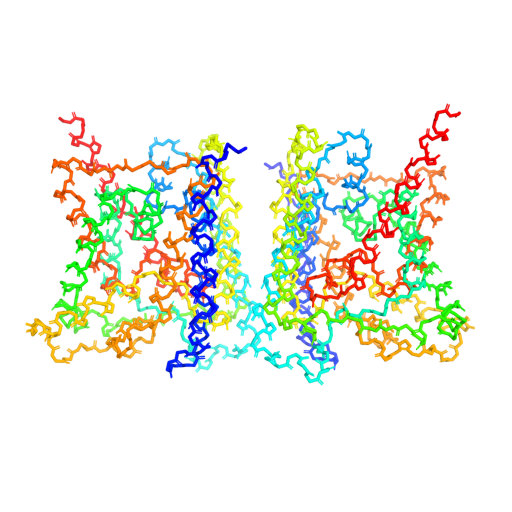 -26.016 -5.344 1 97.62 363 ALA B C 1
ATOM 5402 O O . ALA B 1 363 ? 14.531 -26.016 -6.238 1 97.62 363 ALA B O 1
ATOM 5403 N N . TRP B 1 364 ? 13.961 -26.219 -4.086 1 97.06 364 TRP B N 1
ATOM 5404 C CA . TRP B 1 364 ? 15.312 -26.578 -3.654 1 97.06 364 TRP B CA 1
ATOM 5405 C C . TRP B 1 364 ? 15.758 -27.891 -4.281 1 97.06 364 TRP B C 1
ATOM 5407 O O . TRP B 1 364 ? 16.906 -28.016 -4.734 1 97.06 364 TRP B O 1
ATOM 5417 N N . THR B 1 365 ? 14.891 -28.875 -4.293 1 97.06 365 THR B N 1
ATOM 5418 C CA . THR B 1 365 ? 15.195 -30.156 -4.898 1 97.06 365 THR B CA 1
ATOM 5419 C C . THR B 1 365 ? 15.5 -30 -6.383 1 97.06 365 THR B C 1
ATOM 5421 O O . THR B 1 365 ? 16.453 -30.594 -6.895 1 97.06 365 THR B O 1
ATOM 5424 N N . GLY B 1 366 ? 14.633 -29.234 -7.043 1 95.75 366 GLY B N 1
ATOM 5425 C CA . GLY B 1 366 ? 14.875 -28.984 -8.453 1 95.75 366 GLY B CA 1
ATOM 5426 C C . GLY B 1 366 ? 16.203 -28.281 -8.711 1 95.75 366 GLY B C 1
ATOM 5427 O O . GLY B 1 366 ? 16.906 -28.594 -9.672 1 95.75 366 GLY B O 1
ATOM 5428 N N . TRP B 1 367 ? 16.5 -27.312 -7.887 1 94.62 367 TRP B N 1
ATOM 5429 C CA . TRP B 1 367 ? 17.75 -26.578 -7.992 1 94.62 367 TRP B CA 1
ATOM 5430 C C . TRP B 1 367 ? 18.953 -27.516 -7.805 1 94.62 367 TRP B C 1
ATOM 5432 O O . TRP B 1 367 ? 19.922 -27.453 -8.562 1 94.62 367 TRP B O 1
ATOM 5442 N N . ARG B 1 368 ? 18.906 -28.438 -6.852 1 93.81 368 ARG B N 1
ATOM 5443 C CA . ARG B 1 368 ? 19.984 -29.375 -6.559 1 93.81 368 ARG B CA 1
ATOM 5444 C C . ARG B 1 368 ? 20.172 -30.359 -7.695 1 93.81 368 ARG B C 1
ATOM 5446 O O . ARG B 1 368 ? 21.297 -30.75 -8.023 1 93.81 368 ARG B O 1
ATOM 5453 N N . LEU B 1 369 ? 19.109 -30.766 -8.211 1 90.88 369 LEU B N 1
ATOM 5454 C CA . LEU B 1 369 ? 19.172 -31.734 -9.297 1 90.88 369 LEU B CA 1
ATOM 5455 C C . LEU B 1 369 ? 19.812 -31.125 -10.539 1 90.88 369 LEU B C 1
ATOM 5457 O O . LEU B 1 369 ? 20.531 -31.812 -11.273 1 90.88 369 LEU B O 1
ATOM 5461 N N . ARG B 1 370 ? 19.547 -29.922 -10.75 1 85 370 ARG B N 1
ATOM 5462 C CA . ARG B 1 370 ? 20.141 -29.219 -11.891 1 85 370 ARG B CA 1
ATOM 5463 C C . ARG B 1 370 ? 21.625 -28.969 -11.664 1 85 370 ARG B C 1
ATOM 5465 O O . ARG B 1 370 ? 22.422 -29.031 -12.602 1 85 370 ARG B O 1
ATOM 5472 N N . ALA B 1 371 ? 21.906 -28.594 -10.516 1 75.81 371 ALA B N 1
ATOM 5473 C CA . ALA B 1 371 ? 23.312 -28.359 -10.188 1 75.81 371 ALA B CA 1
ATOM 5474 C C . ALA B 1 371 ? 24.141 -29.625 -10.383 1 75.81 371 ALA B C 1
ATOM 5476 O O . ALA B 1 371 ? 25.281 -29.562 -10.867 1 75.81 371 ALA B O 1
ATOM 5477 N N . VAL B 1 372 ? 23.5 -30.703 -10.125 1 65.06 372 VAL B N 1
ATOM 5478 C CA . VAL B 1 372 ? 24.203 -31.984 -10.266 1 65.06 372 VAL B CA 1
ATOM 5479 C C . VAL B 1 372 ? 24.328 -32.344 -11.742 1 65.06 372 VAL B C 1
ATOM 5481 O O . VAL B 1 372 ? 25.375 -32.844 -12.172 1 65.06 372 VAL B O 1
ATOM 5484 N N . ARG B 1 373 ? 23.344 -31.953 -12.5 1 65.19 373 ARG B N 1
ATOM 5485 C CA . ARG B 1 373 ? 23.359 -32.281 -13.922 1 65.19 373 ARG B CA 1
ATOM 5486 C C . ARG B 1 373 ? 24.375 -31.391 -14.664 1 65.19 373 ARG B C 1
ATOM 5488 O O . ARG B 1 373 ? 24.984 -31.828 -15.633 1 65.19 373 ARG B O 1
ATOM 5495 N N . GLN B 1 374 ? 24.375 -30.094 -14.195 1 58.22 374 GLN B N 1
ATOM 5496 C CA . GLN B 1 374 ? 25.359 -29.25 -14.852 1 58.22 374 GLN B CA 1
ATOM 5497 C C . GLN B 1 374 ? 26.781 -29.641 -14.461 1 58.22 374 GLN B C 1
ATOM 5499 O O . GLN B 1 374 ? 27.719 -29.406 -15.219 1 58.22 374 GLN B O 1
ATOM 5504 N N . SER B 1 375 ? 26.938 -30.188 -13.242 1 48.5 375 SER B N 1
ATOM 5505 C CA . SER B 1 375 ? 28.266 -30.641 -12.82 1 48.5 375 SER B CA 1
ATOM 5506 C C . SER B 1 375 ? 28.609 -31.984 -13.461 1 48.5 375 SER B C 1
ATOM 5508 O O . SER B 1 375 ? 29.797 -32.344 -13.516 1 48.5 375 SER B O 1
ATOM 5510 N N . VAL B 1 376 ? 27.672 -32.656 -14.039 1 40.75 376 VAL B N 1
ATOM 5511 C CA . VAL B 1 376 ? 28 -33.938 -14.703 1 40.75 376 VAL B CA 1
ATOM 5512 C C . VAL B 1 376 ? 28.141 -33.688 -16.203 1 40.75 376 VAL B C 1
ATOM 5514 O O . VAL B 1 376 ? 27.406 -32.906 -16.797 1 40.75 376 VAL B O 1
#

Sequence (752 aa):
MTFNRILPAAVFLGALIVLFLALPARDPLGRPLPVALALGAAFGIVLQRSRFCFWCNAADWFRDRNPSGLIAILAALAAGAVGHWVIAGAWLPDPSTGRLPPDAHIGPVSLTLAAGAFVFGLGMAVSRSCISAHFYRLGEGAYGSVIALAGAAVGFVLGFLSWNWLWLNDVISARVIWLPTFLGHDGALVLTLTLIGALWLILRQRGAGASTPAGRWPGVLGGVLIGFIATLAWFRIGPLGVTAELGSLSRTAAVDLGLLPDTLLGLDGLRGCATVVKEALLSRNGVFVLGLVLGAAAAAHAAGDWKPAFPAVRDVPRLFLGGVMLGWGAMVALGCTVGVILSGIMVGALSGWVFAVACLAGAWTGWRLRAVRQSVMTFNRILPAAVFLGALIVLFLALPARDPLGRPLPVALALGAAFGIVLQRSRFCFWCNAADWFRDRNPSGLIAILAALAAGAVGHWVIAGAWLPDPSTGRLPPDAHIGPVSLTLAAGAFVFGLGMAVSRSCISAHFYRLGEGAYGSVIALAGAAVGFVLGFLSWNWLWLNDVISARVIWLPTFLGHDGALVLTLTLIGALWLILRQRGAGASTPAGRWPGVLGGVLIGFIATLAWFRIGPLGVTAELGSLSRTAAVDLGLLPDTLLGLDGLRGCATVVKEALLSRNGVFVLGLVLGAAAAAHAAGDWKPAFPAVRDVPRLFLGGVMLGWGAMVALGCTVGVILSGIMVGALSGWVFAVACLAGAWTGWRLRAVRQSV

InterPro domains:
  IPR007272 Sulphur transport TsuA/YedE [PF04143] (49-365)
  IPR007272 Sulphur transport TsuA/YedE [PTHR30574] (105-370)

Radius of gyration: 26.71 Å; Cα contacts (8 Å, |Δi|>4): 1548; chains: 2; bounding box: 54×80×59 Å

Solvent-accessible surface area (backbone atoms only — not comparable to full-atom values): 35204 Å² total; per-residue (Å²): 131,58,73,82,30,49,52,59,17,47,50,36,48,48,50,50,50,51,49,44,71,68,43,57,67,49,39,100,86,64,36,43,33,38,57,30,23,53,52,16,19,50,48,12,27,41,32,52,43,26,65,59,28,69,33,59,22,49,47,37,30,72,74,63,29,25,33,48,45,52,49,8,51,47,34,16,36,50,41,17,26,52,40,37,48,60,50,39,57,73,74,50,72,63,39,68,73,70,62,70,66,88,52,46,40,62,44,53,52,29,68,54,26,35,50,14,20,20,38,23,15,28,10,13,42,54,43,67,32,33,72,66,32,31,43,26,35,43,25,22,29,31,52,42,29,56,45,18,50,54,18,17,32,53,10,24,41,53,19,60,67,46,36,51,62,47,30,75,73,40,48,73,78,29,55,69,50,49,40,25,53,79,46,32,62,67,46,30,48,51,51,52,49,50,54,47,50,51,50,48,52,51,38,62,71,69,28,41,91,64,78,73,64,86,93,45,51,53,35,50,50,33,12,37,51,47,7,49,50,39,31,53,32,44,75,62,74,25,52,49,51,70,55,44,36,50,41,16,52,24,49,45,51,33,48,75,68,64,69,49,72,95,68,63,68,64,46,81,66,45,59,44,44,59,50,49,74,64,84,53,100,73,37,57,44,44,38,16,47,50,18,15,24,42,23,5,24,21,42,18,26,58,71,67,58,52,50,78,39,77,63,53,78,84,45,47,61,43,21,25,52,11,12,23,30,32,18,24,10,20,48,55,36,55,33,44,65,55,21,28,35,44,33,3,41,22,72,31,13,51,32,8,56,48,30,44,54,27,18,50,51,16,26,49,52,32,48,52,54,48,54,51,51,70,74,94,132,58,72,82,30,48,50,59,16,47,48,36,50,49,49,50,50,52,49,45,71,67,45,56,66,49,40,98,87,64,37,43,32,39,58,30,24,52,52,16,18,52,48,11,28,40,32,53,42,27,66,61,28,71,34,58,22,49,47,38,31,72,73,62,29,25,35,49,43,52,48,8,51,47,34,16,36,49,40,17,26,51,41,37,48,58,50,39,57,72,75,49,70,62,38,70,74,70,63,70,67,88,48,46,38,64,44,54,50,29,68,54,26,35,50,14,20,19,37,23,15,28,10,13,43,53,42,67,31,34,73,67,34,31,42,25,35,42,26,22,29,32,52,41,28,55,45,18,49,52,18,16,32,53,10,23,42,54,18,59,65,46,37,52,62,46,31,75,73,42,49,72,78,31,55,70,50,50,40,26,54,80,46,33,64,67,45,31,46,51,51,52,48,49,52,46,50,51,51,48,52,50,38,62,71,68,30,41,91,65,79,73,64,86,93,45,50,53,34,49,51,33,12,37,50,48,7,49,50,40,32,53,32,44,72,63,72,24,52,49,52,69,54,47,38,51,40,14,52,24,48,43,53,32,50,77,68,64,69,49,72,95,69,61,69,66,49,79,68,44,60,42,47,57,51,47,73,64,86,52,96,72,36,57,45,44,38,18,47,52,17,15,25,42,23,5,24,20,44,18,26,58,71,67,57,52,49,78,39,76,62,52,77,85,45,47,61,42,21,24,53,11,12,22,29,32,17,23,10,20,48,54,37,55,33,45,64,54,22,29,35,44,33,3,41,21,72,31,15,51,31,9,55,49,30,47,55,26,18,49,51,17,27,49,50,32,48,52,54,46,54,51,52,72,72,93

Nearest PDB structures (foldseek):
  8k1r-assembly1_A  TM=8.093E-01  e=1.804E-11  Spirochaeta thermophila DSM 6578
  6leo-assembly1_A  TM=8.044E-01  e=2.151E-11  Spirochaeta thermophila
  8k1r-assembly1_B  TM=7.942E-01  e=8.067E-11  Spirochaeta thermophila DSM 6578
  8j4c-assembly1_A  TM=8.190E-01  e=1.430E-10  Spirochaeta thermophila DSM 6578
  6lep-assembly1_A  TM=8.050E-01  e=2.427E-10  Spirochaeta thermophila

Organism: NCBI:txid2306993